Protein AF-A0A5Q4BF31-F1 (afdb_monomer_lite)

Sequence (727 aa):
MASTAVLASPVAPDSSFNWKNTEYVLTFGDSYTFVQGTEGRWAYSFIGSQLNIAFTPEQLLGDRIVPGQNTSSAGGPNWVQELTGCREGHPRDCDRQLWGFAYAGADISTTLYVKGSPASQLNPAHLPNTSMIKTYNEAVNQTARAFSDKHPGATALVFDTYGWLTRVLDDAAAYGITNTTSFCPQYKAWDIETDYAAYGCRPIGEYFWYNSGHITYTAHRALAGPVDEFLAEKSVVGRCGGGNRTESAWPVGDAMMLPLLLSGLVGLAAAQFPPTPEGIKLLKSKFHQNVTISYKEPGICETTPGVKSYAGYVHLPPGTLDDVDGEAQDYPINTSDLGLSQSSHHTFFWFFEARKAPENAPLAIWLNGGPGGSSIMGLLEENGPCFVNGDSRTTRLNPWSWNNEVNLLYIDQPTQVGFSYDTPTNITIHEALDPDLGPGMHMYPADLGDGGPLPEAGNYTYRYGTASSQETSRTANTTAHAAHALWHFAQTWFFEFPGHRPADDRVSLWAESYGGHYAPGIFRHFQAQNERIRDGSSAERNARYVHLDTLGIVNGLIDLAVQGESWITFPYNNTRTFHLLKTYGIRVFNQSIHDRLLHNWTRPDGCRDLVLGCQAALKEHGPLVAKGVKTNATEACWLFREERSRTAGGGHWYDIGHDRNDPFPAPHMYGYLTEGEVLSSLGVSVNYSESGGAVGRGFSQTFDMILGGFGESIGYLLDNGVKVHMM

Organism: NCBI:txid2078593

Secondary structure (DSSP, 8-state):
----------PPPP----TTT-S-EEEESSS-B-B-TTTT-TT--SSSBTTB----HHHHHHSPBPSSS-SBTTSS--HHHHHH---SB-GGGSSS-EEEEPPTT-S--TT---TT--GGG--GGGPPPHHHHHHHHHHHHHHHHHHHHH-TT-------HHHHHHHHHHTGGGGT--BSS---TTTT-TTHHHHGGGGTPPPGGGBSBSSSS-B-HHHHHHHHHHHHHHHHHTT-----------------------------SS-TTTTTSPPPP-S-EEEE-SSSTT-EEEEE---SS---TT--EEEEEEEEPTTTTTT-SSS---S-S---TTS--PPPEEEEEEEE--SS-TTTSPEEEEE--TTTB-THHIIIIISSSEEE-TTSS-EEE-TT-GGGTSEEEEE--STTSTT-BSS-EEEEEEEEEETTTEEEEEEEE----SSPPPS-TT-TT-EEEEE----GGGS--SHHHHHHHHHHHHHHHHHH-TT---SS-EEEEEEETTHHHHHHHHHHHHHHHHHHHHHT--SSTT----EEEEEEEES----HHHHTTHHHHHHHHTT--BTTB-------S-HHHHHHHHHHHHSTTSHHHHHHHHHHHHHHH-TTSGGGTHHHHHHHHTHHHHHHHHSTT---SS-TTS-TT--PSPTHHHHHTT-HHHHHHHT-SS---SB-HHHHHHHHHTTTTT---HHHHHHHHHHTT-EEEE-

Foldseek 3Di:
DDDDDDDDDDDDDQQAFDQVPDQEAEAEDFKWFDWCELLRARPDGANHDPLDNDDDPCRQQVTWQDPDALRIPQGHDFLFCLQQVRRTGGLVPGPHRYTYDYDPPLQCQLQEDQPQAAPVSHPPVRYDDPVNVVVVVVVVVVVQVVVCVVPVPDHGDDDDPRVVVSVCLVVVVVLLADHSHAEQPVLVPSCCQPPVVVSVHDRRLNHQDSHNRHGHVSSRNVVNVVVVVVSVVSNDDDDDDDDDDDDDDDDDDDDDDDDDDDDDPPDPPDLQEFPFAPPWDKDDFPQDPPWIWIKDFLCALDPQPPKTKMKTWTKAFQPLLCPPPPPHPPFDLDDPPPPDDGWIWTKIKIKIAASPPSQAFAEEEEAEPLVFFFLVCCQAANAHQWHFDPVLAHIDGDPRHPSNRYTYMGIRDDAQHWLIAGDWFKWKWAFDQDPQPGTDTDIDGDDQDDPDPRDPPPRVRIGIYIGYPLALSNTDLALLSRLSVVLVVCQRCLPPPPVHNYPDQEYEYAYEACLLLNQLNNVLSLVVQLVCVVVVNHPSPSGDRRHYAAYHYENYQAACLPCLLVLLVVLQCLLDDDPPDNRPNHRQDDPVSSVVLVCQCPPVLHLSVLLVVLQVCCVPPNQPVCPVSPPRNVVRRCVSVVVLVVGDLSADPVGSPHDVPPCPPPPSNLSNQSDNSSSNSSSGRTGTDRGSPSNSSSNSSSVNSSHHCSVVSVVVCVVVNHHYHYD

Radius of gyration: 32.74 Å; chains: 1; bounding box: 69×79×105 Å

InterPro domains:
  IPR001563 Peptidase S10, serine carboxypeptidase [PF00450] (341-623)
  IPR001563 Peptidase S10, serine carboxypeptidase [PR00724] (398-410)
  IPR001563 Peptidase S10, serine carboxypeptidase [PR00724] (411-421)
  IPR001563 Peptidase S10, serine carboxypeptidase [PR00724] (495-520)
  IPR001563 Peptidase S10, serine carboxypeptidase [PTHR11802] (308-572)
  IPR029058 Alpha/Beta hydrolase fold [G3DSA:3.40.50.1820] (284-727)
  IPR029058 Alpha/Beta hydrolase fold [SSF53474] (297-726)
  IPR036514 SGNH hydrolase superfamily [G3DSA:3.40.50.1110] (115-236)

pLDDT: mean 74.86, std 20.6, range [22.05, 98.88]

Structure (mmCIF, N/CA/C/O backbone):
data_AF-A0A5Q4BF31-F1
#
_entry.id   AF-A0A5Q4BF31-F1
#
loop_
_atom_site.group_PDB
_atom_site.id
_atom_site.type_symbol
_atom_site.label_atom_id
_atom_site.label_alt_id
_atom_site.label_comp_id
_atom_site.label_asym_id
_atom_site.label_entity_id
_atom_site.label_seq_id
_atom_site.pdbx_PDB_ins_code
_atom_site.Cartn_x
_atom_site.Cartn_y
_atom_site.Cartn_z
_atom_site.occupancy
_atom_site.B_iso_or_equiv
_atom_site.auth_seq_id
_atom_site.auth_comp_id
_atom_site.auth_asym_id
_atom_site.auth_atom_id
_atom_site.pdbx_PDB_model_num
ATOM 1 N N . MET A 1 1 ? -35.142 -2.108 -72.367 1.00 27.66 1 MET A N 1
ATOM 2 C CA . MET A 1 1 ? -35.987 -1.555 -71.286 1.00 27.66 1 MET A CA 1
ATOM 3 C C . MET A 1 1 ? -35.292 -1.895 -69.976 1.00 27.66 1 MET A C 1
ATOM 5 O O . MET A 1 1 ? -35.023 -3.065 -69.790 1.00 27.66 1 MET A O 1
ATOM 9 N N . ALA A 1 2 ? -34.887 -1.011 -69.078 1.00 28.44 2 ALA A N 1
ATOM 10 C CA . ALA A 1 2 ? -34.780 0.436 -69.056 1.00 28.44 2 ALA A CA 1
ATOM 11 C C . ALA A 1 2 ? -33.596 0.724 -68.111 1.00 28.44 2 ALA A C 1
ATOM 13 O O . ALA A 1 2 ? -33.632 0.315 -66.955 1.00 28.44 2 ALA A O 1
ATOM 14 N N . SER A 1 3 ? -32.545 1.366 -68.623 1.00 24.11 3 SER A N 1
ATOM 15 C CA . SER A 1 3 ? -31.520 2.008 -67.800 1.00 24.11 3 SER A CA 1
ATOM 16 C C . SER A 1 3 ? -32.072 3.363 -67.385 1.00 24.11 3 SER A C 1
ATOM 18 O O . SER A 1 3 ? -32.360 4.191 -68.248 1.00 24.11 3 SER A O 1
ATOM 20 N N . THR A 1 4 ? -32.240 3.595 -66.089 1.00 28.69 4 THR A N 1
ATOM 21 C CA . THR A 1 4 ? -32.543 4.926 -65.557 1.00 28.69 4 THR A CA 1
ATOM 22 C C . THR A 1 4 ? -31.256 5.596 -65.111 1.00 28.69 4 THR A C 1
ATOM 24 O O . THR A 1 4 ? -30.579 5.137 -64.195 1.00 28.69 4 THR A O 1
ATOM 27 N N . ALA A 1 5 ? -30.935 6.676 -65.818 1.00 28.92 5 ALA A N 1
ATOM 28 C CA . ALA A 1 5 ? -29.896 7.633 -65.503 1.00 28.92 5 ALA A CA 1
ATOM 29 C C . ALA A 1 5 ? -30.185 8.360 -64.181 1.00 28.92 5 ALA A C 1
ATOM 31 O O . ALA A 1 5 ? -31.330 8.717 -63.905 1.00 28.92 5 ALA A O 1
ATOM 32 N N . VAL A 1 6 ? -29.125 8.659 -63.430 1.00 27.02 6 VAL A N 1
ATOM 33 C CA . VAL A 1 6 ? -29.105 9.762 -62.466 1.00 27.02 6 VAL A CA 1
ATOM 34 C C . VAL A 1 6 ? -27.966 10.695 -62.869 1.00 27.02 6 VAL A C 1
ATOM 36 O O . VAL A 1 6 ? -26.864 10.264 -63.200 1.00 27.02 6 VAL A O 1
ATOM 39 N N . LEU A 1 7 ? -28.325 11.971 -62.933 1.00 26.73 7 LEU A N 1
ATOM 40 C CA . LEU A 1 7 ? -27.554 13.118 -63.387 1.00 26.73 7 LEU A CA 1
ATOM 41 C C . LEU A 1 7 ? -26.306 13.369 -62.531 1.00 26.73 7 LEU A C 1
ATOM 43 O O . LEU A 1 7 ? -26.320 13.192 -61.317 1.00 26.73 7 LEU A O 1
ATOM 47 N N . ALA A 1 8 ? -25.254 13.854 -63.186 1.00 35.84 8 ALA A N 1
ATOM 48 C CA . ALA A 1 8 ? -24.044 14.355 -62.556 1.00 35.84 8 ALA A CA 1
ATOM 49 C C . ALA A 1 8 ? -24.270 15.698 -61.836 1.00 35.84 8 ALA A C 1
ATOM 51 O O . ALA A 1 8 ? -24.869 16.617 -62.401 1.00 35.84 8 ALA A O 1
ATOM 52 N N . SER A 1 9 ? -23.720 15.815 -60.623 1.00 26.77 9 SER A N 1
ATOM 53 C CA . SER A 1 9 ? -23.274 17.051 -59.949 1.00 26.77 9 SER A CA 1
ATOM 54 C C . SER A 1 9 ? -22.636 16.707 -58.594 1.00 26.77 9 SER A C 1
ATOM 56 O O . SER A 1 9 ? -23.128 15.791 -57.939 1.00 26.77 9 SER A O 1
ATOM 58 N N . PRO A 1 10 ? -21.672 17.491 -58.083 1.00 32.47 10 PRO A N 1
ATOM 59 C CA . PRO A 1 10 ? -20.492 18.063 -58.721 1.00 32.47 10 PRO A CA 1
ATOM 60 C C . PRO A 1 10 ? -19.200 17.405 -58.181 1.00 32.47 10 PRO A C 1
ATOM 62 O O . PRO A 1 10 ? -19.208 16.637 -57.224 1.00 32.47 10 PRO A O 1
ATOM 65 N N . VAL A 1 11 ? -18.081 17.715 -58.832 1.00 33.31 11 VAL A N 1
ATOM 66 C CA . VAL A 1 11 ? -16.713 17.443 -58.364 1.00 33.31 11 VAL A CA 1
ATOM 67 C C . VAL A 1 11 ? -16.563 17.925 -56.910 1.00 33.31 11 VAL A C 1
ATOM 69 O O . VAL A 1 11 ? -16.982 19.040 -56.599 1.00 33.31 11 VAL A O 1
ATOM 72 N N . ALA A 1 12 ? -16.011 17.082 -56.029 1.00 32.00 12 ALA A N 1
ATOM 73 C CA . ALA A 1 12 ? -15.641 17.466 -54.665 1.00 32.00 12 ALA A CA 1
ATOM 74 C C . ALA A 1 12 ? -14.750 18.724 -54.706 1.00 32.00 12 ALA A C 1
ATOM 76 O O . ALA A 1 12 ? -13.914 18.818 -55.606 1.00 32.00 12 ALA A O 1
ATOM 77 N N . PRO A 1 13 ? -14.924 19.707 -53.807 1.00 39.94 13 PRO A N 1
ATOM 78 C CA . PRO A 1 13 ? -14.139 20.929 -53.877 1.00 39.94 13 PRO A CA 1
ATOM 79 C C . PRO A 1 13 ? -12.663 20.594 -53.643 1.00 39.94 13 PRO A C 1
ATOM 81 O O . PRO A 1 13 ? -12.314 19.999 -52.625 1.00 39.94 13 PRO A O 1
ATOM 84 N N . ASP A 1 14 ? -11.808 20.979 -54.595 1.00 45.72 14 ASP A N 1
ATOM 85 C CA . ASP A 1 14 ? -10.369 21.102 -54.373 1.00 45.72 14 ASP A CA 1
ATOM 86 C C . ASP A 1 14 ? -10.158 21.905 -53.081 1.00 45.72 14 ASP A C 1
ATOM 88 O O . ASP A 1 14 ? -10.670 23.018 -52.926 1.00 45.72 14 ASP A O 1
ATOM 92 N N . SER A 1 15 ? -9.455 21.305 -52.125 1.00 52.25 15 SER A N 1
ATOM 93 C CA . SER A 1 15 ? -9.282 21.823 -50.774 1.00 52.25 15 SER A CA 1
ATOM 94 C C . SER A 1 15 ? -8.329 23.020 -50.759 1.00 52.25 15 SER A C 1
ATOM 96 O O . SER A 1 15 ? -7.123 22.882 -50.548 1.00 52.25 15 SER A O 1
ATOM 98 N N . SER A 1 16 ? -8.858 24.219 -51.010 1.00 61.25 16 SER A N 1
ATOM 99 C CA . SER A 1 16 ? -8.041 25.428 -50.979 1.00 61.25 16 SER A CA 1
ATOM 100 C C . SER A 1 16 ? -7.839 25.934 -49.547 1.00 61.25 16 SER A C 1
ATOM 102 O O . SER A 1 16 ? -8.803 26.346 -48.901 1.00 61.25 16 SER A O 1
ATOM 104 N N . PHE A 1 17 ? -6.602 25.934 -49.049 1.00 71.69 17 PHE A N 1
ATOM 105 C CA . PHE A 1 17 ? -6.253 26.469 -47.726 1.00 71.69 17 PHE A CA 1
ATOM 106 C C . PHE A 1 17 ? -6.280 28.005 -47.727 1.00 71.69 17 PHE A C 1
ATOM 108 O O . PHE A 1 17 ? -5.692 28.619 -48.604 1.00 71.69 17 PHE A O 1
ATOM 115 N N . ASN A 1 18 ? -6.919 28.664 -46.757 1.00 74.75 18 ASN A N 1
ATOM 116 C CA . ASN A 1 18 ? -6.936 30.131 -46.687 1.00 74.75 18 ASN A CA 1
ATOM 117 C C . ASN A 1 18 ? -6.749 30.622 -45.252 1.00 74.75 18 ASN A C 1
ATOM 119 O O . ASN A 1 18 ? -7.674 30.540 -44.450 1.00 74.75 18 ASN A O 1
ATOM 123 N N . TRP A 1 19 ? -5.602 31.247 -44.974 1.00 74.62 19 TRP A N 1
ATOM 124 C CA . TRP A 1 19 ? -5.270 31.815 -43.664 1.00 74.62 19 TRP A CA 1
ATOM 125 C C . TRP A 1 19 ? -6.350 32.727 -43.055 1.00 74.62 19 TRP A C 1
ATOM 127 O O . TRP A 1 19 ? -6.435 32.802 -41.838 1.00 74.62 19 TRP A O 1
ATOM 137 N N . LYS A 1 20 ? -7.174 33.418 -43.858 1.00 74.00 20 LYS A N 1
ATOM 138 C CA . LYS A 1 20 ? -8.251 34.290 -43.346 1.00 74.00 20 LYS A CA 1
ATOM 139 C C . LYS A 1 20 ? -9.499 33.536 -42.890 1.00 74.00 20 LYS A C 1
ATOM 141 O O . LYS A 1 20 ? -10.254 34.072 -42.090 1.00 74.00 20 LYS A O 1
ATOM 146 N N . ASN A 1 21 ? -9.736 32.349 -43.442 1.00 73.94 21 ASN A N 1
ATOM 147 C CA . ASN A 1 21 ? -10.944 31.557 -43.193 1.00 73.94 21 ASN A CA 1
ATOM 148 C C . ASN A 1 21 ? -10.653 30.299 -42.363 1.00 73.94 21 ASN A C 1
ATOM 150 O O . ASN A 1 21 ? -11.577 29.565 -42.023 1.00 73.94 21 ASN A O 1
ATOM 154 N N . THR A 1 22 ? -9.381 30.031 -42.075 1.00 75.19 22 THR A N 1
ATOM 155 C CA . THR A 1 22 ? -8.952 28.922 -41.232 1.00 75.19 22 THR A CA 1
ATOM 156 C C . THR A 1 22 ? -8.966 29.360 -39.771 1.00 75.19 22 THR A C 1
ATOM 158 O O . THR A 1 22 ? -8.205 30.241 -39.386 1.00 75.19 22 THR A O 1
ATOM 161 N N . GLU A 1 23 ? -9.820 28.724 -38.970 1.00 71.19 23 GLU A N 1
ATOM 162 C CA . GLU A 1 23 ? -9.965 29.013 -37.537 1.00 71.19 23 GLU A CA 1
ATOM 163 C C . GLU A 1 23 ? -8.840 28.377 -36.706 1.00 71.19 23 GLU A C 1
ATOM 165 O O . GLU A 1 23 ? -8.255 29.029 -35.848 1.00 71.19 23 GLU A O 1
ATOM 170 N N . TYR A 1 24 ? -8.476 27.130 -37.028 1.00 73.69 24 TYR A N 1
ATOM 171 C CA . TYR A 1 24 ? -7.409 26.382 -36.363 1.00 73.69 24 TYR A CA 1
ATOM 172 C C . TYR A 1 24 ? -6.541 25.660 -37.385 1.00 73.69 24 TYR A C 1
ATOM 174 O O . TYR A 1 24 ? -7.047 25.087 -38.354 1.00 73.69 24 TYR A O 1
ATOM 182 N N . VAL A 1 25 ? -5.235 25.616 -37.134 1.00 74.25 25 VAL A N 1
ATOM 183 C CA . VAL A 1 25 ? -4.319 24.736 -37.866 1.00 74.25 25 VAL A CA 1
ATOM 184 C C . VAL A 1 25 ? -3.698 23.739 -36.895 1.00 74.25 25 VAL A C 1
ATOM 186 O O . VAL A 1 25 ? -3.085 24.118 -35.898 1.00 74.25 25 VAL A O 1
ATOM 189 N N . LEU A 1 26 ? -3.859 22.453 -37.202 1.00 74.00 26 LEU A N 1
ATOM 190 C CA . LEU A 1 26 ? -3.292 21.344 -36.442 1.00 74.00 26 LEU A CA 1
ATOM 191 C C . LEU A 1 26 ? -2.218 20.687 -37.306 1.00 74.00 26 LEU A C 1
ATOM 193 O O . LEU A 1 26 ? -2.489 20.286 -38.438 1.00 74.00 26 LEU A O 1
ATOM 197 N N . THR A 1 27 ? -1.001 20.594 -36.785 1.00 72.44 27 THR A N 1
ATOM 198 C CA . THR A 1 27 ? 0.142 20.033 -37.514 1.00 72.44 27 THR A CA 1
ATOM 199 C C . THR A 1 27 ? 0.673 18.802 -36.793 1.00 72.44 27 THR A C 1
ATOM 201 O O . THR A 1 27 ? 0.695 18.764 -35.567 1.00 72.44 27 THR A O 1
ATOM 204 N N . PHE A 1 28 ? 1.076 17.787 -37.558 1.00 68.25 28 PHE A N 1
ATOM 205 C CA . PHE A 1 28 ? 1.634 16.537 -37.044 1.00 68.25 28 PHE A CA 1
ATOM 206 C C . PHE A 1 28 ? 3.019 16.334 -37.667 1.00 68.25 28 PHE A C 1
ATOM 208 O O . PHE A 1 28 ? 3.112 16.243 -38.893 1.00 68.25 28 PHE A O 1
ATOM 215 N N . GLY A 1 29 ? 4.089 16.301 -36.865 1.00 64.88 29 GLY A N 1
ATOM 216 C CA . GLY A 1 29 ? 5.458 16.278 -37.405 1.00 64.88 29 GLY A CA 1
ATOM 217 C C . GLY A 1 29 ? 6.577 16.099 -36.377 1.00 64.88 29 GLY A C 1
ATOM 218 O O . GLY A 1 29 ? 6.324 15.728 -35.228 1.00 64.88 29 GLY A O 1
ATOM 219 N N . ASP A 1 30 ? 7.824 16.325 -36.813 1.00 57.94 30 ASP A N 1
ATOM 220 C CA . ASP A 1 30 ? 8.982 16.354 -35.924 1.00 57.94 30 ASP A CA 1
ATOM 221 C C . ASP A 1 30 ? 8.981 17.646 -35.101 1.00 57.94 30 ASP A C 1
ATOM 223 O O . ASP A 1 30 ? 8.866 18.751 -35.624 1.00 57.94 30 ASP A O 1
ATOM 227 N N . SER A 1 31 ? 9.093 17.475 -33.786 1.00 62.69 31 SER A N 1
ATOM 228 C CA . SER A 1 31 ? 8.980 18.528 -32.774 1.00 62.69 31 SER A CA 1
ATOM 229 C C . SER A 1 31 ? 7.576 19.130 -32.606 1.00 62.69 31 SER A C 1
ATOM 231 O O . SER A 1 31 ? 6.802 19.331 -33.536 1.00 62.69 31 SER A O 1
ATOM 233 N N . TYR A 1 32 ? 7.253 19.434 -31.355 1.00 62.53 32 TYR A N 1
ATOM 234 C CA . TYR A 1 32 ? 5.982 20.003 -30.904 1.00 62.53 32 TYR A CA 1
ATOM 235 C C . TYR A 1 32 ? 6.235 21.359 -30.239 1.00 62.53 32 TYR A C 1
ATOM 237 O O . TYR A 1 32 ? 7.375 21.692 -29.897 1.00 62.53 32 TYR A O 1
ATOM 245 N N . THR A 1 33 ? 5.185 22.161 -30.077 1.00 64.50 33 THR A N 1
ATOM 246 C CA . THR A 1 33 ? 5.261 23.410 -29.303 1.00 64.50 33 THR A CA 1
ATOM 247 C C . THR A 1 33 ? 5.045 23.085 -27.832 1.00 64.50 33 THR A C 1
ATOM 249 O O . THR A 1 33 ? 4.042 22.457 -27.498 1.00 64.50 33 THR A O 1
ATOM 252 N N . PHE A 1 34 ? 5.959 23.502 -26.952 1.00 61.94 34 PHE A N 1
ATOM 253 C CA . PHE A 1 34 ? 5.760 23.330 -25.511 1.00 61.94 34 PHE A CA 1
ATOM 254 C C . PHE A 1 34 ? 4.670 24.272 -25.003 1.00 61.94 34 PHE A C 1
ATOM 256 O O . PHE A 1 34 ? 4.775 25.496 -25.123 1.00 61.94 34 PHE A O 1
ATOM 263 N N . VAL A 1 35 ? 3.636 23.681 -24.414 1.00 57.66 35 VAL A N 1
ATOM 264 C CA . VAL A 1 35 ? 2.511 24.364 -23.773 1.00 57.66 35 VAL A CA 1
ATOM 265 C C . VAL A 1 35 ? 2.305 23.746 -22.395 1.00 57.66 35 VAL A C 1
ATOM 267 O O . VAL A 1 35 ? 2.654 22.589 -22.189 1.00 57.66 35 VAL A O 1
ATOM 270 N N . GLN A 1 36 ? 1.768 24.500 -21.437 1.00 57.25 36 GLN A N 1
ATOM 271 C CA . GLN A 1 36 ? 1.648 24.031 -20.044 1.00 57.25 36 GLN A CA 1
ATOM 272 C C . GLN A 1 36 ? 0.767 22.774 -19.863 1.00 57.25 36 GLN A C 1
ATOM 274 O O . GLN A 1 36 ? 0.843 22.115 -18.825 1.00 57.25 36 GLN A O 1
ATOM 279 N N . GLY A 1 37 ? -0.055 22.425 -20.857 1.00 57.97 37 GLY A N 1
ATOM 280 C CA . GLY A 1 37 ? -0.987 21.303 -20.789 1.00 57.97 37 GLY A CA 1
ATOM 281 C C . GLY A 1 37 ? -2.113 21.530 -19.772 1.00 57.97 37 GLY A C 1
ATOM 282 O O . GLY A 1 37 ? -2.039 22.396 -18.899 1.00 57.97 37 GLY A O 1
ATOM 283 N N . THR A 1 38 ? -3.130 20.667 -19.804 1.00 54.81 38 THR A N 1
ATOM 284 C CA . THR A 1 38 ? -4.339 20.786 -18.963 1.00 54.81 38 THR A CA 1
ATOM 285 C C . THR A 1 38 ? -4.089 20.666 -17.455 1.00 54.81 38 THR A C 1
ATOM 287 O O . THR A 1 38 ? -4.980 20.950 -16.660 1.00 54.81 38 THR A O 1
ATOM 290 N N . GLU A 1 39 ? -2.893 20.226 -17.052 1.00 54.94 39 GLU A N 1
ATOM 291 C CA . GLU A 1 39 ? -2.452 20.111 -15.654 1.00 54.94 39 GLU A CA 1
ATOM 292 C C . GLU A 1 39 ? -1.458 21.218 -15.242 1.00 54.94 39 GLU A C 1
ATOM 294 O O . GLU A 1 39 ? -0.920 21.178 -14.136 1.00 54.94 39 GLU A O 1
ATOM 299 N N . GLY A 1 40 ? -1.182 22.197 -16.115 1.00 53.09 40 GLY A N 1
ATOM 300 C CA . GLY A 1 40 ? -0.320 23.346 -15.811 1.00 53.09 40 GLY A CA 1
ATOM 301 C C . GLY A 1 40 ? 1.177 23.023 -15.688 1.00 53.09 40 GLY A C 1
ATOM 302 O O . GLY A 1 40 ? 1.942 23.830 -15.163 1.00 53.09 40 GLY A O 1
ATOM 303 N N . ARG A 1 41 ? 1.624 21.850 -16.145 1.00 49.47 41 ARG A N 1
ATOM 304 C CA . ARG A 1 41 ? 3.000 21.363 -15.982 1.00 49.47 41 ARG A CA 1
ATOM 305 C C . ARG A 1 41 ? 3.959 22.049 -16.957 1.00 49.47 41 ARG A C 1
ATOM 307 O O . ARG A 1 41 ? 3.757 22.077 -18.161 1.00 49.47 41 ARG A O 1
ATOM 314 N N . TRP A 1 42 ? 5.079 22.535 -16.437 1.00 43.12 42 TRP A N 1
ATOM 315 C CA . TRP A 1 42 ? 6.019 23.386 -17.173 1.00 43.12 42 TRP A CA 1
ATOM 316 C C . TRP A 1 42 ? 6.934 22.651 -18.178 1.00 43.12 42 TRP A C 1
ATOM 318 O O . TRP A 1 42 ? 7.546 23.314 -19.007 1.00 43.12 42 TRP A O 1
ATOM 328 N N . ALA A 1 43 ? 7.017 21.314 -18.135 1.00 46.00 43 ALA A N 1
ATOM 329 C CA . ALA A 1 43 ? 7.916 20.504 -18.977 1.00 46.00 43 ALA A CA 1
ATOM 330 C C . ALA A 1 43 ? 7.201 19.410 -19.795 1.00 46.00 43 ALA A C 1
ATOM 332 O O . ALA A 1 43 ? 7.844 18.486 -20.295 1.00 46.00 43 ALA A O 1
ATOM 333 N N . TYR A 1 44 ? 5.872 19.477 -19.909 1.00 49.12 44 TYR A N 1
ATOM 334 C CA . TYR A 1 44 ? 5.096 18.471 -20.630 1.00 49.12 44 TYR A CA 1
ATOM 335 C C . TYR A 1 44 ? 4.807 18.925 -22.058 1.00 49.12 44 TYR A C 1
ATOM 337 O O . TYR A 1 44 ? 4.469 20.070 -22.332 1.00 49.12 44 TYR A O 1
ATOM 345 N N . SER A 1 45 ? 5.011 18.000 -22.985 1.00 49.28 45 SER A N 1
ATOM 346 C CA . SER A 1 45 ? 5.093 18.246 -24.421 1.00 49.28 45 SER A CA 1
ATOM 347 C C . SER A 1 45 ? 3.812 17.994 -25.205 1.00 49.28 45 SER A C 1
ATOM 349 O O . SER A 1 45 ? 3.803 18.113 -26.430 1.00 49.28 45 SER A O 1
ATOM 351 N N . PHE A 1 46 ? 2.753 17.557 -24.531 1.00 52.19 46 PHE A N 1
ATOM 352 C CA . PHE A 1 46 ? 1.547 17.068 -25.180 1.00 52.19 46 PHE A CA 1
ATOM 353 C C . PHE A 1 46 ? 0.327 17.833 -24.690 1.00 52.19 46 PHE A C 1
ATOM 355 O O . PHE A 1 46 ? 0.230 18.214 -23.529 1.00 52.19 46 PHE A O 1
ATOM 362 N N . ILE A 1 47 ? -0.594 18.063 -25.618 1.00 52.09 47 ILE A N 1
ATOM 363 C CA . ILE A 1 47 ? -1.893 18.664 -25.348 1.00 52.09 47 ILE A CA 1
ATOM 364 C C . ILE A 1 47 ? -2.756 17.568 -24.700 1.00 52.09 47 ILE A C 1
ATOM 366 O O . ILE A 1 47 ? -3.035 16.547 -25.330 1.00 52.09 47 ILE A O 1
ATOM 370 N N . GLY A 1 48 ? -3.111 17.768 -23.429 1.00 52.75 48 GLY A N 1
ATOM 371 C CA . GLY A 1 48 ? -3.654 16.741 -22.527 1.00 52.75 48 GLY A CA 1
ATOM 372 C C . GLY A 1 48 ? -2.597 16.189 -21.559 1.00 52.75 48 GLY A C 1
ATOM 373 O O . GLY A 1 48 ? -1.435 16.590 -21.593 1.00 52.75 48 GLY A O 1
ATOM 374 N N . SER A 1 49 ? -2.978 15.266 -20.675 1.00 51.16 49 SER A N 1
ATOM 375 C CA . SER A 1 49 ? -2.010 14.528 -19.848 1.00 51.16 49 SER A CA 1
ATOM 376 C C . SER A 1 49 ? -1.742 13.148 -20.449 1.00 51.16 49 SER A C 1
ATOM 378 O O . SER A 1 49 ? -2.557 12.618 -21.201 1.00 51.16 49 SER A O 1
ATOM 380 N N . GLN A 1 50 ? -0.609 12.520 -20.117 1.00 41.88 50 GLN A N 1
ATOM 381 C CA . GLN A 1 50 ? -0.298 11.149 -20.567 1.00 41.88 50 GLN A CA 1
ATOM 382 C C . GLN A 1 50 ? -1.374 10.129 -20.130 1.00 41.88 50 GLN A C 1
ATOM 384 O O . GLN A 1 50 ? -1.471 9.040 -20.688 1.00 41.88 50 GLN A O 1
ATOM 389 N N . LEU A 1 51 ? -2.196 10.522 -19.155 1.00 47.22 51 LEU A N 1
ATOM 390 C CA . LEU A 1 51 ? -3.296 9.767 -18.570 1.00 47.22 51 LEU A CA 1
ATOM 391 C C . LEU A 1 51 ? -4.666 10.161 -19.155 1.00 47.22 51 LEU A C 1
ATOM 393 O O . LEU A 1 51 ? -5.640 9.438 -18.961 1.00 47.22 51 LEU A O 1
ATOM 397 N N . ASN A 1 52 ? -4.757 11.289 -19.873 1.00 54.44 52 ASN A N 1
ATOM 398 C CA . ASN A 1 52 ? -5.973 11.756 -20.532 1.00 54.44 52 ASN A CA 1
ATOM 399 C C . ASN A 1 52 ? -5.664 12.623 -21.769 1.00 54.44 52 ASN A C 1
ATOM 401 O O . ASN A 1 52 ? -5.389 13.819 -21.671 1.00 54.44 52 ASN A O 1
ATOM 405 N N . ILE A 1 53 ? -5.776 12.007 -22.948 1.00 56.28 53 ILE A N 1
ATOM 406 C CA . ILE A 1 53 ? -5.550 12.647 -24.254 1.00 56.28 53 ILE A CA 1
ATOM 407 C C . ILE A 1 53 ? -6.758 13.450 -24.765 1.00 56.28 53 ILE A C 1
ATOM 409 O O . ILE A 1 53 ? -6.689 14.027 -25.849 1.00 56.28 53 ILE A O 1
ATOM 413 N N . ALA A 1 54 ? -7.880 13.452 -24.037 1.00 62.44 54 ALA A N 1
ATOM 414 C CA . ALA A 1 54 ? -9.077 14.195 -24.409 1.00 62.44 54 ALA A CA 1
ATOM 415 C C . ALA A 1 54 ? -9.075 15.584 -23.759 1.00 62.44 54 ALA A C 1
ATOM 417 O O . ALA A 1 54 ? -8.906 15.720 -22.549 1.00 62.44 54 ALA A O 1
ATOM 418 N N . PHE A 1 55 ? -9.312 16.611 -24.568 1.00 66.50 55 PHE A N 1
ATOM 419 C CA . PHE A 1 55 ? -9.318 18.011 -24.153 1.00 66.50 55 PHE A CA 1
ATOM 420 C C . PHE A 1 55 ? -10.390 18.791 -24.923 1.00 66.50 55 PHE A C 1
ATOM 422 O O . PHE A 1 55 ? -10.759 18.420 -26.041 1.00 66.50 55 PHE A O 1
ATOM 429 N N . THR A 1 56 ? -10.899 19.875 -24.336 1.00 73.81 56 THR A N 1
ATOM 430 C CA . THR A 1 56 ? -11.803 20.810 -25.025 1.00 73.81 56 THR A CA 1
ATOM 431 C C . THR A 1 56 ? -11.020 21.914 -25.747 1.00 73.81 56 THR A C 1
ATOM 433 O O . THR A 1 56 ? -9.870 22.181 -25.390 1.00 73.81 56 THR A O 1
ATOM 436 N N . PRO A 1 57 ? -11.615 22.603 -26.739 1.00 69.31 57 PRO A N 1
ATOM 437 C CA . PRO A 1 57 ? -11.009 23.784 -27.353 1.00 69.31 57 PRO A CA 1
ATOM 438 C C . PRO A 1 57 ? -10.652 24.877 -26.337 1.00 69.31 57 PRO A C 1
ATOM 440 O O . PRO A 1 57 ? -9.635 25.540 -26.482 1.00 69.31 57 PRO A O 1
ATOM 443 N N . GLU A 1 58 ? -11.436 25.056 -25.274 1.00 73.56 58 GLU A N 1
ATOM 444 C CA . GLU A 1 58 ? -11.162 26.053 -24.233 1.00 73.56 58 GLU A CA 1
ATOM 445 C C . GLU A 1 58 ? -9.947 25.678 -23.386 1.00 73.56 58 GLU A C 1
ATOM 447 O O . GLU A 1 58 ? -9.158 26.558 -23.039 1.00 73.56 58 GLU A O 1
ATOM 452 N N . GLN A 1 59 ? -9.798 24.388 -23.070 1.00 69.88 59 GLN A N 1
ATOM 453 C CA . GLN A 1 59 ? -8.612 23.848 -22.408 1.00 69.88 59 GLN A CA 1
ATOM 454 C C . GLN A 1 59 ? -7.389 24.013 -23.314 1.00 69.88 59 GLN A C 1
ATOM 456 O O . GLN A 1 59 ? -6.411 24.631 -22.913 1.00 69.88 59 GLN A O 1
ATOM 461 N N . LEU A 1 60 ? -7.511 23.589 -24.575 1.00 67.69 60 LEU A N 1
ATOM 462 C CA . LEU A 1 60 ? -6.488 23.736 -25.607 1.00 67.69 60 LEU A CA 1
ATOM 463 C C . LEU A 1 60 ? -6.022 25.192 -25.730 1.00 67.69 60 LEU A C 1
ATOM 465 O O . LEU A 1 60 ? -4.856 25.500 -25.542 1.00 67.69 60 LEU A O 1
ATOM 469 N N . LEU A 1 61 ? -6.939 26.118 -25.996 1.00 71.62 61 LEU A N 1
ATOM 470 C CA . LEU A 1 61 ? -6.632 27.530 -26.210 1.00 71.62 61 LEU A CA 1
ATOM 471 C C . LEU A 1 61 ? -6.254 28.275 -24.921 1.00 71.62 61 LEU A C 1
ATOM 473 O O . LEU A 1 61 ? -5.848 29.437 -24.985 1.00 71.62 61 LEU A O 1
ATOM 477 N N . GLY A 1 62 ? -6.460 27.659 -23.754 1.00 70.94 62 GLY A N 1
ATOM 478 C CA . GLY A 1 62 ? -6.146 28.200 -22.430 1.00 70.94 62 GLY A CA 1
ATOM 479 C C . GLY A 1 62 ? -4.741 27.887 -21.934 1.00 70.94 62 GLY A C 1
ATOM 480 O O . GLY A 1 62 ? -4.274 28.574 -21.030 1.00 70.94 62 GLY A O 1
ATOM 481 N N . ASP A 1 63 ? -4.042 26.931 -22.536 1.00 72.62 63 ASP A N 1
ATOM 482 C CA . ASP A 1 63 ? -2.680 26.584 -22.133 1.00 72.62 63 ASP A CA 1
ATOM 483 C C . ASP A 1 63 ? -1.683 27.651 -22.591 1.00 72.62 63 ASP A C 1
ATOM 485 O O . ASP A 1 63 ? -1.778 28.181 -23.695 1.00 72.62 63 ASP A O 1
ATOM 489 N N . ARG A 1 64 ? -0.713 28.005 -21.743 1.00 70.38 64 ARG A N 1
ATOM 490 C CA . ARG A 1 64 ? 0.267 29.048 -22.073 1.00 70.38 64 ARG A CA 1
ATOM 491 C C . ARG A 1 64 ? 1.454 28.464 -22.840 1.00 70.38 64 ARG A C 1
ATOM 493 O O . ARG A 1 64 ? 2.068 27.501 -22.380 1.00 70.38 64 ARG A O 1
ATOM 500 N N . ILE A 1 65 ? 1.834 29.098 -23.948 1.00 71.06 65 ILE A N 1
ATOM 501 C CA . ILE A 1 65 ? 3.158 28.967 -24.565 1.00 71.06 65 ILE A CA 1
ATOM 502 C C . ILE A 1 65 ? 4.159 29.690 -23.660 1.00 71.06 65 ILE A C 1
ATOM 504 O O . ILE A 1 65 ? 4.040 30.894 -23.405 1.00 71.06 65 ILE A O 1
ATOM 508 N N . VAL A 1 66 ? 5.138 28.952 -23.145 1.00 60.00 66 VAL A N 1
ATOM 509 C CA . VAL A 1 66 ? 6.084 29.454 -22.142 1.00 60.00 66 VAL A CA 1
ATOM 510 C C . VAL A 1 66 ? 7.337 30.035 -22.823 1.00 60.00 66 VAL A C 1
ATOM 512 O O . VAL A 1 66 ? 8.040 29.294 -23.506 1.00 60.00 66 VAL A O 1
ATOM 515 N N . PRO A 1 67 ? 7.655 31.335 -22.644 1.00 53.62 67 PRO A N 1
ATOM 516 C CA . PRO A 1 67 ? 8.883 31.936 -23.168 1.00 53.62 67 PRO A CA 1
ATOM 517 C C . PRO A 1 67 ? 10.121 31.615 -22.319 1.00 53.62 67 PRO A C 1
ATOM 519 O O . PRO A 1 67 ? 10.031 31.447 -21.105 1.00 53.62 67 PRO A O 1
ATOM 522 N N . GLY A 1 68 ? 11.301 31.618 -22.948 1.00 53.53 68 GLY A N 1
ATOM 523 C CA . GLY A 1 68 ? 12.597 31.615 -22.249 1.00 53.53 68 GLY A CA 1
ATOM 524 C C . GLY A 1 68 ? 13.176 30.242 -21.894 1.00 53.53 68 GLY A C 1
ATOM 525 O O . GLY A 1 68 ? 14.298 30.170 -21.406 1.00 53.53 68 GLY A O 1
ATOM 526 N N . GLN A 1 69 ? 12.473 29.155 -22.198 1.00 51.09 69 GLN A N 1
ATOM 527 C CA . GLN A 1 69 ? 13.059 27.821 -22.298 1.00 51.09 69 GLN A CA 1
ATOM 528 C C . GLN A 1 69 ? 12.826 27.358 -23.724 1.00 51.09 69 GLN A C 1
ATOM 530 O O . GLN A 1 69 ? 11.669 27.304 -24.120 1.00 51.09 69 GLN A O 1
ATOM 535 N N . ASN A 1 70 ? 13.892 27.104 -24.492 1.00 52.19 70 ASN A N 1
ATOM 536 C CA . ASN A 1 70 ? 13.913 26.265 -25.697 1.00 52.19 70 ASN A CA 1
ATOM 537 C C . ASN A 1 70 ? 12.524 25.732 -26.101 1.00 52.19 70 ASN A C 1
ATOM 539 O O . ASN A 1 70 ? 12.150 24.631 -25.716 1.00 52.19 70 ASN A O 1
ATOM 543 N N . THR A 1 71 ? 11.733 26.546 -26.815 1.00 55.22 71 THR A N 1
ATOM 544 C CA . THR A 1 71 ? 10.251 26.468 -26.844 1.00 55.22 71 THR A CA 1
ATOM 545 C C . THR A 1 71 ? 9.674 25.244 -27.571 1.00 55.22 71 THR A C 1
ATOM 547 O O . THR A 1 71 ? 8.464 25.128 -27.776 1.00 55.22 71 THR A O 1
ATOM 550 N N . SER A 1 72 ? 10.544 24.315 -27.952 1.00 60.59 72 SER A N 1
ATOM 551 C CA . SER A 1 72 ? 10.259 23.007 -28.523 1.00 60.59 72 SER A CA 1
ATOM 552 C C . SER A 1 72 ? 11.367 22.024 -28.126 1.00 60.59 72 SER A C 1
ATOM 554 O O . SER A 1 72 ? 12.442 22.415 -27.662 1.00 60.59 72 SER A O 1
ATOM 556 N N . SER A 1 73 ? 11.163 20.737 -28.400 1.00 61.31 73 SER A N 1
ATOM 557 C CA . SER A 1 73 ? 12.179 19.684 -28.234 1.00 61.31 73 SER A CA 1
ATOM 558 C C . SER A 1 73 ? 13.473 19.891 -29.049 1.00 61.31 73 SER A C 1
ATOM 560 O O . SER A 1 73 ? 14.398 19.090 -28.933 1.00 61.31 73 SER A O 1
ATOM 562 N N . ALA A 1 74 ? 13.539 20.950 -29.867 1.00 61.56 74 ALA A N 1
ATOM 563 C CA . ALA A 1 74 ? 14.645 21.339 -30.742 1.00 61.56 74 ALA A CA 1
ATOM 564 C C . ALA A 1 74 ? 15.567 22.433 -30.176 1.00 61.56 74 ALA A C 1
ATOM 566 O O . ALA A 1 74 ? 16.448 22.926 -30.887 1.00 61.56 74 ALA A O 1
ATOM 567 N N . GLY A 1 75 ? 15.351 22.870 -28.937 1.00 61.50 75 GLY A N 1
ATOM 568 C CA . GLY A 1 75 ? 16.211 23.892 -28.357 1.00 61.50 75 GLY A CA 1
ATOM 569 C C . GLY A 1 75 ? 15.812 25.338 -28.690 1.00 61.50 75 GLY A C 1
ATOM 570 O O . GLY A 1 75 ? 16.652 26.221 -28.656 1.00 61.50 75 GLY A O 1
ATOM 571 N N . GLY A 1 76 ? 14.563 25.602 -29.088 1.00 73.75 76 GLY A N 1
ATOM 572 C CA . GLY A 1 76 ? 14.120 26.931 -29.541 1.00 73.75 76 GLY A CA 1
ATOM 573 C C . GLY A 1 76 ? 12.786 26.878 -30.295 1.00 73.75 76 GLY A C 1
ATOM 574 O O . GLY A 1 76 ? 12.095 25.862 -30.201 1.00 73.75 76 GLY A O 1
ATOM 575 N N . PRO A 1 77 ? 12.404 27.930 -31.046 1.00 76.19 77 PRO A N 1
ATOM 576 C CA . PRO A 1 77 ? 11.182 27.924 -31.845 1.00 76.19 77 PRO A CA 1
ATOM 577 C C . PRO A 1 77 ? 11.181 26.809 -32.891 1.00 76.19 77 PRO A C 1
ATOM 579 O O . PRO A 1 77 ? 12.172 26.613 -33.596 1.00 76.19 77 PRO A O 1
ATOM 582 N N . ASN A 1 78 ? 10.065 26.091 -33.004 1.00 78.62 78 ASN A N 1
ATOM 583 C CA . ASN A 1 78 ? 9.851 25.145 -34.101 1.00 78.62 78 ASN A CA 1
ATOM 584 C C . ASN A 1 78 ? 9.285 25.855 -35.351 1.00 78.62 78 ASN A C 1
ATOM 586 O O . ASN A 1 78 ? 8.897 27.027 -35.305 1.00 78.62 78 ASN A O 1
ATOM 590 N N . TRP A 1 79 ? 9.213 25.138 -36.478 1.00 78.56 79 TRP A N 1
ATOM 591 C CA . TRP A 1 79 ? 8.738 25.688 -37.756 1.00 78.56 79 TRP A CA 1
ATOM 592 C C . TRP A 1 79 ? 7.305 26.249 -37.674 1.00 78.56 79 TRP A C 1
ATOM 594 O O . TRP A 1 79 ? 6.977 27.233 -38.330 1.00 78.56 79 TRP A O 1
ATOM 604 N N . VAL A 1 80 ? 6.471 25.673 -36.809 1.00 77.88 80 VAL A N 1
ATOM 605 C CA . VAL A 1 80 ? 5.093 26.089 -36.507 1.00 77.88 80 VAL A CA 1
ATOM 606 C C . VAL A 1 80 ? 5.034 27.472 -35.842 1.00 77.88 80 VAL A C 1
ATOM 608 O O . VAL A 1 80 ? 4.231 28.329 -36.230 1.00 77.88 80 VAL A O 1
ATOM 611 N N . GLN A 1 81 ? 5.895 27.717 -34.855 1.00 79.19 81 GLN A N 1
ATOM 612 C CA . GLN A 1 81 ? 6.004 29.008 -34.167 1.00 79.19 81 GLN A CA 1
ATOM 613 C C . GLN A 1 81 ? 6.622 30.080 -35.076 1.00 79.19 81 GLN A C 1
ATOM 615 O O . GLN A 1 81 ? 6.251 31.252 -35.004 1.00 79.19 81 GLN A O 1
ATOM 620 N N . GLU A 1 82 ? 7.540 29.684 -35.961 1.00 81.75 82 GLU A N 1
ATOM 621 C CA . GLU A 1 82 ? 8.129 30.566 -36.977 1.00 81.75 82 GLU A CA 1
ATOM 622 C C . GLU A 1 82 ? 7.092 30.974 -38.046 1.00 81.75 82 GLU A C 1
ATOM 624 O O . GLU A 1 82 ? 7.024 32.148 -38.403 1.00 81.75 82 GLU A O 1
ATOM 629 N N . LEU A 1 83 ? 6.222 30.054 -38.485 1.00 78.00 83 LEU A N 1
ATOM 630 C CA . LEU A 1 83 ? 5.132 30.326 -39.439 1.00 78.00 83 LEU A CA 1
ATOM 631 C C . LEU A 1 83 ? 4.069 31.304 -38.922 1.00 78.00 83 LEU A C 1
ATOM 633 O O . LEU A 1 83 ? 3.463 32.043 -39.698 1.00 78.00 83 LEU A O 1
ATOM 637 N N . THR A 1 84 ? 3.778 31.262 -37.623 1.00 75.94 84 THR A N 1
ATOM 638 C CA . THR A 1 84 ? 2.642 31.990 -37.031 1.00 75.94 84 THR A CA 1
ATOM 639 C C . THR A 1 84 ? 3.045 33.238 -36.265 1.00 75.94 84 THR A C 1
ATOM 641 O O . THR A 1 84 ? 2.204 34.102 -36.035 1.00 75.94 84 THR A O 1
ATOM 644 N N . GLY A 1 85 ? 4.308 33.338 -35.847 1.00 78.94 85 GLY A N 1
ATOM 645 C CA . GLY A 1 85 ? 4.774 34.384 -34.937 1.00 78.94 85 GLY A CA 1
ATOM 646 C C . GLY A 1 85 ? 4.319 34.198 -33.482 1.00 78.94 85 GLY A C 1
ATOM 647 O O . GLY A 1 85 ? 4.701 34.993 -32.628 1.00 78.94 85 GLY A O 1
ATOM 648 N N . CYS A 1 86 ? 3.556 33.143 -33.177 1.00 79.31 86 CYS A N 1
ATOM 649 C CA . CYS A 1 86 ? 3.003 32.846 -31.855 1.00 79.31 86 CYS A CA 1
ATOM 650 C C . CYS A 1 86 ? 4.051 32.112 -30.992 1.00 79.31 86 CYS A C 1
ATOM 652 O O . CYS A 1 86 ? 4.186 30.888 -31.055 1.00 79.31 86 CYS A O 1
ATOM 654 N N . ARG A 1 87 ? 4.860 32.867 -30.234 1.00 76.62 87 ARG A N 1
ATOM 655 C CA . ARG A 1 87 ? 6.033 32.342 -29.493 1.00 76.62 87 ARG A CA 1
ATOM 656 C C . ARG A 1 87 ? 5.871 32.296 -27.973 1.00 76.62 87 ARG A C 1
ATOM 658 O O . ARG A 1 87 ? 6.674 31.642 -27.316 1.00 76.62 87 ARG A O 1
ATOM 665 N N . GLU A 1 88 ? 4.870 32.974 -27.424 1.00 76.44 88 GLU A N 1
ATOM 666 C CA . GLU A 1 88 ? 4.601 33.065 -25.986 1.00 76.44 88 GLU A CA 1
ATOM 667 C C . GLU A 1 88 ? 3.144 33.470 -25.723 1.00 76.44 88 GLU A C 1
ATOM 669 O O . GLU A 1 88 ? 2.466 33.956 -26.626 1.00 76.44 88 GLU A O 1
ATOM 674 N N . GLY A 1 89 ? 2.669 33.305 -24.485 1.00 76.56 89 GLY A N 1
ATOM 675 C CA . GLY A 1 89 ? 1.302 33.684 -24.103 1.00 76.56 89 GLY A CA 1
ATOM 676 C C . GLY A 1 89 ? 0.277 32.594 -24.417 1.00 76.56 89 GLY A C 1
ATOM 677 O O . GLY A 1 89 ? 0.653 31.453 -24.672 1.00 76.56 89 GLY A O 1
ATOM 678 N N . HIS A 1 90 ? -1.018 32.891 -24.331 1.00 78.06 90 HIS A N 1
ATOM 679 C CA . HIS A 1 90 ? -2.039 31.891 -24.642 1.00 78.06 90 HIS A CA 1
ATOM 680 C C . HIS A 1 90 ? -2.307 31.858 -26.146 1.00 78.06 90 HIS A C 1
ATOM 682 O O . HIS A 1 90 ? -2.486 32.914 -26.750 1.00 78.06 90 HIS A O 1
ATOM 688 N N . PRO A 1 91 ? -2.432 30.680 -26.771 1.00 76.00 91 PRO A N 1
ATOM 689 C CA . PRO A 1 91 ? -2.691 30.619 -28.207 1.00 76.00 91 PRO A CA 1
ATOM 690 C C . PRO A 1 91 ? -4.031 31.211 -28.627 1.00 76.00 91 PRO A C 1
ATOM 692 O O . PRO A 1 91 ? -4.140 31.628 -29.774 1.00 76.00 91 PRO A O 1
ATOM 695 N N . ARG A 1 92 ? -5.013 31.342 -27.716 1.00 78.88 92 ARG A N 1
ATOM 696 C CA . ARG A 1 92 ? -6.226 32.150 -27.970 1.00 78.88 92 ARG A CA 1
ATOM 697 C C . ARG A 1 92 ? -5.925 33.606 -28.326 1.00 78.88 92 ARG A C 1
ATOM 699 O O . ARG A 1 92 ? -6.705 34.209 -29.057 1.00 78.88 92 ARG A O 1
ATOM 706 N N . ASP A 1 93 ? -4.828 34.149 -27.806 1.00 83.50 93 ASP A N 1
ATOM 707 C CA . ASP A 1 93 ? -4.448 35.554 -27.956 1.00 83.50 93 ASP A CA 1
ATOM 708 C C . ASP A 1 93 ? -3.559 35.784 -29.190 1.00 83.50 93 ASP A C 1
ATOM 710 O O . ASP A 1 93 ? -3.223 36.923 -29.508 1.00 83.50 93 ASP A O 1
ATOM 714 N N . CYS A 1 94 ? -3.165 34.720 -29.896 1.00 78.38 94 CYS A N 1
ATOM 715 C CA . CYS A 1 94 ? -2.364 34.826 -31.107 1.00 78.38 94 CYS A CA 1
ATOM 716 C C . CYS A 1 94 ? -3.225 35.173 -32.328 1.00 78.38 94 CYS A C 1
ATOM 718 O O . CYS A 1 94 ? -4.283 34.581 -32.542 1.00 78.38 94 CYS A O 1
ATOM 720 N N . ASP A 1 95 ? -2.709 36.055 -33.194 1.00 78.25 95 ASP A N 1
ATOM 721 C CA . ASP A 1 95 ? -3.351 36.443 -34.465 1.00 78.25 95 ASP A CA 1
ATOM 722 C C . ASP A 1 95 ? -3.683 35.235 -35.359 1.00 78.25 95 ASP A C 1
ATOM 724 O O . ASP A 1 95 ? -4.616 35.274 -36.163 1.00 78.25 95 ASP A O 1
ATOM 728 N N . ARG A 1 96 ? -2.898 34.156 -35.237 1.00 76.44 96 ARG A N 1
ATOM 729 C CA . ARG A 1 96 ? -3.130 32.861 -35.882 1.00 76.44 96 ARG A CA 1
ATOM 730 C C . ARG A 1 96 ? -3.012 31.751 -34.845 1.00 76.44 96 ARG A C 1
ATOM 732 O O . ARG A 1 96 ? -1.923 31.506 -34.329 1.00 76.44 96 ARG A O 1
ATOM 739 N N . GLN A 1 97 ? -4.117 31.061 -34.576 1.00 71.00 97 GLN A N 1
ATOM 740 C CA . GLN A 1 97 ? -4.170 29.964 -33.611 1.00 71.00 97 GLN A CA 1
ATOM 741 C C . GLN A 1 97 ? -3.686 28.663 -34.284 1.00 71.00 97 GLN A C 1
ATOM 743 O O . GLN A 1 97 ? -4.378 28.088 -35.130 1.00 71.00 97 GLN A O 1
ATOM 748 N N . LEU A 1 98 ? -2.465 28.214 -33.966 1.00 66.75 98 LEU A N 1
ATOM 749 C CA . LEU A 1 98 ? -1.833 27.045 -34.596 1.00 66.75 98 LEU A CA 1
ATOM 750 C C . LEU A 1 98 ? -1.123 26.164 -33.566 1.00 66.75 98 LEU A C 1
ATOM 752 O O . LEU A 1 98 ? -0.467 26.668 -32.657 1.00 66.75 98 LEU A O 1
ATOM 756 N N . TRP A 1 99 ? -1.217 24.846 -33.751 1.00 63.84 99 TRP A N 1
ATOM 757 C CA . TRP A 1 99 ? -0.676 23.856 -32.821 1.00 63.84 99 TRP A CA 1
ATOM 758 C C . TRP A 1 99 ? 0.169 22.792 -33.524 1.00 63.84 99 TRP A C 1
ATOM 760 O O . TRP A 1 99 ? -0.199 22.278 -34.585 1.00 63.84 99 TRP A O 1
ATOM 770 N N . GLY A 1 100 ? 1.306 22.459 -32.907 1.00 61.19 100 GLY A N 1
ATOM 771 C CA . GLY A 1 100 ? 2.205 21.381 -33.318 1.00 61.19 100 GLY A CA 1
ATOM 772 C C . GLY A 1 100 ? 2.090 20.178 -32.399 1.00 61.19 100 GLY A C 1
ATOM 773 O O . GLY A 1 100 ? 2.508 20.253 -31.247 1.00 61.19 100 GLY A O 1
ATOM 774 N N . PHE A 1 101 ? 1.545 19.079 -32.915 1.00 56.06 101 PHE A N 1
ATOM 775 C CA . PHE A 1 101 ? 1.490 17.784 -32.249 1.00 56.06 101 PHE A CA 1
ATOM 776 C C . PHE A 1 101 ? 2.651 16.919 -32.744 1.00 56.06 101 PHE A C 1
ATOM 778 O O . PHE A 1 101 ? 2.840 16.746 -33.949 1.00 56.06 101 PHE A O 1
ATOM 785 N N . ALA A 1 102 ? 3.389 16.292 -31.831 1.00 51.75 102 ALA A N 1
ATOM 786 C CA . ALA A 1 102 ? 4.167 15.121 -32.214 1.00 51.75 102 ALA A CA 1
ATOM 787 C C . ALA A 1 102 ? 3.236 13.912 -32.225 1.00 51.75 102 ALA A C 1
ATOM 789 O O . ALA A 1 102 ? 2.648 13.559 -31.207 1.00 51.75 102 ALA A O 1
ATOM 790 N N . TYR A 1 103 ? 3.107 13.258 -33.371 1.00 44.28 103 TYR A N 1
ATOM 791 C CA . TYR A 1 103 ? 2.612 11.888 -33.408 1.00 44.28 103 TYR A CA 1
ATOM 792 C C . TYR A 1 103 ? 3.815 10.968 -33.586 1.00 44.28 103 TYR A C 1
ATOM 794 O O . TYR A 1 103 ? 4.734 11.299 -34.337 1.00 44.28 103 TYR A O 1
ATOM 802 N N . ALA A 1 104 ? 3.830 9.844 -32.866 1.00 37.97 104 ALA A N 1
ATOM 803 C CA . ALA A 1 104 ? 4.901 8.856 -32.909 1.00 37.97 104 ALA A CA 1
ATOM 804 C C . ALA A 1 104 ? 5.168 8.422 -34.363 1.00 37.97 104 ALA A C 1
ATOM 806 O O . ALA A 1 104 ? 4.416 7.667 -34.971 1.00 37.97 104 ALA A O 1
ATOM 807 N N . GLY A 1 105 ? 6.230 8.988 -34.921 1.00 40.78 105 GLY A N 1
ATOM 808 C CA . GLY A 1 105 ? 6.656 8.864 -36.314 1.00 40.78 105 GLY A CA 1
ATOM 809 C C . GLY A 1 105 ? 7.903 9.704 -36.611 1.00 40.78 105 GLY A C 1
ATOM 810 O O . GLY A 1 105 ? 8.577 9.459 -37.606 1.00 40.78 105 GLY A O 1
ATOM 811 N N . ALA A 1 106 ? 8.238 10.646 -35.720 1.00 40.66 106 ALA A N 1
ATOM 812 C CA . ALA A 1 106 ? 9.502 11.377 -35.713 1.00 40.66 106 ALA A CA 1
ATOM 813 C C . ALA A 1 106 ? 10.469 10.955 -34.592 1.00 40.66 106 ALA A C 1
ATOM 815 O O . ALA A 1 106 ? 11.545 11.533 -34.490 1.00 40.66 106 ALA A O 1
ATOM 816 N N . ASP A 1 107 ? 10.152 9.919 -33.802 1.00 38.25 107 ASP A N 1
ATOM 817 C CA . ASP A 1 107 ? 11.249 9.065 -33.348 1.00 38.25 107 ASP A CA 1
ATOM 818 C C . ASP A 1 107 ? 11.683 8.347 -34.620 1.00 38.25 107 ASP A C 1
ATOM 820 O O . ASP A 1 107 ? 11.040 7.399 -35.085 1.00 38.25 107 ASP A O 1
ATOM 824 N N . ILE A 1 108 ? 12.694 8.911 -35.281 1.00 43.59 108 ILE A N 1
ATOM 825 C CA . ILE A 1 108 ? 13.398 8.224 -36.348 1.00 43.59 108 ILE A CA 1
ATOM 826 C C . ILE A 1 108 ? 13.820 6.930 -35.671 1.00 43.59 108 ILE A C 1
ATOM 828 O O . ILE A 1 108 ? 14.681 6.951 -34.792 1.00 43.59 108 ILE A O 1
ATOM 832 N N . SER A 1 109 ? 13.150 5.816 -35.987 1.00 40.25 109 SER A N 1
ATOM 833 C CA . SER A 1 109 ? 13.637 4.505 -35.577 1.00 40.25 109 SER A CA 1
ATOM 834 C C . SER A 1 109 ? 15.146 4.532 -35.784 1.00 40.25 109 SER A C 1
ATOM 836 O O . SER A 1 109 ? 15.593 5.033 -36.821 1.00 40.25 109 SER A O 1
ATOM 838 N N . THR A 1 110 ? 15.942 3.979 -34.871 1.00 42.97 110 THR A N 1
ATOM 839 C CA . THR A 1 110 ? 17.407 3.843 -35.028 1.00 42.97 110 THR A CA 1
ATOM 840 C C . THR A 1 110 ? 17.801 2.952 -36.227 1.00 42.97 110 THR A C 1
ATOM 842 O O . THR A 1 110 ? 18.886 2.390 -36.313 1.00 42.97 110 THR A O 1
ATOM 845 N N . THR A 1 111 ? 16.880 2.766 -37.167 1.00 43.25 111 THR A N 1
ATOM 846 C CA . THR A 1 111 ? 16.976 2.045 -38.419 1.00 43.25 111 THR A CA 1
ATOM 847 C C . THR A 1 111 ? 16.578 2.907 -39.629 1.00 43.25 111 THR A C 1
ATOM 849 O O . THR A 1 111 ? 16.750 2.452 -40.751 1.00 43.25 111 THR A O 1
ATOM 852 N N . LEU A 1 112 ? 16.053 4.131 -39.473 1.00 45.56 112 LEU A N 1
ATOM 853 C CA . LEU A 1 112 ? 15.630 5.013 -40.573 1.00 45.56 112 LEU A CA 1
ATOM 854 C C . LEU A 1 112 ? 16.752 6.009 -40.925 1.00 45.56 112 LEU A C 1
ATOM 856 O O . LEU A 1 112 ? 17.127 6.856 -40.123 1.00 45.56 112 LEU A O 1
ATOM 860 N N . TYR A 1 113 ? 17.305 5.902 -42.138 1.00 48.81 113 TYR A N 1
ATOM 861 C CA . TYR A 1 113 ? 18.413 6.746 -42.602 1.00 48.81 113 TYR A CA 1
ATOM 862 C C . TYR A 1 113 ? 17.920 8.088 -43.161 1.00 48.81 113 TYR A C 1
ATOM 864 O O . TYR A 1 113 ? 17.308 8.139 -44.233 1.00 48.81 113 TYR A O 1
ATOM 872 N N . VAL A 1 114 ? 18.274 9.181 -42.483 1.00 52.97 114 VAL A N 1
ATOM 873 C CA . VAL A 1 114 ? 18.384 10.512 -43.093 1.00 52.97 114 VAL A CA 1
ATOM 874 C C . VAL A 1 114 ? 19.868 10.747 -43.397 1.00 52.97 114 VAL A C 1
ATOM 876 O O . VAL A 1 114 ? 20.747 10.396 -42.608 1.00 52.97 114 VAL A O 1
ATOM 879 N N . LYS A 1 115 ? 20.187 11.297 -44.572 1.00 49.28 115 LYS A N 1
ATOM 880 C CA . LYS A 1 115 ? 21.577 11.549 -44.980 1.00 49.28 115 LYS A CA 1
ATOM 881 C C . LYS A 1 115 ? 22.256 12.488 -43.970 1.00 49.28 115 LYS A C 1
ATOM 883 O O . LYS A 1 115 ? 21.895 13.648 -43.894 1.00 49.28 115 LYS A O 1
ATOM 888 N N . GLY A 1 116 ? 23.233 11.999 -43.202 1.00 53.47 116 GLY A N 1
ATOM 889 C CA . GLY A 1 116 ? 23.905 12.785 -42.153 1.00 53.47 116 GLY A CA 1
ATOM 890 C C . GLY A 1 116 ? 23.479 12.467 -40.713 1.00 53.47 116 GLY A C 1
ATOM 891 O O . GLY A 1 116 ? 23.964 13.113 -39.796 1.00 53.47 116 GLY A O 1
ATOM 892 N N . SER A 1 117 ? 22.627 11.467 -40.462 1.00 57.44 117 SER A N 1
ATOM 893 C CA . SER A 1 117 ? 22.337 11.024 -39.087 1.00 57.44 117 SER A CA 1
ATOM 894 C C . SER A 1 117 ? 23.610 10.601 -38.315 1.00 57.44 117 SER A C 1
ATOM 896 O O . SER A 1 117 ? 24.522 10.028 -38.924 1.00 57.44 117 SER A O 1
ATOM 898 N N . PRO A 1 118 ? 23.687 10.826 -36.984 1.00 57.47 118 PRO A N 1
ATOM 899 C CA . PRO A 1 118 ? 24.837 10.430 -36.170 1.00 57.47 118 PRO A CA 1
ATOM 900 C C . PRO A 1 118 ? 25.174 8.937 -36.289 1.00 57.47 118 PRO A C 1
ATOM 902 O O . PRO A 1 118 ? 24.303 8.073 -36.200 1.00 57.47 118 PRO A O 1
ATOM 905 N N . ALA A 1 119 ? 26.463 8.621 -36.448 1.00 51.91 119 ALA A N 1
ATOM 906 C CA . ALA A 1 119 ? 26.948 7.263 -36.727 1.00 51.91 119 ALA A CA 1
ATOM 907 C C . ALA A 1 119 ? 26.561 6.209 -35.666 1.00 51.91 119 ALA A C 1
ATOM 909 O O . ALA A 1 119 ? 26.514 5.020 -35.975 1.00 51.91 119 ALA A O 1
ATOM 910 N N . SER A 1 120 ? 26.251 6.630 -34.436 1.00 48.19 120 SER A N 1
ATOM 911 C CA . SER A 1 120 ? 25.813 5.761 -33.335 1.00 48.19 120 SER A CA 1
ATOM 912 C C . SER A 1 120 ? 24.416 5.155 -33.522 1.00 48.19 120 SER A C 1
ATOM 914 O O . SER A 1 120 ? 24.030 4.298 -32.730 1.00 48.19 120 SER A O 1
ATOM 916 N N . GLN A 1 121 ? 23.668 5.568 -34.550 1.00 51.22 121 GLN A N 1
ATOM 917 C CA . GLN A 1 121 ? 22.304 5.102 -34.815 1.00 51.22 121 GLN A CA 1
ATOM 918 C C . GLN A 1 121 ? 22.140 4.327 -36.125 1.00 51.22 121 GLN A C 1
ATOM 920 O O . GLN A 1 121 ? 21.021 4.068 -36.546 1.00 51.22 121 GLN A O 1
ATOM 925 N N . LEU A 1 122 ? 23.219 3.950 -36.807 1.00 52.28 122 LEU A N 1
ATOM 926 C CA . LEU A 1 122 ? 23.101 3.209 -38.061 1.00 52.28 122 LEU A CA 1
ATOM 927 C C . LEU A 1 122 ? 23.193 1.705 -37.797 1.00 52.28 122 LEU A C 1
ATOM 929 O O . LEU A 1 122 ? 24.283 1.185 -37.575 1.00 52.28 122 LEU A O 1
ATOM 933 N N . ASN A 1 123 ? 22.063 0.993 -37.875 1.00 53.41 123 ASN A N 1
ATOM 934 C CA . ASN A 1 123 ? 22.058 -0.453 -38.111 1.00 53.41 123 ASN A CA 1
ATOM 935 C C . ASN A 1 123 ? 21.951 -0.717 -39.628 1.00 53.41 123 ASN A C 1
ATOM 937 O O . ASN A 1 123 ? 20.850 -0.636 -40.184 1.00 53.41 123 ASN A O 1
ATOM 941 N N . PRO A 1 124 ? 23.052 -1.071 -40.322 1.00 53.38 124 PRO A N 1
ATOM 942 C CA . PRO A 1 124 ? 23.052 -1.233 -41.777 1.00 53.38 124 PRO A CA 1
ATOM 943 C C . PRO A 1 124 ? 22.110 -2.340 -42.264 1.00 53.38 124 PRO A C 1
ATOM 945 O O . PRO A 1 124 ? 21.716 -2.345 -43.426 1.00 53.38 124 PRO A O 1
ATOM 948 N N . ALA A 1 125 ? 21.744 -3.282 -41.387 1.00 52.75 125 ALA A N 1
ATOM 949 C CA . ALA A 1 125 ? 20.901 -4.417 -41.736 1.00 52.75 125 ALA A CA 1
ATOM 950 C C . ALA A 1 125 ? 19.397 -4.080 -41.803 1.00 52.75 125 ALA A C 1
ATOM 952 O O . ALA A 1 125 ? 18.625 -4.932 -42.230 1.00 52.75 125 ALA A O 1
ATOM 953 N N . HIS A 1 126 ? 18.967 -2.890 -41.355 1.00 53.50 126 HIS A N 1
ATOM 954 C CA . HIS A 1 126 ? 17.543 -2.563 -41.147 1.00 53.50 126 HIS A CA 1
ATOM 955 C C . HIS A 1 126 ? 17.108 -1.227 -41.780 1.00 53.50 126 HIS A C 1
ATOM 957 O O . HIS A 1 126 ? 16.076 -0.674 -41.405 1.00 53.50 126 HIS A O 1
ATOM 963 N N . LEU A 1 127 ? 17.862 -0.710 -42.757 1.00 57.19 127 LEU A N 1
ATOM 964 C CA . LEU A 1 127 ? 17.496 0.528 -43.447 1.00 57.19 127 LEU A CA 1
ATOM 965 C C . LEU A 1 127 ? 16.258 0.325 -44.343 1.00 57.19 127 LEU A C 1
ATOM 967 O O . LEU A 1 127 ? 16.251 -0.596 -45.167 1.00 57.19 127 LEU A O 1
ATOM 971 N N . PRO A 1 128 ? 15.216 1.171 -44.243 1.00 57.28 128 PRO A N 1
ATOM 972 C CA . PRO A 1 128 ? 14.080 1.101 -45.146 1.00 57.28 128 PRO A CA 1
ATOM 973 C C . PRO A 1 128 ? 14.519 1.456 -46.560 1.00 57.28 128 PRO A C 1
ATOM 975 O O . PRO A 1 128 ? 15.238 2.426 -46.798 1.00 57.28 128 PRO A O 1
ATOM 978 N N . ASN A 1 129 ? 14.069 0.655 -47.518 1.00 64.00 129 ASN A N 1
ATOM 979 C CA . ASN A 1 129 ? 14.353 0.904 -48.923 1.00 64.00 129 ASN A CA 1
ATOM 980 C C . ASN A 1 129 ? 13.365 1.926 -49.519 1.00 64.00 129 ASN A C 1
ATOM 982 O O . ASN A 1 129 ? 12.308 2.220 -48.956 1.00 64.00 129 ASN A O 1
ATOM 986 N N . THR A 1 130 ? 13.683 2.432 -50.711 1.00 62.66 130 THR A N 1
ATOM 987 C CA . THR A 1 130 ? 12.864 3.416 -51.440 1.00 62.66 130 THR A CA 1
ATOM 988 C C . THR A 1 130 ? 11.410 2.965 -51.638 1.00 62.66 130 THR A C 1
ATOM 990 O O . THR A 1 130 ? 10.506 3.798 -51.651 1.00 62.66 130 THR A O 1
ATOM 993 N N . SER A 1 131 ? 11.155 1.656 -51.747 1.00 66.00 131 SER A N 1
ATOM 994 C CA . SER A 1 131 ? 9.797 1.114 -51.884 1.00 66.00 131 SER A CA 1
ATOM 995 C C . SER A 1 131 ? 8.990 1.240 -50.591 1.00 66.00 131 SER A C 1
ATOM 997 O O . SER A 1 131 ? 7.796 1.532 -50.647 1.00 66.00 131 SER A O 1
ATOM 999 N N . MET A 1 132 ? 9.621 1.048 -49.430 1.00 63.38 132 MET A N 1
ATOM 1000 C CA . MET A 1 132 ? 8.971 1.202 -48.124 1.00 63.38 132 MET A CA 1
ATOM 1001 C C . MET A 1 132 ? 8.592 2.661 -47.867 1.00 63.38 132 MET A C 1
ATOM 1003 O O . MET A 1 132 ? 7.458 2.933 -47.483 1.00 63.38 132 MET A O 1
ATOM 1007 N N . ILE A 1 133 ? 9.498 3.598 -48.169 1.00 65.75 133 ILE A N 1
ATOM 1008 C CA . ILE A 1 133 ? 9.243 5.044 -48.046 1.00 65.75 133 ILE A CA 1
ATOM 1009 C C . ILE A 1 133 ? 8.104 5.467 -48.980 1.00 65.75 133 ILE A C 1
ATOM 1011 O O . ILE A 1 133 ? 7.184 6.170 -48.567 1.00 65.75 133 ILE A O 1
ATOM 1015 N N . LYS A 1 134 ? 8.111 4.983 -50.228 1.00 65.88 134 LYS A N 1
ATOM 1016 C CA . LYS A 1 134 ? 7.030 5.247 -51.184 1.00 65.88 134 LYS A CA 1
ATOM 1017 C C . LYS A 1 134 ? 5.679 4.720 -50.685 1.00 65.88 134 LYS A C 1
ATOM 1019 O O . LYS A 1 134 ? 4.697 5.451 -50.728 1.00 65.88 134 LYS A O 1
ATOM 1024 N N . THR A 1 135 ? 5.645 3.492 -50.166 1.00 69.50 135 THR A N 1
ATOM 1025 C CA . THR A 1 135 ? 4.420 2.873 -49.626 1.00 69.50 135 THR A CA 1
ATOM 1026 C C . THR A 1 135 ? 3.887 3.652 -48.422 1.00 69.50 135 THR A C 1
ATOM 1028 O O . THR A 1 135 ? 2.687 3.899 -48.326 1.00 69.50 135 THR A O 1
ATOM 1031 N N . TYR A 1 136 ? 4.775 4.090 -47.526 1.00 71.81 136 TYR A N 1
ATOM 1032 C CA . TYR A 1 136 ? 4.413 4.923 -46.380 1.00 71.81 136 TYR A CA 1
ATOM 1033 C C . TYR A 1 136 ? 3.817 6.266 -46.823 1.00 71.81 136 TYR A C 1
ATOM 1035 O O . TYR A 1 136 ? 2.718 6.624 -46.404 1.00 71.81 136 TYR A O 1
ATOM 1043 N N . ASN A 1 137 ? 4.478 6.969 -47.747 1.00 72.75 137 ASN A N 1
ATOM 1044 C CA . ASN A 1 137 ? 3.992 8.249 -48.268 1.00 72.75 137 ASN A CA 1
ATOM 1045 C C . ASN A 1 137 ? 2.645 8.111 -48.997 1.00 72.75 137 ASN A C 1
ATOM 1047 O O . ASN A 1 137 ? 1.795 8.999 -48.905 1.00 72.75 137 ASN A O 1
ATOM 1051 N N . GLU A 1 138 ? 2.420 7.005 -49.711 1.00 75.81 138 GLU A N 1
ATOM 1052 C CA . GLU A 1 138 ? 1.126 6.703 -50.333 1.00 75.81 138 GLU A CA 1
ATOM 1053 C C . GLU A 1 138 ? 0.031 6.482 -49.280 1.00 75.81 138 GLU A C 1
ATOM 1055 O O . GLU A 1 138 ? -1.056 7.048 -49.413 1.00 75.81 138 GLU A O 1
ATOM 1060 N N . ALA A 1 139 ? 0.318 5.742 -48.204 1.00 75.25 139 ALA A N 1
ATOM 1061 C CA . ALA A 1 139 ? -0.625 5.507 -47.111 1.00 75.25 139 ALA A CA 1
ATOM 1062 C C . ALA A 1 139 ? -0.990 6.798 -46.355 1.00 75.25 139 ALA A C 1
ATOM 1064 O O . ALA A 1 139 ? -2.168 7.039 -46.077 1.00 75.25 139 ALA A O 1
ATOM 1065 N N . VAL A 1 140 ? -0.007 7.664 -46.080 1.00 76.81 140 VAL A N 1
ATOM 1066 C CA . VAL A 1 140 ? -0.236 8.976 -45.447 1.00 76.81 140 VAL A CA 1
ATOM 1067 C C . VAL A 1 140 ? -1.135 9.847 -46.328 1.00 76.81 140 VAL A C 1
ATOM 1069 O O . VAL A 1 140 ? -2.130 10.394 -45.854 1.00 76.81 140 VAL A O 1
ATOM 1072 N N . ASN A 1 141 ? -0.854 9.913 -47.633 1.00 79.94 141 ASN A N 1
ATOM 1073 C CA . ASN A 1 141 ? -1.674 10.677 -48.576 1.00 79.94 141 ASN A CA 1
ATOM 1074 C C . ASN A 1 141 ? -3.105 10.135 -48.707 1.00 79.94 141 ASN A C 1
ATOM 1076 O O . ASN A 1 141 ? -4.053 10.918 -48.772 1.00 79.94 141 ASN A O 1
ATOM 1080 N N . GLN A 1 142 ? -3.284 8.812 -48.745 1.00 80.12 142 GLN A N 1
ATOM 1081 C CA . GLN A 1 142 ? -4.616 8.198 -48.790 1.00 80.12 142 GLN A CA 1
ATOM 1082 C C . GLN A 1 142 ? -5.412 8.490 -47.515 1.00 80.12 142 GLN A C 1
ATOM 1084 O O . GLN A 1 142 ? -6.589 8.836 -47.594 1.00 80.12 142 GLN A O 1
ATOM 1089 N N . THR A 1 143 ? -4.757 8.419 -46.356 1.00 81.56 143 THR A N 1
ATOM 1090 C CA . THR A 1 143 ? -5.381 8.698 -45.056 1.00 81.56 143 THR A CA 1
ATOM 1091 C C . THR A 1 143 ? -5.809 10.160 -44.945 1.00 81.56 143 THR A C 1
ATOM 1093 O O . THR A 1 143 ? -6.942 10.433 -44.555 1.00 81.56 143 THR A O 1
ATOM 1096 N N . ALA A 1 144 ? -4.955 11.102 -45.357 1.00 81.44 144 ALA A N 1
ATOM 1097 C CA . ALA A 1 144 ? -5.281 12.530 -45.353 1.00 81.44 144 ALA A CA 1
ATOM 1098 C C . ALA A 1 144 ? -6.488 12.857 -46.254 1.00 81.44 144 ALA A C 1
ATOM 1100 O O . ALA A 1 144 ? -7.377 13.620 -45.866 1.00 81.44 144 ALA A O 1
ATOM 1101 N N . ARG A 1 145 ? -6.563 12.234 -47.438 1.00 81.12 145 ARG A N 1
ATOM 1102 C CA . ARG A 1 145 ? -7.717 12.381 -48.340 1.00 81.12 145 ARG A CA 1
ATOM 1103 C C . ARG A 1 145 ? -8.991 11.827 -47.715 1.00 81.12 145 ARG A C 1
ATOM 1105 O O . ARG A 1 145 ? -9.965 12.556 -47.594 1.00 81.12 145 ARG A O 1
ATOM 1112 N N . ALA A 1 146 ? -8.947 10.587 -47.230 1.00 82.25 146 ALA A N 1
ATOM 1113 C CA . ALA A 1 146 ? -10.097 9.949 -46.595 1.00 82.25 146 ALA A CA 1
ATOM 1114 C C . ALA A 1 146 ? -10.599 10.726 -45.364 1.00 82.25 146 ALA A C 1
ATOM 1116 O O . ALA A 1 146 ? -11.803 10.783 -45.118 1.00 82.25 146 ALA A O 1
ATOM 1117 N N . PHE A 1 147 ? -9.689 11.344 -44.603 1.00 83.12 147 PHE A N 1
ATOM 1118 C CA . PHE A 1 147 ? -10.047 12.221 -43.493 1.00 83.12 147 PHE A CA 1
ATOM 1119 C C . PHE A 1 147 ? -10.796 13.466 -43.982 1.00 83.12 147 PHE A C 1
ATOM 1121 O O . PHE A 1 147 ? -11.887 13.746 -43.494 1.00 83.12 147 PHE A O 1
ATOM 1128 N N . SER A 1 148 ? -10.257 14.169 -44.980 1.00 84.00 148 SER A N 1
ATOM 1129 C CA . SER A 1 148 ? -10.896 15.373 -45.536 1.00 84.00 148 SER A CA 1
ATOM 1130 C C . SER A 1 148 ? -12.275 15.060 -46.134 1.00 84.00 148 SER A C 1
ATOM 1132 O O . SER A 1 148 ? -13.235 15.785 -45.888 1.00 84.00 148 SER A O 1
ATOM 1134 N N . ASP A 1 149 ? -12.410 13.927 -46.832 1.00 81.56 149 ASP A N 1
ATOM 1135 C CA . ASP A 1 149 ? -13.682 13.478 -47.416 1.00 81.56 149 ASP A CA 1
ATOM 1136 C C . ASP A 1 149 ? -14.751 13.198 -46.344 1.00 81.56 149 ASP A C 1
ATOM 1138 O O . ASP A 1 149 ? -15.939 13.457 -46.543 1.00 81.56 149 ASP A O 1
ATOM 1142 N N . LYS A 1 150 ? -14.337 12.661 -45.189 1.00 84.75 150 LYS A N 1
ATOM 1143 C CA . LYS A 1 150 ? -15.229 12.320 -44.071 1.00 84.75 150 LYS A CA 1
ATOM 1144 C C . LYS A 1 150 ? -15.564 13.526 -43.187 1.00 84.75 150 LYS A C 1
ATOM 1146 O O . LYS A 1 150 ? -16.567 13.498 -42.470 1.00 84.75 150 LYS A O 1
ATOM 1151 N N . HIS A 1 151 ? -14.744 14.574 -43.233 1.00 81.25 151 HIS A N 1
ATOM 1152 C CA . HIS A 1 151 ? -14.832 15.739 -42.360 1.00 81.25 151 HIS A CA 1
ATOM 1153 C C . HIS A 1 151 ? -14.884 17.032 -43.189 1.00 81.25 151 HIS A C 1
ATOM 1155 O O . HIS A 1 151 ? -13.886 17.737 -43.275 1.00 81.25 151 HIS A O 1
ATOM 1161 N N . PRO A 1 152 ? -16.051 17.409 -43.750 1.00 77.19 152 PRO A N 1
ATOM 1162 C CA . PRO A 1 152 ? -16.175 18.538 -44.683 1.00 77.19 152 PRO A CA 1
ATOM 1163 C C . PRO A 1 152 ? -15.820 19.919 -44.095 1.00 77.19 152 PRO A C 1
ATOM 1165 O O . PRO A 1 152 ? -15.696 20.882 -44.844 1.00 77.19 152 PRO A O 1
ATOM 1168 N N . GLY A 1 153 ? -15.662 20.030 -42.770 1.00 77.81 153 GLY A N 1
ATOM 1169 C CA . GLY A 1 153 ? -15.160 21.229 -42.086 1.00 77.81 153 GLY A CA 1
ATOM 1170 C C . GLY A 1 153 ? -13.646 21.235 -41.834 1.00 77.81 153 GLY A C 1
ATOM 1171 O O . GLY A 1 153 ? -13.147 22.177 -41.229 1.00 77.81 153 GLY A O 1
ATOM 1172 N N . ALA A 1 154 ? -12.913 20.201 -42.256 1.00 78.75 154 ALA A N 1
ATOM 1173 C CA . ALA A 1 154 ? -11.480 20.054 -42.027 1.00 78.75 154 ALA A CA 1
ATOM 1174 C C . ALA A 1 154 ? -10.743 19.709 -43.329 1.00 78.75 154 ALA A C 1
ATOM 1176 O O . ALA A 1 154 ? -11.187 18.887 -44.124 1.00 78.75 154 ALA A O 1
ATOM 1177 N N . THR A 1 155 ? -9.584 20.332 -43.537 1.00 82.06 155 THR A N 1
ATOM 1178 C CA . THR A 1 155 ? -8.706 20.066 -44.684 1.00 82.06 155 THR A CA 1
ATOM 1179 C C . THR A 1 155 ? -7.393 19.475 -44.191 1.00 82.06 155 THR A C 1
ATOM 1181 O O . THR A 1 155 ? -6.686 20.121 -43.421 1.00 82.06 155 THR A O 1
ATOM 1184 N N . ALA A 1 156 ? -7.045 18.270 -44.648 1.00 83.56 156 ALA A N 1
ATOM 1185 C CA . ALA A 1 156 ? -5.756 17.647 -44.358 1.00 83.56 156 ALA A CA 1
ATOM 1186 C C . ALA A 1 156 ? -4.791 17.798 -45.545 1.00 83.56 156 ALA A C 1
ATOM 1188 O O . ALA A 1 156 ? -5.100 17.403 -46.672 1.00 83.56 156 ALA A O 1
ATOM 1189 N N . LEU A 1 157 ? -3.602 18.345 -45.281 1.00 83.56 157 LEU A N 1
ATOM 1190 C CA . LEU A 1 157 ? -2.529 18.546 -46.257 1.00 83.56 157 LEU A CA 1
ATOM 1191 C C . LEU A 1 157 ? -1.271 17.791 -45.814 1.00 83.56 157 LEU A C 1
ATOM 1193 O O . LEU A 1 157 ? -0.981 17.714 -44.624 1.00 83.56 157 LEU A O 1
ATOM 1197 N N . VAL A 1 158 ? -0.521 17.245 -46.774 1.00 84.44 158 VAL A N 1
ATOM 1198 C CA . VAL A 1 158 ? 0.708 16.476 -46.524 1.00 84.44 158 VAL A CA 1
ATOM 1199 C C . VAL A 1 158 ? 1.884 17.182 -47.195 1.00 84.44 158 VAL A C 1
ATOM 1201 O O . VAL A 1 158 ? 1.853 17.405 -48.406 1.00 84.44 158 VAL A O 1
ATOM 1204 N N . PHE A 1 159 ? 2.911 17.516 -46.412 1.00 83.00 159 PHE A N 1
ATOM 1205 C CA . PHE A 1 159 ? 4.156 18.133 -46.875 1.00 83.00 159 PHE A CA 1
ATOM 1206 C C . PHE A 1 159 ? 5.302 17.108 -46.859 1.00 83.00 159 PHE A C 1
ATOM 1208 O O . PHE A 1 159 ? 5.427 16.331 -45.915 1.00 83.00 159 PHE A O 1
ATOM 1215 N N . ASP A 1 160 ? 6.142 17.091 -47.900 1.00 77.75 160 ASP A N 1
ATOM 1216 C CA . ASP A 1 160 ? 7.305 16.194 -47.983 1.00 77.75 160 ASP A CA 1
ATOM 1217 C C . ASP A 1 160 ? 8.510 16.771 -47.226 1.00 77.75 160 ASP A C 1
ATOM 1219 O O . ASP A 1 160 ? 9.445 17.336 -47.805 1.00 77.75 160 ASP A O 1
ATOM 1223 N N . THR A 1 161 ? 8.481 16.618 -45.904 1.00 78.06 161 THR A N 1
ATOM 1224 C CA . THR A 1 161 ? 9.556 17.078 -45.019 1.00 78.06 161 THR A CA 1
ATOM 1225 C C . THR A 1 161 ? 10.873 16.349 -45.294 1.00 78.06 161 THR A C 1
ATOM 1227 O O . THR A 1 161 ? 11.933 16.969 -45.264 1.00 78.06 161 THR A O 1
ATOM 1230 N N . TYR A 1 162 ? 10.836 15.053 -45.629 1.00 74.00 162 TYR A N 1
ATOM 1231 C CA . TYR A 1 162 ? 12.039 14.253 -45.893 1.00 74.00 162 TYR A CA 1
ATOM 1232 C C . TYR A 1 162 ? 12.809 14.761 -47.116 1.00 74.00 162 TYR A C 1
ATOM 1234 O O . TYR A 1 162 ? 14.023 14.993 -47.049 1.00 74.00 162 TYR A O 1
ATOM 1242 N N . GLY A 1 163 ? 12.104 14.968 -48.232 1.00 74.50 163 GLY A N 1
ATOM 1243 C CA . GLY A 1 163 ? 12.703 15.494 -49.453 1.00 74.50 163 GLY A CA 1
ATOM 1244 C C . GLY A 1 163 ? 13.275 16.896 -49.254 1.00 74.50 163 GLY A C 1
ATOM 1245 O O . GLY A 1 163 ? 14.313 17.225 -49.832 1.00 74.50 163 GLY A O 1
ATOM 1246 N N . TRP A 1 164 ? 12.634 17.715 -48.418 1.00 82.62 164 TRP A N 1
ATOM 1247 C CA . TRP A 1 164 ? 13.120 19.050 -48.095 1.00 82.62 164 TRP A CA 1
ATOM 1248 C C . TRP A 1 164 ? 14.352 19.042 -47.175 1.00 82.62 164 TRP A C 1
ATOM 1250 O O . TRP A 1 164 ? 15.365 19.644 -47.531 1.00 82.62 164 TRP A O 1
ATOM 1260 N N . LEU A 1 165 ? 14.321 18.310 -46.056 1.00 79.44 165 LEU A N 1
ATOM 1261 C CA . LEU A 1 165 ? 15.454 18.218 -45.122 1.00 79.44 165 LEU A CA 1
ATOM 1262 C C . LEU A 1 165 ? 16.703 17.652 -45.805 1.00 79.44 165 LEU A C 1
ATOM 1264 O O . LEU A 1 165 ? 17.813 18.106 -45.539 1.00 79.44 165 LEU A O 1
ATOM 1268 N N . THR A 1 166 ? 16.527 16.719 -46.745 1.00 75.56 166 THR A N 1
ATOM 1269 C CA . THR A 1 166 ? 17.635 16.190 -47.556 1.00 75.56 166 THR A CA 1
ATOM 1270 C C . THR A 1 166 ? 18.334 17.294 -48.358 1.00 75.56 166 THR A C 1
ATOM 1272 O O . THR A 1 166 ? 19.559 17.301 -48.433 1.00 75.56 166 THR A O 1
ATOM 1275 N N . ARG A 1 167 ? 17.589 18.270 -48.901 1.00 80.44 167 ARG A N 1
ATOM 1276 C CA . ARG A 1 167 ? 18.176 19.419 -49.616 1.00 80.44 167 ARG A CA 1
ATOM 1277 C C . ARG A 1 167 ? 18.923 20.367 -48.682 1.00 80.44 167 ARG A C 1
ATOM 1279 O O . ARG A 1 167 ? 19.975 20.865 -49.059 1.00 80.44 167 ARG A O 1
ATOM 1286 N N . VAL A 1 168 ? 18.415 20.579 -47.467 1.00 83.19 168 VAL A N 1
ATOM 1287 C CA . VAL A 1 168 ? 19.132 21.363 -46.447 1.00 83.19 168 VAL A CA 1
ATOM 1288 C C . VAL A 1 168 ? 20.438 20.690 -46.066 1.00 83.19 168 VAL A C 1
ATOM 1290 O O . VAL A 1 168 ? 21.452 21.358 -45.954 1.00 83.19 168 VAL A O 1
ATOM 1293 N N . LEU A 1 169 ? 20.445 19.370 -45.906 1.00 81.62 169 LEU A N 1
ATOM 1294 C CA . LEU A 1 169 ? 21.658 18.619 -45.586 1.00 81.62 169 LEU A CA 1
ATOM 1295 C C . LEU A 1 169 ? 22.688 18.639 -46.727 1.00 81.62 169 LEU A C 1
ATOM 1297 O O . LEU A 1 169 ? 23.888 18.610 -46.456 1.00 81.62 169 LEU A O 1
ATOM 1301 N N . ASP A 1 170 ? 22.235 18.725 -47.981 1.00 83.75 170 ASP A N 1
ATOM 1302 C CA . ASP A 1 170 ? 23.098 18.865 -49.160 1.00 83.75 170 ASP A CA 1
ATOM 1303 C C . ASP A 1 170 ? 23.747 20.260 -49.279 1.00 83.75 170 ASP A C 1
ATOM 1305 O O . ASP A 1 170 ? 24.830 20.365 -49.858 1.00 83.75 170 ASP A O 1
ATOM 1309 N N . ASP A 1 171 ? 23.135 21.304 -48.704 1.00 88.69 171 ASP A N 1
ATOM 1310 C CA . ASP A 1 171 ? 23.634 22.691 -48.715 1.00 88.69 171 ASP A CA 1
ATOM 1311 C C . ASP A 1 171 ? 23.520 23.374 -47.336 1.00 88.69 171 ASP A C 1
ATOM 1313 O O . ASP A 1 171 ? 23.039 24.497 -47.184 1.00 88.69 171 ASP A O 1
ATOM 1317 N N . ALA A 1 172 ? 23.949 22.674 -46.285 1.00 86.44 172 ALA A N 1
ATOM 1318 C CA . ALA A 1 172 ? 23.706 23.088 -44.898 1.00 86.44 172 ALA A CA 1
ATOM 1319 C C . ALA A 1 172 ? 24.327 24.453 -44.551 1.00 86.44 172 ALA A C 1
ATOM 1321 O O . ALA A 1 172 ? 23.763 25.232 -43.778 1.00 86.44 172 ALA A O 1
ATOM 1322 N N . ALA A 1 173 ? 25.455 24.783 -45.184 1.00 88.12 173 ALA A N 1
ATOM 1323 C CA . ALA A 1 173 ? 26.155 26.043 -44.971 1.00 88.12 173 ALA A CA 1
ATOM 1324 C C . ALA A 1 173 ? 25.318 27.265 -45.389 1.00 88.12 173 ALA A C 1
ATOM 1326 O O . ALA A 1 173 ? 25.405 28.303 -44.730 1.00 88.12 173 ALA A O 1
ATOM 1327 N N . ALA A 1 174 ? 24.469 27.147 -46.421 1.00 88.44 174 ALA A N 1
ATOM 1328 C CA . ALA A 1 174 ? 23.563 28.220 -46.841 1.00 88.44 174 ALA A CA 1
ATOM 1329 C C . ALA A 1 174 ? 22.529 28.587 -45.761 1.00 88.44 174 ALA A C 1
ATOM 1331 O O . ALA A 1 174 ? 22.006 29.701 -45.754 1.00 88.44 174 ALA A O 1
ATOM 1332 N N . TYR A 1 175 ? 22.284 27.676 -44.816 1.00 86.81 175 TYR A N 1
ATOM 1333 C CA . TYR A 1 175 ? 21.351 27.839 -43.702 1.00 86.81 175 TYR A CA 1
ATOM 1334 C C . TYR A 1 175 ? 22.052 28.134 -42.367 1.00 86.81 175 TYR A C 1
ATOM 1336 O O . TYR A 1 175 ? 21.410 28.108 -41.320 1.00 86.81 175 TYR A O 1
ATOM 1344 N N . GLY A 1 176 ? 23.362 28.414 -42.379 1.00 87.88 176 GLY A N 1
ATOM 1345 C CA . GLY A 1 176 ? 24.141 28.660 -41.160 1.00 87.88 176 GLY A CA 1
ATOM 1346 C C . GLY A 1 176 ? 24.443 27.398 -40.345 1.00 87.88 176 GLY A C 1
ATOM 1347 O O . GLY A 1 176 ? 24.844 27.499 -39.189 1.00 87.88 176 GLY A O 1
ATOM 1348 N N . ILE A 1 177 ? 24.272 26.214 -40.940 1.00 91.31 177 ILE A N 1
ATOM 1349 C CA . ILE A 1 177 ? 24.510 24.921 -40.300 1.00 91.31 177 ILE A CA 1
ATOM 1350 C C . ILE A 1 177 ? 25.888 24.411 -40.726 1.00 91.31 177 ILE A C 1
ATOM 1352 O O . ILE A 1 177 ? 26.146 24.169 -41.906 1.00 91.31 177 ILE A O 1
ATOM 1356 N N . THR A 1 178 ? 26.786 24.236 -39.759 1.00 89.50 178 THR A N 1
ATOM 1357 C CA . THR A 1 178 ? 28.172 23.802 -39.999 1.00 89.50 178 THR A CA 1
ATOM 1358 C C . THR A 1 178 ? 28.426 22.365 -39.556 1.00 89.50 178 THR A C 1
ATOM 1360 O O . THR A 1 178 ? 29.384 21.743 -40.019 1.00 89.50 178 THR A O 1
ATOM 1363 N N . ASN A 1 179 ? 27.561 21.806 -38.702 1.00 87.31 179 ASN A N 1
ATOM 1364 C CA . ASN A 1 179 ? 27.639 20.418 -38.264 1.00 87.31 179 ASN A CA 1
ATOM 1365 C C . ASN A 1 179 ? 26.348 19.659 -38.581 1.00 87.31 179 ASN A C 1
ATOM 1367 O O . ASN A 1 179 ? 25.335 19.813 -37.906 1.00 87.31 179 ASN A O 1
ATOM 1371 N N . THR A 1 180 ? 26.407 18.793 -39.589 1.00 85.69 180 THR A N 1
ATOM 1372 C CA . THR A 1 180 ? 25.272 17.972 -40.030 1.00 85.69 180 THR A CA 1
ATOM 1373 C C . THR A 1 180 ? 25.298 16.547 -39.496 1.00 85.69 180 THR A C 1
ATOM 1375 O O . THR A 1 180 ? 24.339 15.821 -39.716 1.00 85.69 180 THR A O 1
ATOM 1378 N N . THR A 1 181 ? 26.373 16.138 -38.815 1.00 80.75 181 THR A N 1
ATOM 1379 C CA . THR A 1 181 ? 26.669 14.725 -38.513 1.00 80.75 181 THR A CA 1
ATOM 1380 C C . THR A 1 181 ? 26.616 14.363 -37.034 1.00 80.75 181 THR A C 1
ATOM 1382 O O . THR A 1 181 ? 26.643 13.184 -36.688 1.00 80.75 181 THR A O 1
ATOM 1385 N N . SER A 1 182 ? 26.601 15.350 -36.139 1.00 80.00 182 SER A N 1
ATOM 1386 C CA . SER A 1 182 ? 26.544 15.126 -34.693 1.00 80.00 182 SER A CA 1
ATOM 1387 C C . SER A 1 182 ? 25.738 16.216 -33.988 1.00 80.00 182 SER A C 1
ATOM 1389 O O . SER A 1 182 ? 25.219 17.123 -34.631 1.00 80.00 182 SER A O 1
ATOM 1391 N N . PHE A 1 183 ? 25.628 16.102 -32.665 1.00 87.38 183 PHE A N 1
ATOM 1392 C CA . PHE A 1 183 ? 25.016 17.080 -31.766 1.00 87.38 183 PHE A CA 1
ATOM 1393 C C . PHE A 1 183 ? 25.934 17.315 -30.553 1.00 87.38 183 PHE A C 1
ATOM 1395 O O . PHE A 1 183 ? 26.877 16.550 -30.325 1.00 87.38 183 PHE A O 1
ATOM 1402 N N . CYS A 1 184 ? 25.689 18.372 -29.776 1.00 86.44 184 CYS A N 1
ATOM 1403 C CA . CYS A 1 184 ? 26.451 18.670 -28.558 1.00 86.44 184 CYS A CA 1
ATOM 1404 C C . CYS A 1 184 ? 26.153 17.635 -27.451 1.00 86.44 184 CYS A C 1
ATOM 1406 O O . CYS A 1 184 ? 24.996 17.504 -27.067 1.00 86.44 184 CYS A O 1
ATOM 1408 N N . PRO A 1 185 ? 27.138 16.923 -26.866 1.00 82.12 185 PRO A N 1
ATOM 1409 C CA . PRO A 1 185 ? 26.869 15.931 -25.814 1.00 82.12 185 PRO A CA 1
ATOM 1410 C C . PRO A 1 185 ? 26.200 16.507 -24.556 1.00 82.12 185 PRO A C 1
ATOM 1412 O O . PRO A 1 185 ? 25.445 15.806 -23.890 1.00 82.12 185 PRO A O 1
ATOM 1415 N N . GLN A 1 186 ? 26.451 17.784 -24.256 1.00 84.00 186 GLN A N 1
ATOM 1416 C CA . GLN A 1 186 ? 25.887 18.516 -23.117 1.00 84.00 186 GLN A CA 1
ATOM 1417 C C . GLN A 1 186 ? 24.748 19.460 -23.539 1.00 84.00 186 GLN A C 1
ATOM 1419 O O . GLN A 1 186 ? 24.525 20.486 -22.907 1.00 84.00 186 GLN A O 1
ATOM 1424 N N . TYR A 1 187 ? 23.994 19.121 -24.593 1.00 78.38 187 TYR A N 1
ATOM 1425 C CA . TYR A 1 187 ? 22.893 19.945 -25.127 1.00 78.38 187 TYR A CA 1
ATOM 1426 C C . TYR A 1 187 ? 21.793 20.316 -24.108 1.00 78.38 187 TYR A C 1
ATOM 1428 O O . TYR A 1 187 ? 20.957 21.169 -24.398 1.00 78.38 187 TYR A O 1
ATOM 1436 N N . LYS A 1 188 ? 21.768 19.663 -22.936 1.00 73.69 188 LYS A N 1
ATOM 1437 C CA . LYS A 1 188 ? 20.835 19.922 -21.828 1.00 73.69 188 LYS A CA 1
ATOM 1438 C C . LYS A 1 188 ? 21.371 20.888 -20.766 1.00 73.69 188 LYS A C 1
ATOM 1440 O O . LYS A 1 188 ? 20.660 21.146 -19.798 1.00 73.69 188 LYS A O 1
ATOM 1445 N N . ALA A 1 189 ? 22.611 21.365 -20.883 1.00 76.00 189 ALA A N 1
ATOM 1446 C CA . ALA A 1 189 ? 23.132 22.336 -19.930 1.00 76.00 189 ALA A CA 1
ATOM 1447 C C . ALA A 1 189 ? 22.263 23.606 -19.956 1.00 76.00 189 ALA A C 1
ATOM 1449 O O . ALA A 1 189 ? 21.863 24.078 -21.019 1.00 76.00 189 ALA A O 1
ATOM 1450 N N . TRP A 1 190 ? 21.927 24.127 -18.777 1.00 71.75 190 TRP A N 1
ATOM 1451 C CA . TRP A 1 190 ? 20.964 25.224 -18.616 1.00 71.75 190 TRP A CA 1
ATOM 1452 C C . TRP A 1 190 ? 21.426 26.532 -19.283 1.00 71.75 190 TRP A C 1
ATOM 1454 O O . TRP A 1 190 ? 20.600 27.362 -19.652 1.00 71.75 190 TRP A O 1
ATOM 1464 N N . ASP A 1 191 ? 22.734 26.690 -19.468 1.00 78.62 191 ASP A N 1
ATOM 1465 C CA . ASP A 1 191 ? 23.418 27.824 -20.085 1.00 78.62 191 ASP A CA 1
ATOM 1466 C C . ASP A 1 191 ? 24.012 27.484 -21.463 1.00 78.62 191 ASP A C 1
ATOM 1468 O O . ASP A 1 191 ? 24.811 28.257 -21.993 1.00 78.62 191 ASP A O 1
ATOM 1472 N N . ILE A 1 192 ? 23.620 26.359 -22.080 1.00 80.25 192 ILE A N 1
ATOM 1473 C CA . ILE A 1 192 ? 24.254 25.852 -23.309 1.00 80.25 192 ILE A CA 1
ATOM 1474 C C . ILE A 1 192 ? 24.197 26.831 -24.491 1.00 80.25 192 ILE A C 1
ATOM 1476 O O . ILE A 1 192 ? 25.114 26.862 -25.306 1.00 80.25 192 ILE A O 1
ATOM 1480 N N . GLU A 1 193 ? 23.159 27.663 -24.587 1.00 77.94 193 GLU A N 1
ATOM 1481 C CA . GLU A 1 193 ? 23.046 28.676 -25.647 1.00 77.94 193 GLU A CA 1
ATOM 1482 C C . GLU A 1 193 ? 24.083 29.803 -25.490 1.00 77.94 193 GLU A C 1
ATOM 1484 O O . GLU A 1 193 ? 24.507 30.402 -26.479 1.00 77.94 193 GLU A O 1
ATOM 1489 N N . THR A 1 194 ? 24.524 30.083 -24.260 1.00 81.19 194 THR A N 1
ATOM 1490 C CA . THR A 1 194 ? 25.433 31.195 -23.940 1.00 81.19 194 THR A CA 1
ATOM 1491 C C . THR A 1 194 ? 26.857 30.757 -23.605 1.00 81.19 194 THR A C 1
ATOM 1493 O O . THR A 1 194 ? 27.783 31.518 -23.877 1.00 81.19 194 THR A O 1
ATOM 1496 N N . ASP A 1 195 ? 27.050 29.548 -23.068 1.00 85.44 195 ASP A N 1
ATOM 1497 C CA . ASP A 1 195 ? 28.352 29.013 -22.635 1.00 85.44 195 ASP A CA 1
ATOM 1498 C C . ASP A 1 195 ? 28.687 27.647 -23.269 1.00 85.44 195 ASP A C 1
ATOM 1500 O O . ASP A 1 195 ? 29.336 26.781 -22.686 1.00 85.44 195 ASP A O 1
ATOM 1504 N N . TYR A 1 196 ? 28.268 27.430 -24.518 1.00 86.25 196 TYR A N 1
ATOM 1505 C CA . TYR A 1 196 ? 28.581 26.212 -25.282 1.00 86.25 196 TYR A CA 1
ATOM 1506 C C . TYR A 1 196 ? 30.079 25.864 -25.308 1.00 86.25 196 TYR A C 1
ATOM 1508 O O . TYR A 1 196 ? 30.443 24.686 -25.379 1.00 86.25 196 TYR A O 1
ATOM 1516 N N . ALA A 1 197 ? 30.955 26.872 -25.247 1.00 88.62 197 ALA A N 1
ATOM 1517 C CA . ALA A 1 197 ? 32.399 26.689 -25.293 1.00 88.62 197 ALA A CA 1
ATOM 1518 C C . ALA A 1 197 ? 32.928 25.945 -24.055 1.00 88.62 197 ALA A C 1
ATOM 1520 O O . ALA A 1 197 ? 33.814 25.098 -24.207 1.00 88.62 197 ALA A O 1
ATOM 1521 N N . ALA A 1 198 ? 32.361 26.184 -22.863 1.00 87.62 198 ALA A N 1
ATOM 1522 C CA . ALA A 1 198 ? 32.719 25.465 -21.636 1.00 87.62 198 ALA A CA 1
ATOM 1523 C C . ALA A 1 198 ? 32.452 23.954 -21.734 1.00 87.62 198 ALA A C 1
ATOM 1525 O O . ALA A 1 198 ? 33.142 23.149 -21.108 1.00 87.62 198 ALA A O 1
ATOM 1526 N N . TYR A 1 199 ? 31.505 23.560 -22.585 1.00 85.25 199 TYR A N 1
ATOM 1527 C CA . TYR A 1 199 ? 31.128 22.168 -22.818 1.00 85.25 199 TYR A CA 1
ATOM 1528 C C . TYR A 1 199 ? 31.823 21.532 -24.029 1.00 85.25 199 TYR A C 1
ATOM 1530 O O . TYR A 1 199 ? 31.492 20.410 -24.419 1.00 85.25 199 TYR A O 1
ATOM 1538 N N . GLY A 1 200 ? 32.778 22.236 -24.647 1.00 88.00 200 GLY A N 1
ATOM 1539 C CA . GLY A 1 200 ? 33.439 21.780 -25.872 1.00 88.00 200 GLY A CA 1
ATOM 1540 C C . GLY A 1 200 ? 32.494 21.705 -27.076 1.00 88.00 200 GLY A C 1
ATOM 1541 O O . GLY A 1 200 ? 32.761 20.966 -28.026 1.00 88.00 200 GLY A O 1
ATOM 1542 N N . CYS A 1 201 ? 31.385 22.443 -27.033 1.00 89.25 201 CYS A N 1
ATOM 1543 C CA . CYS A 1 201 ? 30.391 22.505 -28.093 1.00 89.25 201 CYS A CA 1
ATOM 1544 C C . CYS A 1 201 ? 30.570 23.761 -28.954 1.00 89.25 201 CYS A C 1
ATOM 1546 O O . CYS A 1 201 ? 31.340 24.666 -28.636 1.00 89.25 201 CYS A O 1
ATOM 1548 N N . ARG A 1 202 ? 29.880 23.788 -30.093 1.00 89.62 202 ARG A N 1
ATOM 1549 C CA . ARG A 1 202 ? 29.683 24.983 -30.929 1.00 89.62 202 ARG A CA 1
ATOM 1550 C C . ARG A 1 202 ? 28.366 25.666 -30.540 1.00 89.62 202 ARG A C 1
ATOM 1552 O O . ARG A 1 202 ? 27.593 25.047 -29.804 1.00 89.62 202 ARG A O 1
ATOM 1559 N N . PRO A 1 203 ? 28.070 26.880 -31.041 1.00 90.81 203 PRO A N 1
ATOM 1560 C CA . PRO A 1 203 ? 26.727 27.434 -30.912 1.00 90.81 203 PRO A CA 1
ATOM 1561 C C . PRO A 1 203 ? 25.684 26.402 -31.349 1.00 90.81 203 PRO A C 1
ATOM 1563 O O . PRO A 1 203 ? 25.832 25.786 -32.406 1.00 90.81 203 PRO A O 1
ATOM 1566 N N . ILE A 1 204 ? 24.641 26.193 -30.543 1.00 86.75 204 ILE A N 1
ATOM 1567 C CA . ILE A 1 204 ? 23.643 25.146 -30.805 1.00 86.75 204 ILE A CA 1
ATOM 1568 C C . ILE A 1 204 ? 22.983 25.332 -32.175 1.00 86.75 204 ILE A C 1
ATOM 1570 O O . ILE A 1 204 ? 22.799 24.358 -32.902 1.00 86.75 204 ILE A O 1
ATOM 1574 N N . GLY A 1 205 ? 22.747 26.579 -32.587 1.00 85.75 205 GLY A N 1
ATOM 1575 C CA . GLY A 1 205 ? 22.209 26.905 -33.906 1.00 85.75 205 GLY A CA 1
ATOM 1576 C C . GLY A 1 205 ? 23.087 26.513 -35.105 1.00 85.75 205 GLY A C 1
ATOM 1577 O O . GLY A 1 205 ? 22.574 26.510 -36.221 1.00 85.75 205 GLY A O 1
ATOM 1578 N N . GLU A 1 206 ? 24.366 26.164 -34.913 1.00 91.06 206 GLU A N 1
ATOM 1579 C CA . GLU A 1 206 ? 25.247 25.666 -35.985 1.00 91.06 206 GLU A CA 1
ATOM 1580 C C . GLU A 1 206 ? 25.130 24.150 -36.223 1.00 91.06 206 GLU A C 1
ATOM 1582 O O . GLU A 1 206 ? 25.658 23.634 -37.216 1.00 91.06 206 GLU A O 1
ATOM 1587 N N . TYR A 1 207 ? 24.462 23.417 -35.329 1.00 89.12 207 TYR A N 1
ATOM 1588 C CA . TYR A 1 207 ? 24.177 21.999 -35.522 1.00 89.12 207 TYR A CA 1
ATOM 1589 C C . TYR A 1 207 ? 22.883 21.819 -36.315 1.00 89.12 207 TYR A C 1
ATOM 1591 O O . TYR A 1 207 ? 21.919 22.558 -36.136 1.00 89.12 207 TYR A O 1
ATOM 1599 N N . PHE A 1 208 ? 22.831 20.797 -37.167 1.00 86.62 208 PHE A N 1
ATOM 1600 C CA . PHE A 1 208 ? 21.577 20.324 -37.753 1.00 86.62 208 PHE A CA 1
ATOM 1601 C C . PHE A 1 208 ? 20.767 19.548 -36.710 1.00 86.62 208 PHE A C 1
ATOM 1603 O O . PHE A 1 208 ? 19.559 19.729 -36.596 1.00 86.62 208 PHE A O 1
ATOM 1610 N N . TRP A 1 209 ? 21.452 18.710 -35.926 1.00 84.25 209 TRP A N 1
ATOM 1611 C CA . TRP A 1 209 ? 20.867 17.857 -34.896 1.00 84.25 209 TRP A CA 1
ATOM 1612 C C . TRP A 1 209 ? 20.991 18.514 -33.520 1.00 84.25 209 TRP A C 1
ATOM 1614 O O . TRP A 1 209 ? 22.095 18.820 -33.072 1.00 84.25 209 TRP A O 1
ATOM 1624 N N . TYR A 1 210 ? 19.864 18.700 -32.833 1.00 80.25 210 TYR A N 1
ATOM 1625 C CA . TYR A 1 210 ? 19.837 19.137 -31.435 1.00 80.25 210 TYR A CA 1
ATOM 1626 C C . TYR A 1 210 ? 20.213 17.982 -30.503 1.00 80.25 210 TYR A C 1
ATOM 1628 O O . TYR A 1 210 ? 21.013 18.134 -29.582 1.00 80.25 210 TYR A O 1
ATOM 1636 N N . ASN A 1 211 ? 19.665 16.800 -30.786 1.00 76.69 211 ASN A N 1
ATOM 1637 C CA . ASN A 1 211 ? 20.033 15.541 -30.156 1.00 76.69 211 ASN A CA 1
ATOM 1638 C C . ASN A 1 211 ? 19.815 14.381 -31.139 1.00 76.69 211 ASN A C 1
ATOM 1640 O O . ASN A 1 211 ? 19.723 14.581 -32.348 1.00 76.69 211 ASN A O 1
ATOM 1644 N N . SER A 1 212 ? 19.743 13.155 -30.629 1.00 68.38 212 SER A N 1
ATOM 1645 C CA . SER A 1 212 ? 19.614 11.951 -31.444 1.00 68.38 212 SER A CA 1
ATOM 1646 C C . SER A 1 212 ? 18.237 11.733 -32.090 1.00 68.38 212 SER A C 1
ATOM 1648 O O . SER A 1 212 ? 18.088 10.758 -32.814 1.00 68.38 212 SER A O 1
ATOM 1650 N N . GLY A 1 213 ? 17.240 12.582 -31.820 1.00 67.62 213 GLY A N 1
ATOM 1651 C CA . GLY A 1 213 ? 15.890 12.482 -32.394 1.00 67.62 213 GLY A CA 1
ATOM 1652 C C . GLY A 1 213 ? 15.310 13.806 -32.906 1.00 67.62 213 GLY A C 1
ATOM 1653 O O . GLY A 1 213 ? 14.290 13.795 -33.586 1.00 67.62 213 GLY A O 1
ATOM 1654 N N . HIS A 1 214 ? 15.948 14.947 -32.624 1.00 75.06 214 HIS A N 1
ATOM 1655 C CA . HIS A 1 214 ? 15.427 16.271 -32.977 1.00 75.06 214 HIS A CA 1
ATOM 1656 C C . HIS A 1 214 ? 16.431 17.101 -33.779 1.00 75.06 214 HIS A C 1
ATOM 1658 O O . HIS A 1 214 ? 17.620 17.147 -33.449 1.00 75.06 214 HIS A O 1
ATOM 1664 N N . ILE A 1 215 ? 15.935 17.802 -34.803 1.00 81.56 215 ILE A N 1
ATOM 1665 C CA . ILE A 1 215 ? 16.675 18.861 -35.503 1.00 81.56 215 ILE A CA 1
ATOM 1666 C C . ILE A 1 215 ? 16.668 20.151 -34.671 1.00 81.56 215 ILE A C 1
ATOM 1668 O O . ILE A 1 215 ? 15.803 20.313 -33.816 1.00 81.56 215 ILE A O 1
ATOM 1672 N N . THR A 1 216 ? 17.616 21.061 -34.886 1.00 83.50 216 THR A N 1
ATOM 1673 C CA . THR A 1 216 ? 17.713 22.334 -34.142 1.00 83.50 216 THR A CA 1
ATOM 1674 C C . THR A 1 216 ? 16.700 23.382 -34.603 1.00 83.50 216 THR A C 1
ATOM 1676 O O . THR A 1 216 ? 16.142 23.305 -35.701 1.00 83.50 216 THR A O 1
ATOM 1679 N N . TYR A 1 217 ? 16.508 24.430 -33.796 1.00 82.56 217 TYR A N 1
ATOM 1680 C CA . TYR A 1 217 ? 15.685 25.591 -34.158 1.00 82.56 217 TYR A CA 1
ATOM 1681 C C . TYR A 1 217 ? 16.112 26.270 -35.476 1.00 82.56 217 TYR A C 1
ATOM 1683 O O . TYR A 1 217 ? 15.275 26.836 -36.177 1.00 82.56 217 TYR A O 1
ATOM 1691 N N . THR A 1 218 ? 17.392 26.198 -35.862 1.00 86.75 218 THR A N 1
ATOM 1692 C CA . THR A 1 218 ? 17.876 26.711 -37.157 1.00 86.75 218 THR A CA 1
ATOM 1693 C C . THR A 1 218 ? 17.299 25.911 -38.323 1.00 86.75 218 THR A C 1
ATOM 1695 O O . THR A 1 218 ? 16.814 26.494 -39.294 1.00 86.75 218 THR A O 1
ATOM 1698 N N . ALA A 1 219 ? 17.291 24.579 -38.214 1.00 85.31 219 ALA A N 1
ATOM 1699 C CA . ALA A 1 219 ? 16.698 23.702 -39.220 1.00 85.31 219 ALA A CA 1
ATOM 1700 C C . ALA A 1 219 ? 15.166 23.867 -39.284 1.00 85.31 219 ALA A C 1
ATOM 1702 O O . ALA A 1 219 ? 14.596 23.942 -40.373 1.00 85.31 219 ALA A O 1
ATOM 1703 N N . HIS A 1 220 ? 14.514 24.032 -38.128 1.00 84.50 220 HIS A N 1
ATOM 1704 C CA . HIS A 1 220 ? 13.088 24.375 -38.020 1.00 84.50 220 HIS A CA 1
ATOM 1705 C C . HIS A 1 220 ? 12.744 25.705 -38.700 1.00 84.50 220 HIS A C 1
ATOM 1707 O O . HIS A 1 220 ? 11.795 25.787 -39.478 1.00 84.50 220 HIS A O 1
ATOM 1713 N N . ARG A 1 221 ? 13.534 26.756 -38.466 1.00 85.50 221 ARG A N 1
ATOM 1714 C CA . ARG A 1 221 ? 13.332 28.056 -39.120 1.00 85.50 221 ARG A CA 1
ATOM 1715 C C . ARG A 1 221 ? 13.470 27.960 -40.634 1.00 85.50 221 ARG A C 1
ATOM 1717 O O . ARG A 1 221 ? 12.689 28.573 -41.356 1.00 85.50 221 ARG A O 1
ATOM 1724 N N . ALA A 1 222 ? 14.439 27.186 -41.115 1.00 85.75 222 ALA A N 1
ATOM 1725 C CA . ALA A 1 222 ? 14.610 26.961 -42.542 1.00 85.75 222 ALA A CA 1
ATOM 1726 C C . ALA A 1 222 ? 13.392 26.238 -43.159 1.00 85.75 222 ALA A C 1
ATOM 1728 O O . ALA A 1 222 ? 13.050 26.526 -44.305 1.00 85.75 222 ALA A O 1
ATOM 1729 N N . LEU A 1 223 ? 12.713 25.361 -42.405 1.00 84.88 223 LEU A N 1
ATOM 1730 C CA . LEU A 1 223 ? 11.538 24.601 -42.859 1.00 84.88 223 LEU A CA 1
ATOM 1731 C C . LEU A 1 223 ? 10.276 25.466 -42.980 1.00 84.88 223 LEU A C 1
ATOM 1733 O O . LEU A 1 223 ? 9.448 25.217 -43.855 1.00 84.88 223 LEU A O 1
ATOM 1737 N N . ALA A 1 224 ? 10.135 26.493 -42.138 1.00 84.50 224 ALA A N 1
ATOM 1738 C CA . ALA A 1 224 ? 8.932 27.322 -42.073 1.00 84.50 224 ALA A CA 1
ATOM 1739 C C . ALA A 1 224 ? 8.573 27.977 -43.421 1.00 84.50 224 ALA A C 1
ATOM 1741 O O . ALA A 1 224 ? 7.453 27.825 -43.894 1.00 84.50 224 ALA A O 1
ATOM 1742 N N . GLY A 1 225 ? 9.517 28.651 -44.086 1.00 85.00 225 GLY A N 1
ATOM 1743 C CA . GLY A 1 225 ? 9.254 29.337 -45.364 1.00 85.00 225 GLY A CA 1
ATOM 1744 C C . GLY A 1 225 ? 8.694 28.422 -46.471 1.00 85.00 225 GLY A C 1
ATOM 1745 O O . GLY A 1 225 ? 7.633 28.711 -47.014 1.00 85.00 225 GLY A O 1
ATOM 1746 N N . PRO A 1 226 ? 9.344 27.288 -46.775 1.00 85.38 226 PRO A N 1
ATOM 1747 C CA . PRO A 1 226 ? 8.852 26.284 -47.723 1.00 85.38 226 PRO A CA 1
ATOM 1748 C C . PRO A 1 226 ? 7.462 25.723 -47.397 1.00 85.38 226 PRO A C 1
ATOM 1750 O O . PRO A 1 226 ? 6.691 25.415 -48.307 1.00 85.38 226 PRO A O 1
ATOM 1753 N N . VAL A 1 227 ? 7.129 25.573 -46.111 1.00 84.81 227 VAL A N 1
ATOM 1754 C CA . VAL A 1 227 ? 5.781 25.161 -45.702 1.00 84.81 227 VAL A CA 1
ATOM 1755 C C . VAL A 1 227 ? 4.775 26.288 -45.949 1.00 84.81 227 VAL A C 1
ATOM 1757 O O . VAL A 1 227 ? 3.676 26.007 -46.424 1.00 84.81 227 VAL A O 1
ATOM 1760 N N . ASP A 1 228 ? 5.137 27.550 -45.703 1.00 82.62 228 ASP A N 1
ATOM 1761 C CA . ASP A 1 228 ? 4.280 28.700 -46.032 1.00 82.62 228 ASP A CA 1
ATOM 1762 C C . ASP A 1 228 ? 4.025 28.796 -47.542 1.00 82.62 228 ASP A C 1
ATOM 1764 O O . ASP A 1 228 ? 2.884 28.962 -47.968 1.00 82.62 228 ASP A O 1
ATOM 1768 N N . GLU A 1 229 ? 5.062 28.599 -48.364 1.00 83.75 229 GLU A N 1
ATOM 1769 C CA . GLU A 1 229 ? 4.944 28.539 -49.826 1.00 83.75 229 GLU A CA 1
ATOM 1770 C C . GLU A 1 229 ? 4.009 27.408 -50.264 1.00 83.75 229 GLU A C 1
ATOM 1772 O O . GLU A 1 229 ? 3.090 27.633 -51.052 1.00 83.75 229 GLU A O 1
ATOM 1777 N N . PHE A 1 230 ? 4.174 26.208 -49.702 1.00 85.62 230 PHE A N 1
ATOM 1778 C CA . PHE A 1 230 ? 3.285 25.078 -49.964 1.00 85.62 230 PHE A CA 1
ATOM 1779 C C . PHE A 1 230 ? 1.827 25.395 -49.599 1.00 85.62 230 PHE A C 1
ATOM 1781 O O . PHE A 1 230 ? 0.918 25.135 -50.391 1.00 85.62 230 PHE A O 1
ATOM 1788 N N . LEU A 1 231 ? 1.583 25.980 -48.425 1.00 81.50 231 LEU A N 1
ATOM 1789 C CA . LEU A 1 231 ? 0.243 26.380 -47.991 1.00 81.50 231 LEU A CA 1
ATOM 1790 C C . LEU A 1 231 ? -0.343 27.470 -48.903 1.00 81.50 231 LEU A C 1
ATOM 1792 O O . LEU A 1 231 ? -1.528 27.418 -49.246 1.00 81.50 231 LEU A O 1
ATOM 1796 N N . ALA A 1 232 ? 0.481 28.417 -49.353 1.00 76.94 232 ALA A N 1
ATOM 1797 C CA . ALA A 1 232 ? 0.093 29.456 -50.297 1.00 76.94 232 ALA A CA 1
ATOM 1798 C C . ALA A 1 232 ? -0.246 28.883 -51.684 1.00 76.94 232 ALA A C 1
ATOM 1800 O O . ALA A 1 232 ? -1.248 29.283 -52.275 1.00 76.94 232 ALA A O 1
ATOM 1801 N N . GLU A 1 233 ? 0.497 27.901 -52.193 1.00 78.00 233 GLU A N 1
ATOM 1802 C CA . GLU A 1 233 ? 0.167 27.208 -53.447 1.00 78.00 233 GLU A CA 1
ATOM 1803 C C . GLU A 1 233 ? -1.170 26.468 -53.358 1.00 78.00 233 GLU A C 1
ATOM 1805 O O . GLU A 1 233 ? -1.960 26.475 -54.306 1.00 78.00 233 GLU A O 1
ATOM 1810 N N . LYS A 1 234 ? -1.469 25.878 -52.195 1.00 72.38 234 LYS A N 1
ATOM 1811 C CA . LYS A 1 234 ? -2.773 25.262 -51.924 1.00 72.38 234 LYS A CA 1
ATOM 1812 C C . LYS A 1 234 ? -3.888 26.284 -51.722 1.00 72.38 234 LYS A C 1
ATOM 1814 O O . LYS A 1 234 ? -5.043 25.889 -51.754 1.00 72.38 234 LYS A O 1
ATOM 1819 N N . SER A 1 235 ? -3.595 27.575 -51.576 1.00 61.47 235 SER A N 1
ATOM 1820 C CA . SER A 1 235 ? -4.615 28.626 -51.434 1.00 61.47 235 SER A CA 1
ATOM 1821 C C . SER A 1 235 ? -5.214 29.117 -52.753 1.00 61.47 235 SER A C 1
ATOM 1823 O O . SER A 1 235 ? -6.302 29.695 -52.765 1.00 61.47 235 SER A O 1
ATOM 1825 N N . VAL A 1 236 ? -4.542 28.872 -53.883 1.00 47.06 236 VAL A N 1
ATOM 1826 C CA . VAL A 1 236 ? -4.897 29.466 -55.181 1.00 47.06 236 VAL A CA 1
ATOM 1827 C C . VAL A 1 236 ? -5.435 28.412 -56.150 1.00 47.06 236 VAL A C 1
ATOM 1829 O O . VAL A 1 236 ? -4.801 28.080 -57.147 1.00 47.06 236 VAL A O 1
ATOM 1832 N N . VAL A 1 237 ? -6.664 27.945 -55.918 1.00 39.47 237 VAL A N 1
ATOM 1833 C CA . VAL A 1 237 ? -7.510 27.380 -56.986 1.00 39.47 237 VAL A CA 1
ATOM 1834 C C . VAL A 1 237 ? -8.911 27.971 -56.856 1.00 39.47 237 VAL A C 1
ATOM 1836 O O . VAL A 1 237 ? -9.742 27.513 -56.085 1.00 39.47 237 VAL A O 1
ATOM 1839 N N . GLY A 1 238 ? -9.150 29.052 -57.602 1.00 33.06 238 GLY A N 1
ATOM 1840 C CA . GLY A 1 238 ? -10.430 29.757 -57.598 1.00 33.06 238 GLY A CA 1
ATOM 1841 C C . GLY A 1 238 ? -10.403 31.099 -58.330 1.00 33.06 238 GLY A C 1
ATOM 1842 O O . GLY A 1 238 ? -10.819 32.113 -57.779 1.00 33.06 238 GLY A O 1
ATOM 1843 N N . ARG A 1 239 ? -9.915 31.150 -59.578 1.00 29.64 239 ARG A N 1
ATOM 1844 C CA . ARG A 1 239 ? -10.302 32.249 -60.481 1.00 29.64 239 ARG A CA 1
ATOM 1845 C C . ARG A 1 239 ? -11.679 31.932 -61.049 1.00 29.64 239 ARG A C 1
ATOM 1847 O O . ARG A 1 239 ? -11.773 31.015 -61.853 1.00 29.64 239 ARG A O 1
ATOM 1854 N N . CYS A 1 240 ? -12.680 32.737 -60.693 1.00 23.00 240 CYS A N 1
ATOM 1855 C CA . CYS A 1 240 ? -13.683 33.279 -61.620 1.00 23.00 240 CYS A CA 1
ATOM 1856 C C . CYS A 1 240 ? -14.640 34.254 -60.903 1.00 23.00 240 CYS A C 1
ATOM 1858 O O . CYS A 1 240 ? -15.335 33.862 -59.977 1.00 23.00 240 CYS A O 1
ATOM 1860 N N . GLY A 1 241 ? -14.741 35.488 -61.416 1.00 24.84 241 GLY A N 1
ATOM 1861 C CA . GLY A 1 241 ? -15.924 36.352 -61.261 1.00 24.84 241 GLY A CA 1
ATOM 1862 C C . GLY A 1 241 ? -15.793 37.513 -60.273 1.00 24.84 241 GLY A C 1
ATOM 1863 O O . GLY A 1 241 ? -15.735 37.309 -59.071 1.00 24.84 241 GLY A O 1
ATOM 1864 N N . GLY A 1 242 ? -15.763 38.745 -60.793 1.00 27.03 242 GLY A N 1
ATOM 1865 C CA . GLY A 1 242 ? -15.687 39.980 -60.009 1.00 27.03 242 GLY A CA 1
ATOM 1866 C C . GLY A 1 242 ? -17.023 40.464 -59.436 1.00 27.03 242 GLY A C 1
ATOM 1867 O O . GLY A 1 242 ? -18.090 40.019 -59.848 1.00 27.03 242 GLY A O 1
ATOM 1868 N N . GLY A 1 243 ? -16.955 41.440 -58.527 1.00 23.69 243 GLY A N 1
ATOM 1869 C CA . GLY A 1 243 ? -18.134 42.119 -57.985 1.00 23.69 243 GLY A CA 1
ATOM 1870 C C . GLY A 1 243 ? -17.829 42.942 -56.735 1.00 23.69 243 GLY A C 1
ATOM 1871 O O . GLY A 1 243 ? -17.517 42.405 -55.688 1.00 23.69 243 GLY A O 1
ATOM 1872 N N . ASN A 1 244 ? -17.901 44.258 -56.891 1.00 25.92 244 ASN A N 1
ATOM 1873 C CA . ASN A 1 244 ? -17.647 45.340 -55.935 1.00 25.92 244 ASN A CA 1
ATOM 1874 C C . ASN A 1 244 ? -18.665 45.443 -54.758 1.00 25.92 244 ASN A C 1
ATOM 1876 O O . ASN A 1 244 ? -19.823 45.085 -54.959 1.00 25.92 244 ASN A O 1
ATOM 1880 N N . ARG A 1 245 ? -18.261 46.157 -53.674 1.00 25.72 245 ARG A N 1
ATOM 1881 C CA . ARG A 1 245 ? -19.051 46.825 -52.579 1.00 25.72 245 ARG A CA 1
ATOM 1882 C C . ARG A 1 245 ? -19.532 45.956 -51.394 1.00 25.72 245 ARG A C 1
ATOM 1884 O O . ARG A 1 245 ? -19.833 44.798 -51.614 1.00 25.72 245 ARG A O 1
ATOM 1891 N N . THR A 1 246 ? -19.736 46.401 -50.140 1.00 25.17 246 THR A N 1
ATOM 1892 C CA . THR A 1 246 ? -19.451 47.589 -49.277 1.00 25.17 246 THR A CA 1
ATOM 1893 C C . THR A 1 246 ? -19.912 47.222 -47.843 1.00 25.17 246 THR A C 1
ATOM 1895 O O . THR A 1 246 ? -20.922 46.542 -47.728 1.00 25.17 246 THR A O 1
ATOM 1898 N N . GLU A 1 247 ? -19.203 47.717 -46.817 1.00 26.34 247 GLU A N 1
ATOM 1899 C CA . GLU A 1 247 ? -19.606 48.195 -45.460 1.00 26.34 247 GLU A CA 1
ATOM 1900 C C . GLU A 1 247 ? -20.737 47.591 -44.575 1.00 26.34 247 GLU A C 1
ATOM 1902 O O . GLU A 1 247 ? -21.824 47.256 -45.035 1.00 26.34 247 GLU A O 1
ATOM 1907 N N . SER A 1 248 ? -20.506 47.764 -43.250 1.00 23.92 248 SER A N 1
ATOM 1908 C CA . SER A 1 248 ? -21.447 47.935 -42.102 1.00 23.92 248 SER A CA 1
ATOM 1909 C C . SER A 1 248 ? -21.994 46.655 -41.432 1.00 23.92 248 SER A C 1
ATOM 1911 O O . SER A 1 248 ? -22.199 45.663 -42.112 1.00 23.92 248 SER A O 1
ATOM 1913 N N . ALA A 1 249 ? -22.281 46.544 -40.124 1.00 23.16 249 ALA A N 1
ATOM 1914 C CA . ALA A 1 249 ? -22.134 47.354 -38.901 1.00 23.16 249 ALA A CA 1
ATOM 1915 C C . ALA A 1 249 ? -22.500 46.454 -37.678 1.00 23.16 249 ALA A C 1
ATOM 1917 O O . ALA A 1 249 ? -23.246 45.490 -37.831 1.00 23.16 249 ALA A O 1
ATOM 1918 N N . TRP A 1 250 ? -22.009 46.787 -36.474 1.00 23.62 250 TRP A N 1
ATOM 1919 C CA . TRP A 1 250 ? -22.474 46.301 -35.146 1.00 23.62 250 TRP A CA 1
ATOM 1920 C C . TRP A 1 250 ? -23.894 46.841 -34.808 1.00 23.62 250 TRP A C 1
ATOM 1922 O O . TRP A 1 250 ? -24.272 47.815 -35.469 1.00 23.62 250 TRP A O 1
ATOM 1932 N N . PRO A 1 251 ? -24.698 46.313 -33.833 1.00 36.50 251 PRO A N 1
ATOM 1933 C CA . PRO A 1 251 ? -24.522 46.561 -32.369 1.00 36.50 251 PRO A CA 1
ATOM 1934 C C . PRO A 1 251 ? -25.038 45.456 -31.382 1.00 36.50 251 PRO A C 1
ATOM 1936 O O . PRO A 1 251 ? -25.857 44.625 -31.749 1.00 36.50 251 PRO A O 1
ATOM 1939 N N . VAL A 1 252 ? -24.418 45.271 -30.199 1.00 27.02 252 VAL A N 1
ATOM 1940 C CA . VAL A 1 252 ? -24.747 45.743 -28.809 1.00 27.02 252 VAL A CA 1
ATOM 1941 C C . VAL A 1 252 ? -26.068 45.236 -28.180 1.00 27.02 252 VAL A C 1
ATOM 1943 O O . VAL A 1 252 ? -27.136 45.412 -28.757 1.00 27.02 252 VAL A O 1
ATOM 1946 N N . GLY A 1 253 ? -25.998 44.730 -26.932 1.00 24.00 253 GLY A N 1
ATOM 1947 C CA . GLY A 1 253 ? -27.146 44.556 -26.022 1.00 24.00 253 GLY A CA 1
ATOM 1948 C C . GLY A 1 253 ? -26.773 44.074 -24.602 1.00 24.00 253 GLY A C 1
ATOM 1949 O O . GLY A 1 253 ? -26.323 42.947 -24.441 1.00 24.00 253 GLY A O 1
ATOM 1950 N N . ASP A 1 254 ? -26.978 44.951 -23.612 1.00 24.86 254 ASP A N 1
ATOM 1951 C CA . ASP A 1 254 ? -26.598 44.923 -22.182 1.00 24.86 254 ASP A CA 1
ATOM 1952 C C . ASP A 1 254 ? -27.497 44.116 -21.199 1.00 24.86 254 ASP A C 1
ATOM 1954 O O . ASP A 1 254 ? -28.647 43.806 -21.507 1.00 24.86 254 ASP A O 1
ATOM 1958 N N . ALA A 1 255 ? -26.981 44.012 -19.950 1.00 24.59 255 ALA A N 1
ATOM 1959 C CA . ALA A 1 255 ? -27.658 44.117 -18.625 1.00 24.59 255 ALA A CA 1
ATOM 1960 C C . ALA A 1 255 ? -28.101 42.814 -17.904 1.00 24.59 255 ALA A C 1
ATOM 1962 O O . ALA A 1 255 ? -28.616 41.909 -18.541 1.00 24.59 255 ALA A O 1
ATOM 1963 N N . MET A 1 256 ? -28.056 42.631 -16.567 1.00 23.67 256 MET A N 1
ATOM 1964 C CA . MET A 1 256 ? -27.590 43.369 -15.362 1.00 23.67 256 MET A CA 1
ATOM 1965 C C . MET A 1 256 ? -27.754 42.448 -14.110 1.00 23.67 256 MET A C 1
ATOM 1967 O O . MET A 1 256 ? -28.482 41.464 -14.203 1.00 23.67 256 MET A O 1
ATOM 1971 N N . MET A 1 257 ? -27.222 42.886 -12.942 1.00 22.05 257 MET A N 1
ATOM 1972 C CA . MET A 1 257 ? -27.502 42.506 -11.516 1.00 22.05 257 MET A CA 1
ATOM 1973 C C . MET A 1 257 ? -26.462 41.591 -10.839 1.00 22.05 257 MET A C 1
ATOM 1975 O O . MET A 1 257 ? -26.069 40.598 -11.426 1.00 22.05 257 MET A O 1
ATOM 1979 N N . LEU A 1 258 ? -26.027 41.745 -9.578 1.00 22.97 258 LEU A N 1
ATOM 1980 C CA . LEU A 1 258 ? -25.998 42.780 -8.517 1.00 22.97 258 LEU A CA 1
ATOM 1981 C C . LEU A 1 258 ? -25.023 42.195 -7.434 1.00 22.97 258 LEU A C 1
ATOM 1983 O O . LEU A 1 258 ? -24.865 40.974 -7.392 1.00 22.97 258 LEU A O 1
ATOM 1987 N N . PRO A 1 259 ? -24.362 42.983 -6.563 1.00 35.88 259 PRO A N 1
ATOM 1988 C CA . PRO A 1 259 ? -23.228 42.545 -5.741 1.00 35.88 259 PRO A CA 1
ATOM 1989 C C . PRO A 1 259 ? -23.626 42.189 -4.299 1.00 35.88 259 PRO A C 1
ATOM 1991 O O . PRO A 1 259 ? -24.557 42.793 -3.776 1.00 35.88 259 PRO A O 1
ATOM 1994 N N . LEU A 1 260 ? -22.868 41.308 -3.625 1.00 24.33 260 LEU A N 1
ATOM 1995 C CA . LEU A 1 260 ? -22.528 41.434 -2.193 1.00 24.33 260 LEU A CA 1
ATOM 1996 C C . LEU A 1 260 ? -21.580 40.327 -1.687 1.00 24.33 260 LEU A C 1
ATOM 1998 O O . LEU A 1 260 ? -21.772 39.150 -1.964 1.00 24.33 260 LEU A O 1
ATOM 2002 N N . LEU A 1 261 ? -20.660 40.786 -0.828 1.00 24.03 261 LEU A N 1
ATOM 2003 C CA . LEU A 1 261 ? -19.937 40.104 0.258 1.00 24.03 261 LEU A CA 1
ATOM 2004 C C . LEU A 1 261 ? -18.545 39.517 -0.031 1.00 24.03 261 LEU A C 1
ATOM 2006 O O . LEU A 1 261 ? -18.363 38.367 -0.414 1.00 24.03 261 LEU A O 1
ATOM 2010 N N . LEU A 1 262 ? -17.550 40.342 0.324 1.00 31.77 262 LEU A N 1
ATOM 2011 C CA . LEU A 1 262 ? -16.252 39.914 0.832 1.00 31.77 262 LEU A CA 1
ATOM 2012 C C . LEU A 1 262 ? -16.433 38.972 2.037 1.00 31.77 262 LEU A C 1
ATOM 2014 O O . LEU A 1 262 ? -16.798 39.424 3.121 1.00 31.77 262 LEU A O 1
ATOM 2018 N N . SER A 1 263 ? -16.070 37.706 1.869 1.00 29.19 263 SER A N 1
ATOM 2019 C CA . SER A 1 263 ? -15.504 36.854 2.922 1.00 29.19 263 SER A CA 1
ATOM 2020 C C . SER A 1 263 ? -14.937 35.595 2.269 1.00 29.19 263 SER A C 1
ATOM 2022 O O . SER A 1 263 ? -15.699 34.756 1.800 1.00 29.19 263 SER A O 1
ATOM 2024 N N . GLY A 1 264 ? -13.611 35.468 2.213 1.00 26.56 264 GLY A N 1
ATOM 2025 C CA . GLY A 1 264 ? -12.969 34.259 1.689 1.00 26.56 264 GLY A CA 1
ATOM 2026 C C . GLY A 1 264 ? -11.554 34.480 1.166 1.00 26.56 264 GLY A C 1
ATOM 2027 O O . GLY A 1 264 ? -11.262 34.099 0.043 1.00 26.56 264 GLY A O 1
ATOM 2028 N N . LEU A 1 265 ? -10.681 35.127 1.945 1.00 29.33 265 LEU A N 1
ATOM 2029 C CA . LEU A 1 265 ? -9.249 35.249 1.618 1.00 29.33 265 LEU A CA 1
ATOM 2030 C C . LEU A 1 265 ? -8.349 34.379 2.513 1.00 29.33 265 LEU A C 1
ATOM 2032 O O . LEU A 1 265 ? -7.160 34.638 2.645 1.00 29.33 265 LEU A O 1
ATOM 2036 N N . VAL A 1 266 ? -8.892 33.311 3.099 1.00 29.89 266 VAL A N 1
ATOM 2037 C CA . VAL A 1 266 ? -8.102 32.267 3.765 1.00 29.89 266 VAL A CA 1
ATOM 2038 C C . VAL A 1 266 ? -8.726 30.928 3.388 1.00 29.89 266 VAL A C 1
ATOM 2040 O O . VAL A 1 266 ? -9.806 30.601 3.864 1.00 29.89 266 VAL A O 1
ATOM 2043 N N . GLY A 1 267 ? -8.104 30.184 2.475 1.00 26.77 267 GLY A N 1
ATOM 2044 C CA . GLY A 1 267 ? -8.636 28.883 2.051 1.00 26.77 267 GLY A CA 1
ATOM 2045 C C . GLY A 1 267 ? -7.733 28.060 1.134 1.00 26.77 267 GLY A C 1
ATOM 2046 O O . GLY A 1 267 ? -7.869 26.846 1.094 1.00 26.77 267 GLY A O 1
ATOM 2047 N N . LEU A 1 268 ? -6.759 28.668 0.452 1.00 30.25 268 LEU A N 1
ATOM 2048 C CA . LEU A 1 268 ? -5.926 27.947 -0.523 1.00 30.25 268 LEU A CA 1
ATOM 2049 C C . LEU A 1 268 ? -4.748 27.152 0.078 1.00 30.25 268 LEU A C 1
ATOM 2051 O O . LEU A 1 268 ? -4.097 26.422 -0.656 1.00 30.25 268 LEU A O 1
ATOM 2055 N N . ALA A 1 269 ? -4.488 27.236 1.389 1.00 29.73 269 ALA A N 1
ATOM 2056 C CA . ALA A 1 269 ? -3.397 26.492 2.043 1.00 29.73 269 ALA A CA 1
ATOM 2057 C C . ALA A 1 269 ? -3.849 25.210 2.775 1.00 29.73 269 ALA A C 1
ATOM 2059 O O . ALA A 1 269 ? -3.019 24.368 3.104 1.00 29.73 269 ALA A O 1
ATOM 2060 N N . ALA A 1 270 ? -5.151 25.041 3.034 1.00 35.28 270 ALA A N 1
ATOM 2061 C CA . ALA A 1 270 ? -5.650 23.957 3.886 1.00 35.28 270 ALA A CA 1
ATOM 2062 C C . ALA A 1 270 ? -5.735 22.591 3.183 1.00 35.28 270 ALA A C 1
ATOM 2064 O O . ALA A 1 270 ? -5.811 21.576 3.857 1.00 35.28 270 ALA A O 1
ATOM 2065 N N . ALA A 1 271 ? -5.728 22.549 1.847 1.00 41.34 271 ALA A N 1
ATOM 2066 C CA . ALA A 1 271 ? -5.875 21.293 1.106 1.00 41.34 271 ALA A CA 1
ATOM 2067 C C . ALA A 1 271 ? -4.570 20.483 1.001 1.00 41.34 271 ALA A C 1
ATOM 2069 O O . ALA A 1 271 ? -4.611 19.302 0.675 1.00 41.34 271 ALA A O 1
ATOM 2070 N N . GLN A 1 272 ? -3.407 21.096 1.256 1.00 63.41 272 GLN A N 1
ATOM 2071 C CA . GLN A 1 272 ? -2.118 20.405 1.129 1.00 63.41 272 GLN A CA 1
ATOM 2072 C C . GLN A 1 272 ? -1.681 19.699 2.415 1.00 63.41 272 GLN A C 1
ATOM 2074 O O . GLN A 1 272 ? -1.060 18.642 2.355 1.00 63.41 272 GLN A O 1
ATOM 2079 N N . PHE A 1 273 ? -2.046 20.246 3.573 1.00 81.69 273 PHE A N 1
ATOM 2080 C CA . PHE A 1 273 ? -1.680 19.715 4.882 1.00 81.69 273 PHE A CA 1
ATOM 2081 C C . PHE A 1 273 ? -2.911 19.144 5.588 1.00 81.69 273 PHE A C 1
ATOM 2083 O O . PHE A 1 273 ? -4.002 19.697 5.436 1.00 81.69 273 PHE A O 1
ATOM 2090 N N . PRO A 1 274 ? -2.768 18.063 6.372 1.00 85.81 274 PRO A N 1
ATOM 2091 C CA . PRO A 1 274 ? -3.881 17.523 7.132 1.00 85.81 274 PRO A CA 1
ATOM 2092 C C . PRO A 1 274 ? -4.418 18.590 8.103 1.00 85.81 274 PRO A C 1
ATOM 2094 O O . PRO A 1 274 ? -3.633 19.292 8.750 1.00 85.81 274 PRO A O 1
ATOM 2097 N N . PRO A 1 275 ? -5.747 18.741 8.220 1.00 87.12 275 PRO A N 1
ATOM 2098 C CA . PRO A 1 275 ? -6.334 19.648 9.195 1.00 87.12 275 PRO A CA 1
ATOM 2099 C C . PRO A 1 275 ? -6.030 19.167 10.617 1.00 87.12 275 PRO A C 1
ATOM 2101 O O . PRO A 1 275 ? -5.875 17.971 10.862 1.00 87.12 275 PRO A O 1
ATOM 2104 N N . THR A 1 276 ? -6.006 20.092 11.578 1.00 87.44 276 THR A N 1
ATOM 2105 C CA . THR A 1 276 ? -5.850 19.746 12.996 1.00 87.44 276 THR A CA 1
ATOM 2106 C C . THR A 1 276 ? -6.924 18.731 13.416 1.00 87.44 276 THR A C 1
ATOM 2108 O O . THR A 1 276 ? -8.113 19.012 13.241 1.00 87.44 276 THR A O 1
ATOM 2111 N N . PRO A 1 277 ? -6.553 17.570 13.989 1.00 89.88 277 PRO A N 1
ATOM 2112 C CA . PRO A 1 277 ? -7.530 16.586 14.437 1.00 89.88 277 PRO A CA 1
ATOM 2113 C C . PRO A 1 277 ? -8.452 17.132 15.535 1.00 89.88 277 PRO A C 1
ATOM 2115 O O . PRO A 1 277 ? -8.005 17.542 16.607 1.00 89.88 277 PRO A O 1
ATOM 2118 N N . GLU A 1 278 ? -9.762 17.079 15.293 1.00 89.19 278 GLU A N 1
ATOM 2119 C CA . GLU A 1 278 ? -10.800 17.511 16.234 1.00 89.19 278 GLU A CA 1
ATOM 2120 C C . GLU A 1 278 ? -11.753 16.365 16.606 1.00 89.19 278 GLU A C 1
ATOM 2122 O O . GLU A 1 278 ? -11.986 15.427 15.834 1.00 89.19 278 GLU A O 1
ATOM 2127 N N . GLY A 1 279 ? -12.344 16.447 17.804 1.00 91.44 279 GLY A N 1
ATOM 2128 C CA . GLY A 1 279 ? -13.325 15.465 18.286 1.00 91.44 279 GLY A CA 1
ATOM 2129 C C . GLY A 1 279 ? -12.733 14.092 18.628 1.00 91.44 279 GLY A C 1
ATOM 2130 O O . GLY A 1 279 ? -13.458 13.098 18.653 1.00 91.44 279 GLY A O 1
ATOM 2131 N N . ILE A 1 280 ? -11.424 14.032 18.882 1.00 94.25 280 ILE A N 1
ATOM 2132 C CA . ILE A 1 280 ? -10.690 12.805 19.198 1.00 94.25 280 ILE A CA 1
ATOM 2133 C C . ILE A 1 280 ? -10.954 12.380 20.645 1.00 94.25 280 ILE A C 1
ATOM 2135 O O . ILE A 1 280 ? -10.773 13.155 21.587 1.00 94.25 280 ILE A O 1
ATOM 2139 N N . LYS A 1 281 ? -11.353 11.122 20.838 1.00 94.44 281 LYS A N 1
ATOM 2140 C CA . LYS A 1 281 ? -11.421 10.476 22.152 1.00 94.44 281 LYS A CA 1
ATOM 2141 C C . LYS A 1 281 ? -10.063 9.863 22.467 1.00 94.44 281 LYS A C 1
ATOM 2143 O O . LYS A 1 281 ? -9.483 9.199 21.618 1.00 94.44 281 LYS A O 1
ATOM 2148 N N . LEU A 1 282 ? -9.590 10.047 23.698 1.00 94.00 282 LEU A N 1
ATOM 2149 C CA . LEU A 1 282 ? -8.332 9.478 24.177 1.00 94.00 282 LEU A CA 1
ATOM 2150 C C . LEU A 1 282 ? -8.599 8.448 25.276 1.00 94.00 282 LEU A C 1
ATOM 2152 O O . LEU A 1 282 ? -9.207 8.761 26.301 1.00 94.00 282 LEU A O 1
ATOM 2156 N N . LEU A 1 283 ? -8.098 7.234 25.079 1.00 91.56 283 LEU A N 1
ATOM 2157 C CA . LEU A 1 283 ? -8.031 6.181 26.083 1.00 91.56 283 LEU A CA 1
ATOM 2158 C C . LEU A 1 283 ? -6.570 5.963 26.475 1.00 91.56 283 LEU A C 1
ATOM 2160 O O . LEU A 1 283 ? -5.707 5.817 25.617 1.00 91.56 283 LEU A O 1
ATOM 2164 N N . LYS A 1 284 ? -6.286 5.929 27.777 1.00 89.56 284 LYS A N 1
ATOM 2165 C CA . LYS A 1 284 ? -4.971 5.533 28.293 1.00 89.56 284 LYS A CA 1
ATOM 2166 C C . LYS A 1 284 ? -5.014 4.060 28.672 1.00 89.56 284 LYS A C 1
ATOM 2168 O O . LYS A 1 284 ? -5.945 3.668 29.380 1.00 89.56 284 LYS A O 1
ATOM 2173 N N . SER A 1 285 ? -4.032 3.288 28.210 1.00 86.44 285 SER A N 1
ATOM 2174 C CA . SER A 1 285 ? -3.927 1.869 28.531 1.00 86.44 285 SER A CA 1
ATOM 2175 C C . SER A 1 285 ? -3.792 1.670 30.039 1.00 86.44 285 SER A C 1
ATOM 2177 O O . SER A 1 285 ? -3.096 2.420 30.731 1.00 86.44 285 SER A O 1
ATOM 2179 N N . LYS A 1 286 ? -4.486 0.663 30.561 1.00 85.81 286 LYS A N 1
ATOM 2180 C CA . LYS A 1 286 ? -4.380 0.199 31.949 1.00 85.81 286 LYS A CA 1
ATOM 2181 C C . LYS A 1 286 ? -3.317 -0.883 32.100 1.00 85.81 286 LYS A C 1
ATOM 2183 O O . LYS A 1 286 ? -2.869 -1.121 33.221 1.00 85.81 286 LYS A O 1
ATOM 2188 N N . PHE A 1 287 ? -2.957 -1.557 31.008 1.00 76.25 287 PHE A N 1
ATOM 2189 C CA . PHE A 1 287 ? -2.072 -2.722 31.023 1.00 76.25 287 PHE A CA 1
ATOM 2190 C C . PHE A 1 287 ? -0.629 -2.375 30.648 1.00 76.25 287 PHE A C 1
ATOM 2192 O O . PHE A 1 287 ? 0.292 -2.959 31.227 1.00 76.25 287 PHE A O 1
ATOM 2199 N N . HIS A 1 288 ? -0.439 -1.375 29.783 1.00 76.06 288 HIS A N 1
ATOM 2200 C CA . HIS A 1 288 ? 0.862 -0.954 29.268 1.00 76.06 288 HIS A CA 1
ATOM 2201 C C . HIS A 1 288 ? 1.130 0.516 29.618 1.00 76.06 288 HIS A C 1
ATOM 2203 O O . HIS A 1 288 ? 0.303 1.400 29.388 1.00 76.06 288 HIS A O 1
ATOM 2209 N N . GLN A 1 289 ? 2.292 0.795 30.217 1.00 74.94 289 GLN A N 1
ATOM 2210 C CA . GLN A 1 289 ? 2.654 2.163 30.595 1.00 74.94 289 GLN A CA 1
ATOM 2211 C C . GLN A 1 289 ? 2.832 3.032 29.350 1.00 74.94 289 GLN A C 1
ATOM 2213 O O . GLN A 1 289 ? 3.502 2.637 28.407 1.00 74.94 289 GLN A O 1
ATOM 2218 N N . ASN A 1 290 ? 2.258 4.237 29.376 1.00 76.75 290 ASN A N 1
ATOM 2219 C CA . ASN A 1 290 ? 2.362 5.247 28.315 1.00 76.75 290 ASN A CA 1
ATOM 2220 C C . ASN A 1 290 ? 1.798 4.844 26.941 1.00 76.75 290 ASN A C 1
ATOM 2222 O O . ASN A 1 290 ? 1.913 5.628 26.002 1.00 76.75 290 ASN A O 1
ATOM 2226 N N . VAL A 1 291 ? 1.124 3.696 26.828 1.00 84.75 291 VAL A N 1
ATOM 2227 C CA . VAL A 1 291 ? 0.355 3.348 25.630 1.00 84.75 291 VAL A CA 1
ATOM 2228 C C . VAL A 1 291 ? -1.012 4.028 25.680 1.00 84.75 291 VAL A C 1
ATOM 2230 O O . VAL A 1 291 ? -1.676 4.069 26.724 1.00 84.75 291 VAL A O 1
ATOM 2233 N N . THR A 1 292 ? -1.455 4.585 24.555 1.00 89.94 292 THR A N 1
ATOM 2234 C CA . THR A 1 292 ? -2.774 5.230 24.448 1.00 89.94 292 THR A CA 1
ATOM 2235 C C . THR A 1 292 ? -3.469 4.875 23.137 1.00 89.94 292 THR A C 1
ATOM 2237 O O . THR A 1 292 ? -2.812 4.539 22.159 1.00 89.94 292 THR A O 1
ATOM 2240 N N . ILE A 1 293 ? -4.800 4.954 23.113 1.00 93.56 293 ILE A N 1
ATOM 2241 C CA . ILE A 1 293 ? -5.610 4.863 21.896 1.00 93.56 293 ILE A CA 1
ATOM 2242 C C . ILE A 1 293 ? -6.286 6.213 21.678 1.00 93.56 293 ILE A C 1
ATOM 2244 O O . ILE A 1 293 ? -7.023 6.682 22.551 1.00 93.56 293 ILE A O 1
ATOM 2248 N N . SER A 1 294 ? -6.071 6.824 20.520 1.00 95.06 294 SER A N 1
ATOM 2249 C CA . SER A 1 294 ? -6.862 7.960 20.051 1.00 95.06 294 SER A CA 1
ATOM 2250 C C . SER A 1 294 ? -7.842 7.484 18.984 1.00 95.06 294 SER A C 1
ATOM 2252 O O . SER A 1 294 ? -7.476 6.669 18.147 1.00 95.06 294 SER A O 1
ATOM 2254 N N . TYR A 1 295 ? -9.106 7.906 19.030 1.00 97.19 295 TYR A N 1
ATOM 2255 C CA . TYR A 1 295 ? -10.105 7.451 18.055 1.00 97.19 295 TYR A CA 1
ATOM 2256 C C . TYR A 1 295 ? -11.328 8.367 17.968 1.00 97.19 295 TYR A C 1
ATOM 2258 O O . TYR A 1 295 ? -11.658 9.091 18.912 1.00 97.19 295 TYR A O 1
ATOM 2266 N N . LYS A 1 296 ? -12.051 8.291 16.852 1.00 96.44 296 LYS A N 1
ATOM 2267 C CA . LYS A 1 296 ? -13.375 8.902 16.656 1.00 96.44 296 LYS A CA 1
ATOM 2268 C C . LYS A 1 296 ? -14.219 8.067 15.691 1.00 96.44 296 LYS A C 1
ATOM 2270 O O . LYS A 1 296 ? -13.712 7.148 15.056 1.00 96.44 296 LYS A O 1
ATOM 2275 N N . GLU A 1 297 ? -15.511 8.374 15.608 1.00 97.25 297 GLU A N 1
ATOM 2276 C CA . GLU A 1 297 ? -16.396 7.816 14.576 1.00 97.25 297 GLU A CA 1
ATOM 2277 C C . GLU A 1 297 ? -16.332 8.740 13.354 1.00 97.25 297 GLU A C 1
ATOM 2279 O O . GLU A 1 297 ? -16.706 9.910 13.486 1.00 97.25 297 GLU A O 1
ATOM 2284 N N . PRO A 1 298 ? -15.822 8.276 12.199 1.00 95.94 298 PRO A N 1
ATOM 2285 C CA . PRO A 1 298 ? -15.559 9.160 11.071 1.00 95.94 298 PRO A CA 1
ATOM 2286 C C . PRO A 1 298 ? -16.822 9.478 10.258 1.00 95.94 298 PRO A C 1
ATOM 2288 O O . PRO A 1 298 ? -16.871 10.506 9.595 1.00 95.94 298 PRO A O 1
ATOM 2291 N N . GLY A 1 299 ? -17.864 8.638 10.316 1.00 95.06 299 GLY A N 1
ATOM 2292 C CA . GLY A 1 299 ? -19.148 8.899 9.643 1.00 95.06 299 GLY A CA 1
ATOM 2293 C C . GLY A 1 299 ? -19.093 8.860 8.109 1.00 95.06 299 GLY A C 1
ATOM 2294 O O . GLY A 1 299 ? -19.991 9.377 7.449 1.00 95.06 299 GLY A O 1
ATOM 2295 N N . ILE A 1 300 ? -18.045 8.254 7.548 1.00 96.56 300 ILE A N 1
ATOM 2296 C CA . ILE A 1 300 ? -17.802 8.120 6.108 1.00 96.56 300 ILE A CA 1
ATOM 2297 C C . ILE A 1 300 ? -17.560 6.651 5.737 1.00 96.56 300 ILE A C 1
ATOM 2299 O O . ILE A 1 300 ? -17.253 5.826 6.599 1.00 96.56 300 ILE A O 1
ATOM 2303 N N . CYS A 1 301 ? -17.670 6.337 4.442 1.00 96.50 301 CYS A N 1
ATOM 2304 C CA . CYS A 1 301 ? -17.568 4.995 3.857 1.00 96.50 301 CYS A CA 1
ATOM 2305 C C . CYS A 1 301 ? -18.705 4.038 4.267 1.00 96.50 301 CYS A C 1
ATOM 2307 O O . CYS A 1 301 ? -19.529 3.669 3.429 1.00 96.50 301 CYS A O 1
ATOM 2309 N N . GLU A 1 302 ? -18.817 3.679 5.548 1.00 97.06 302 GLU A N 1
ATOM 2310 C CA . GLU A 1 302 ? -19.925 2.863 6.057 1.00 97.06 302 GLU A CA 1
ATOM 2311 C C . GLU A 1 302 ? -21.102 3.755 6.471 1.00 97.06 302 GLU A C 1
ATOM 2313 O O . GLU A 1 302 ? -20.987 4.600 7.356 1.00 97.06 302 GLU A O 1
ATOM 2318 N N . THR A 1 303 ? -22.240 3.571 5.802 1.00 95.75 303 THR A N 1
ATOM 2319 C CA . THR A 1 303 ? -23.456 4.392 5.956 1.00 95.75 303 THR A CA 1
ATOM 2320 C C . THR A 1 303 ? -24.692 3.561 6.309 1.00 95.75 303 THR A C 1
ATOM 2322 O O . THR A 1 303 ? -25.803 4.091 6.384 1.00 95.75 303 THR A O 1
ATOM 2325 N N . THR A 1 304 ? -24.521 2.258 6.549 1.00 97.31 304 THR A N 1
ATOM 2326 C CA . THR A 1 304 ? -25.599 1.359 6.967 1.00 97.31 304 THR A CA 1
ATOM 2327 C C . THR A 1 304 ? -26.144 1.788 8.336 1.00 97.31 304 THR A C 1
ATOM 2329 O O . THR A 1 304 ? -25.377 1.898 9.295 1.00 97.31 304 THR A O 1
ATOM 2332 N N . PRO A 1 305 ? -27.466 2.010 8.479 1.00 96.12 305 PRO A N 1
ATOM 2333 C CA . PRO A 1 305 ? -28.046 2.441 9.746 1.00 96.12 305 PRO A CA 1
ATOM 2334 C C . PRO A 1 305 ? -27.741 1.477 10.897 1.00 96.12 305 PRO A C 1
ATOM 2336 O O . PRO A 1 305 ? -28.031 0.286 10.812 1.00 96.12 305 PRO A O 1
ATOM 2339 N N . GLY A 1 306 ? -27.207 2.013 11.995 1.00 93.81 306 GLY A N 1
ATOM 2340 C CA . GLY A 1 306 ? -26.908 1.250 13.210 1.00 93.81 306 GLY A CA 1
ATOM 2341 C C . GLY A 1 306 ? -25.563 0.519 13.209 1.00 93.81 306 GLY A C 1
ATOM 2342 O O . GLY A 1 306 ? -25.216 -0.038 14.244 1.00 93.81 306 GLY A O 1
ATOM 2343 N N . VAL A 1 307 ? -24.810 0.556 12.106 1.00 96.56 307 VAL A N 1
ATOM 2344 C CA . VAL A 1 307 ? -23.459 -0.015 12.004 1.00 96.56 307 VAL A CA 1
ATOM 2345 C C . VAL A 1 307 ? -22.441 1.076 12.292 1.00 96.56 307 VAL A C 1
ATOM 2347 O O . VAL A 1 307 ? -22.492 2.147 11.682 1.00 96.56 307 VAL A O 1
ATOM 2350 N N . LYS A 1 308 ? -21.522 0.829 13.224 1.00 96.94 308 LYS A N 1
ATOM 2351 C CA . LYS A 1 308 ? -20.506 1.814 13.603 1.00 96.94 308 LYS A CA 1
ATOM 2352 C C . LYS A 1 308 ? -19.177 1.563 12.911 1.00 96.94 308 LYS A C 1
ATOM 2354 O O . LYS A 1 308 ? -18.821 0.441 12.554 1.00 96.94 308 LYS A O 1
ATOM 2359 N N . SER A 1 309 ? -18.413 2.638 12.775 1.00 97.81 309 SER A N 1
ATOM 2360 C CA . SER A 1 309 ? -17.019 2.596 12.353 1.00 97.81 309 SER A CA 1
ATOM 2361 C C . SER A 1 309 ? -16.183 3.509 13.233 1.00 97.81 309 SER A C 1
ATOM 2363 O O . SER A 1 309 ? -16.682 4.500 13.766 1.00 97.81 309 SER A O 1
ATOM 2365 N N . TYR A 1 310 ? -14.909 3.172 13.389 1.00 98.50 310 TYR A N 1
ATOM 2366 C CA . TYR A 1 310 ? -13.977 3.918 14.219 1.00 98.50 310 TYR A CA 1
ATOM 2367 C C . TYR A 1 310 ? -12.628 4.026 13.522 1.00 98.50 310 TYR A C 1
ATOM 2369 O O . TYR A 1 310 ? -12.069 3.011 13.121 1.00 98.50 310 TYR A O 1
ATOM 2377 N N . ALA A 1 311 ? -12.095 5.237 13.420 1.00 98.38 311 ALA A N 1
ATOM 2378 C CA . ALA A 1 311 ? -10.753 5.491 12.908 1.00 98.38 311 ALA A CA 1
ATOM 2379 C C . ALA A 1 311 ? -9.905 6.151 13.994 1.00 98.38 311 ALA A C 1
ATOM 2381 O O . ALA A 1 311 ? -10.432 6.879 14.848 1.00 98.38 311 ALA A O 1
ATOM 2382 N N . GLY A 1 312 ? -8.605 5.881 13.982 1.00 96.88 312 GLY A N 1
ATOM 2383 C CA . GLY A 1 312 ? -7.689 6.456 14.953 1.00 96.88 312 GLY A CA 1
ATOM 2384 C C . GLY A 1 312 ? -6.356 5.736 15.021 1.00 96.88 312 GLY A C 1
ATOM 2385 O O . GLY A 1 312 ? -5.946 5.078 14.072 1.00 96.88 312 GLY A O 1
ATOM 2386 N N . TYR A 1 313 ? -5.683 5.861 16.159 1.00 97.06 313 TYR A N 1
ATOM 2387 C CA . TYR A 1 313 ? -4.336 5.356 16.360 1.00 97.06 313 TYR A CA 1
ATOM 2388 C C . TYR A 1 313 ? -4.192 4.607 17.677 1.00 97.06 313 TYR A C 1
ATOM 2390 O O . TYR A 1 313 ? -4.729 5.023 18.707 1.00 97.06 313 TYR A O 1
ATOM 2398 N N . VAL A 1 314 ? -3.364 3.566 17.669 1.00 94.94 314 VAL A N 1
ATOM 2399 C CA . VAL A 1 314 ? -2.689 3.089 18.880 1.00 94.94 314 VAL A CA 1
ATOM 2400 C C . VAL A 1 314 ? -1.302 3.725 18.924 1.00 94.94 314 VAL A C 1
ATOM 2402 O O . VAL A 1 314 ? -0.544 3.671 17.955 1.00 94.94 314 VAL A O 1
ATOM 2405 N N . HIS A 1 315 ? -0.989 4.361 20.045 1.00 91.00 315 HIS A N 1
ATOM 2406 C CA . HIS A 1 315 ? 0.252 5.083 20.282 1.00 91.00 315 HIS A CA 1
ATOM 2407 C C . HIS A 1 315 ? 1.139 4.273 21.221 1.00 91.00 315 HIS A C 1
ATOM 2409 O O . HIS A 1 315 ? 0.827 4.163 22.410 1.00 91.00 315 HIS A O 1
ATOM 2415 N N . LEU A 1 316 ? 2.230 3.724 20.691 1.00 84.69 316 LEU A N 1
ATOM 2416 C CA . LEU A 1 316 ? 3.224 2.986 21.462 1.00 84.69 316 LEU A CA 1
ATOM 2417 C C . LEU A 1 316 ? 4.384 3.923 21.838 1.00 84.69 316 LEU A C 1
ATOM 2419 O O . LEU A 1 316 ? 4.881 4.652 20.970 1.00 84.69 316 LEU A O 1
ATOM 2423 N N . PRO A 1 317 ? 4.827 3.931 23.107 1.00 74.38 317 PRO A N 1
ATOM 2424 C CA . PRO A 1 317 ? 5.944 4.760 23.533 1.00 74.38 317 PRO A CA 1
ATOM 2425 C C . PRO A 1 317 ? 7.273 4.288 22.909 1.00 74.38 317 PRO A C 1
ATOM 2427 O O . PRO A 1 317 ? 7.392 3.131 22.490 1.00 74.38 317 PRO A O 1
ATOM 2430 N N . PRO A 1 318 ? 8.300 5.153 22.874 1.00 68.31 318 PRO A N 1
ATOM 2431 C CA . PRO A 1 318 ? 9.654 4.747 22.502 1.00 68.31 318 PRO A CA 1
ATOM 2432 C C . PRO A 1 318 ? 10.153 3.570 23.359 1.00 68.31 318 PRO A C 1
ATOM 2434 O O . PRO A 1 318 ? 9.826 3.489 24.545 1.00 68.31 318 PRO A O 1
ATOM 2437 N N . GLY A 1 319 ? 10.946 2.671 22.768 1.00 62.28 319 GLY A N 1
ATOM 2438 C CA . GLY A 1 319 ? 11.505 1.490 23.448 1.00 62.28 319 GLY A CA 1
ATOM 2439 C C . GLY A 1 319 ? 10.537 0.311 23.618 1.00 62.28 319 GLY A C 1
ATOM 2440 O O . GLY A 1 319 ? 10.902 -0.707 24.194 1.00 62.28 319 GLY A O 1
ATOM 2441 N N . THR A 1 320 ? 9.304 0.408 23.104 1.00 66.62 320 THR A N 1
ATOM 2442 C CA . THR A 1 320 ? 8.325 -0.701 23.159 1.00 66.62 320 THR A CA 1
ATOM 2443 C C . THR A 1 320 ? 8.804 -1.955 22.414 1.00 66.62 320 THR A C 1
ATOM 2445 O O . THR A 1 320 ? 8.372 -3.049 22.743 1.00 66.62 320 THR A O 1
ATOM 2448 N N . LEU A 1 321 ? 9.700 -1.811 21.433 1.00 63.75 321 LEU A N 1
ATOM 2449 C CA . LEU A 1 321 ? 10.225 -2.918 20.624 1.00 63.75 321 LEU A CA 1
ATOM 2450 C C . LEU A 1 321 ? 11.563 -3.477 21.137 1.00 63.75 321 LEU A C 1
ATOM 2452 O O . LEU A 1 321 ? 12.141 -4.330 20.476 1.00 63.75 321 LEU A O 1
ATOM 2456 N N . ASP A 1 322 ? 12.052 -3.031 22.300 1.00 58.12 322 ASP A N 1
ATOM 2457 C CA . ASP A 1 322 ? 13.337 -3.476 22.869 1.00 58.12 322 ASP A CA 1
ATOM 2458 C C . ASP A 1 322 ? 13.272 -4.926 23.429 1.00 58.12 322 ASP A C 1
ATOM 2460 O O . ASP A 1 322 ? 14.234 -5.420 24.020 1.00 58.12 322 ASP A O 1
ATOM 2464 N N . ASP A 1 323 ? 12.129 -5.611 23.284 1.00 53.03 323 ASP A N 1
ATOM 2465 C CA . ASP A 1 323 ? 11.809 -6.938 23.827 1.00 53.03 323 ASP A CA 1
ATOM 2466 C C . ASP A 1 323 ? 12.040 -8.109 22.848 1.00 53.03 323 ASP A C 1
ATOM 2468 O O . ASP A 1 323 ? 11.616 -9.238 23.109 1.00 53.03 323 ASP A O 1
ATOM 2472 N N . VAL A 1 324 ? 12.719 -7.870 21.725 1.00 53.19 324 VAL A N 1
ATOM 2473 C CA . VAL A 1 324 ? 13.048 -8.911 20.742 1.00 53.19 324 VAL A CA 1
ATOM 2474 C C . VAL A 1 324 ? 14.086 -9.885 21.327 1.00 53.19 324 VAL A C 1
ATOM 2476 O O . VAL A 1 324 ? 15.230 -9.531 21.605 1.00 53.19 324 VAL A O 1
ATOM 2479 N N . ASP A 1 325 ? 13.676 -11.139 21.549 1.00 43.00 325 ASP A N 1
ATOM 2480 C CA . ASP A 1 325 ? 14.486 -12.191 22.174 1.00 43.00 325 ASP A CA 1
ATOM 2481 C C . ASP A 1 325 ? 15.713 -12.591 21.336 1.00 43.00 325 ASP A C 1
ATOM 2483 O O . ASP A 1 325 ? 15.641 -13.452 20.459 1.00 43.00 325 ASP A O 1
ATOM 2487 N N . GLY A 1 326 ? 16.879 -12.045 21.676 1.00 40.34 326 GLY A N 1
ATOM 2488 C CA . GLY A 1 326 ? 18.178 -12.601 21.281 1.00 40.34 326 GLY A CA 1
ATOM 2489 C C . GLY A 1 326 ? 18.634 -12.328 19.844 1.00 40.34 326 GLY A C 1
ATOM 2490 O O . GLY A 1 326 ? 19.810 -12.544 19.559 1.00 40.34 326 GLY A O 1
ATOM 2491 N N . GLU A 1 327 ? 17.778 -11.790 18.976 1.00 36.22 327 GLU A N 1
ATOM 2492 C CA . GLU A 1 327 ? 18.221 -10.938 17.868 1.00 36.22 327 GLU A CA 1
ATOM 2493 C C . GLU A 1 327 ? 18.489 -9.564 18.488 1.00 36.22 327 GLU A C 1
ATOM 2495 O O . GLU A 1 327 ? 17.579 -8.925 19.018 1.00 36.22 327 GLU A O 1
ATOM 2500 N N . ALA A 1 328 ? 19.752 -9.132 18.519 1.00 35.22 328 ALA A N 1
ATOM 2501 C CA . ALA A 1 328 ? 20.036 -7.765 18.923 1.00 35.22 328 ALA A CA 1
ATOM 2502 C C . ALA A 1 328 ? 19.279 -6.839 17.968 1.00 35.22 328 ALA A C 1
ATOM 2504 O O . ALA A 1 328 ? 19.362 -7.001 16.759 1.00 35.22 328 ALA A O 1
ATOM 2505 N N . GLN A 1 329 ? 18.574 -5.849 18.501 1.00 42.34 329 GLN A N 1
ATOM 2506 C CA . GLN A 1 329 ? 18.155 -4.695 17.724 1.00 42.34 329 GLN A CA 1
ATOM 2507 C C . GLN A 1 329 ? 19.423 -3.900 17.383 1.00 42.34 329 GLN A C 1
ATOM 2509 O O . GLN A 1 329 ? 19.816 -2.956 18.065 1.00 42.34 329 GLN A O 1
ATOM 2514 N N . ASP A 1 330 ? 20.151 -4.362 16.375 1.00 37.47 330 ASP A N 1
ATOM 2515 C CA . ASP A 1 330 ? 21.475 -3.888 15.973 1.00 37.47 330 ASP A CA 1
ATOM 2516 C C . ASP A 1 330 ? 21.401 -2.689 15.010 1.00 37.47 330 ASP A C 1
ATOM 2518 O O . ASP A 1 330 ? 22.384 -2.291 14.377 1.00 37.47 330 ASP A O 1
ATOM 2522 N N . TYR A 1 331 ? 20.242 -2.025 14.996 1.00 42.44 331 TYR A N 1
ATOM 2523 C CA . TYR A 1 331 ? 20.042 -0.691 14.456 1.00 42.44 331 TYR A CA 1
ATOM 2524 C C . TYR A 1 331 ? 19.442 0.244 15.525 1.00 42.44 331 TYR A C 1
ATOM 2526 O O . TYR A 1 331 ? 18.502 -0.115 16.239 1.00 42.44 331 TYR A O 1
ATOM 2534 N N . PRO A 1 332 ? 19.988 1.462 15.672 1.00 31.27 332 PRO A N 1
ATOM 2535 C CA . PRO A 1 332 ? 19.617 2.358 16.755 1.00 31.27 332 PRO A CA 1
ATOM 2536 C C . PRO A 1 332 ? 18.209 2.935 16.540 1.00 31.27 332 PRO A C 1
ATOM 2538 O O . PRO A 1 332 ? 18.013 3.784 15.676 1.00 31.27 332 PRO A O 1
ATOM 2541 N N . ILE A 1 333 ? 17.249 2.527 17.380 1.00 41.84 333 ILE A N 1
ATOM 2542 C CA . ILE A 1 333 ? 16.003 3.285 17.637 1.00 41.84 333 ILE A CA 1
ATOM 2543 C C . ILE A 1 333 ? 16.223 4.347 18.738 1.00 41.84 333 ILE A C 1
ATOM 2545 O O . ILE A 1 333 ? 15.388 5.218 18.957 1.00 41.84 333 ILE A O 1
ATOM 2549 N N . ASN A 1 334 ? 17.403 4.364 19.368 1.00 30.95 334 ASN A N 1
ATOM 2550 C CA . ASN A 1 334 ? 17.790 5.360 20.362 1.00 30.95 334 ASN A CA 1
ATOM 2551 C C . ASN A 1 334 ? 19.181 5.938 20.071 1.00 30.95 334 ASN A C 1
ATOM 2553 O O . ASN A 1 334 ? 20.180 5.385 20.520 1.00 30.95 334 ASN A O 1
ATOM 2557 N N . THR A 1 335 ? 19.248 7.107 19.432 1.00 32.53 335 THR A N 1
ATOM 2558 C CA . THR A 1 335 ? 20.279 8.104 19.760 1.00 32.53 335 THR A CA 1
ATOM 2559 C C . THR A 1 335 ? 19.677 9.504 19.744 1.00 32.53 335 THR A C 1
ATOM 2561 O O . THR A 1 335 ? 19.590 10.183 18.726 1.00 32.53 335 THR A O 1
ATOM 2564 N N . SER A 1 336 ? 19.307 9.972 20.935 1.00 32.97 336 SER A N 1
ATOM 2565 C CA . SER A 1 336 ? 19.341 11.391 21.259 1.00 32.97 336 SER A CA 1
ATOM 2566 C C . SER A 1 336 ? 20.803 11.836 21.358 1.00 32.97 336 SER A C 1
ATOM 2568 O O . SER A 1 336 ? 21.318 12.017 22.460 1.00 32.97 336 SER A O 1
ATOM 2570 N N . ASP A 1 337 ? 21.475 12.029 20.229 1.00 34.66 337 ASP A N 1
ATOM 2571 C CA . ASP A 1 337 ? 22.602 12.955 20.205 1.00 34.66 337 ASP A CA 1
ATOM 2572 C C . ASP A 1 337 ? 22.003 14.329 19.910 1.00 34.66 337 ASP A C 1
ATOM 2574 O O . ASP A 1 337 ? 21.598 14.607 18.788 1.00 34.66 337 ASP A O 1
ATOM 2578 N N . LEU A 1 338 ? 21.909 15.158 20.961 1.00 31.58 338 LEU A N 1
ATOM 2579 C CA . LEU A 1 338 ? 21.285 16.495 21.028 1.00 31.58 338 LEU A CA 1
ATOM 2580 C C . LEU A 1 338 ? 19.835 16.573 21.552 1.00 31.58 338 LEU A C 1
ATOM 2582 O O . LEU A 1 338 ? 19.105 17.481 21.182 1.00 31.58 338 LEU A O 1
ATOM 2586 N N . GLY A 1 339 ? 19.425 15.706 22.484 1.00 30.64 339 GLY A N 1
ATOM 2587 C CA . GLY A 1 339 ? 18.450 16.077 23.532 1.00 30.64 339 GLY A CA 1
ATOM 2588 C C . GLY A 1 339 ? 17.092 16.687 23.127 1.00 30.64 339 GLY A C 1
ATOM 2589 O O . GLY A 1 339 ? 16.470 17.327 23.973 1.00 30.64 339 GLY A O 1
ATOM 2590 N N . LEU A 1 340 ? 16.608 16.500 21.895 1.00 30.95 340 LEU A N 1
ATOM 2591 C CA . LEU A 1 340 ? 15.303 16.974 21.426 1.00 30.95 340 LEU A CA 1
ATOM 2592 C C . LEU A 1 340 ? 14.687 15.949 20.451 1.00 30.95 340 LEU A C 1
ATOM 2594 O O . LEU A 1 340 ? 15.288 15.615 19.438 1.00 30.95 340 LEU A O 1
ATOM 2598 N N . SER A 1 341 ? 13.459 15.514 20.768 1.00 34.44 341 SER A N 1
ATOM 2599 C CA . SER A 1 341 ? 12.563 14.575 20.059 1.00 34.44 341 SER A CA 1
ATOM 2600 C C . SER A 1 341 ? 12.704 13.077 20.391 1.00 34.44 341 SER A C 1
ATOM 2602 O O . SER A 1 341 ? 13.623 12.396 19.949 1.00 34.44 341 SER A O 1
ATOM 2604 N N . GLN A 1 342 ? 11.739 12.558 21.163 1.00 40.41 342 GLN A N 1
ATOM 2605 C CA . GLN A 1 342 ? 11.462 11.125 21.304 1.00 40.41 342 GLN A CA 1
ATOM 2606 C C . GLN A 1 342 ? 10.398 10.713 20.271 1.00 40.41 342 GLN A C 1
ATOM 2608 O O . GLN A 1 342 ? 9.298 11.266 20.292 1.00 40.41 342 GLN A O 1
ATOM 2613 N N . SER A 1 343 ? 10.688 9.752 19.389 1.00 49.25 343 SER A N 1
ATOM 2614 C CA . SER A 1 343 ? 9.730 9.233 18.397 1.00 49.25 343 SER A CA 1
ATOM 2615 C C . SER A 1 343 ? 8.827 8.153 18.996 1.00 49.25 343 SER A C 1
ATOM 2617 O O . SER A 1 343 ? 9.315 7.117 19.442 1.00 49.25 343 SER A O 1
ATOM 2619 N N . SER A 1 344 ? 7.514 8.385 18.996 1.00 67.69 344 SER A N 1
ATOM 2620 C CA . SER A 1 344 ? 6.497 7.391 19.376 1.00 67.69 344 SER A CA 1
ATOM 2621 C C . SER A 1 344 ? 5.968 6.693 18.121 1.00 67.69 344 SER A C 1
ATOM 2623 O O . SER A 1 344 ? 5.918 7.309 17.064 1.00 67.69 344 SER A O 1
ATOM 2625 N N . HIS A 1 345 ? 5.556 5.427 18.207 1.00 81.81 345 HIS A N 1
ATOM 2626 C CA . HIS A 1 345 ? 4.938 4.739 17.068 1.00 81.81 345 HIS A CA 1
ATOM 2627 C C . HIS A 1 345 ? 3.427 4.978 17.090 1.00 81.81 345 HIS A C 1
ATOM 2629 O O . HIS A 1 345 ? 2.740 4.550 18.020 1.00 81.81 345 HIS A O 1
ATOM 2635 N N . HIS A 1 346 ? 2.891 5.647 16.071 1.00 92.56 346 HIS A N 1
ATOM 2636 C CA . HIS A 1 346 ? 1.462 5.909 15.923 1.00 92.56 346 HIS A CA 1
ATOM 2637 C C . HIS A 1 346 ? 0.908 5.001 14.818 1.00 92.56 346 HIS A C 1
ATOM 2639 O O . HIS A 1 346 ? 1.039 5.306 13.635 1.00 92.56 346 HIS A O 1
ATOM 2645 N N . THR A 1 347 ? 0.308 3.872 15.201 1.00 95.75 347 THR A N 1
ATOM 2646 C CA . THR A 1 347 ? -0.241 2.882 14.258 1.00 95.75 347 THR A CA 1
ATOM 2647 C C . THR A 1 347 ? -1.712 3.178 14.002 1.00 95.75 347 THR A C 1
ATOM 2649 O O . THR A 1 347 ? -2.529 3.065 14.919 1.00 95.75 347 THR A O 1
ATOM 2652 N N . PHE A 1 348 ? -2.035 3.587 12.779 1.00 98.31 348 PHE A N 1
ATOM 2653 C CA . PHE A 1 348 ? -3.383 3.895 12.331 1.00 98.31 348 PHE A CA 1
ATOM 2654 C C . PHE A 1 348 ? -4.211 2.625 12.144 1.00 98.31 348 PHE A C 1
ATOM 2656 O O . PHE A 1 348 ? -3.734 1.613 11.624 1.00 98.31 348 PHE A O 1
ATOM 2663 N N . PHE A 1 349 ? -5.476 2.706 12.538 1.00 98.62 349 PHE A N 1
ATOM 2664 C CA . PHE A 1 349 ? -6.474 1.691 12.256 1.00 98.62 349 PHE A CA 1
ATOM 2665 C C . PHE A 1 349 ? -7.778 2.326 11.782 1.00 98.62 349 PHE A C 1
ATOM 2667 O O . PHE A 1 349 ? -8.157 3.418 12.220 1.00 98.62 349 PHE A O 1
ATOM 2674 N N . TRP A 1 350 ? -8.511 1.583 10.958 1.00 98.62 350 TRP A N 1
ATOM 2675 C CA . TRP A 1 350 ? -9.904 1.869 10.645 1.00 98.62 350 TRP A CA 1
ATOM 2676 C C . TRP A 1 350 ? -10.729 0.596 10.826 1.00 98.62 350 TRP A C 1
ATOM 2678 O O . TRP A 1 350 ? -10.561 -0.395 10.122 1.00 98.62 350 TRP A O 1
ATOM 2688 N N . PHE A 1 351 ? -11.592 0.612 11.834 1.00 98.69 351 PHE A N 1
ATOM 2689 C CA . PHE A 1 351 ? -12.449 -0.492 12.230 1.00 98.69 351 PHE A CA 1
ATOM 2690 C C . PHE A 1 351 ? -13.889 -0.288 11.758 1.00 98.69 351 PHE A C 1
ATOM 2692 O O . PHE A 1 351 ? -14.422 0.822 11.850 1.00 98.69 351 PHE A O 1
ATOM 2699 N N . PHE A 1 352 ? -14.541 -1.373 11.348 1.00 98.56 352 PHE A N 1
ATOM 2700 C CA . PHE A 1 352 ? -15.954 -1.414 10.988 1.00 98.56 352 PHE A CA 1
ATOM 2701 C C . PHE A 1 352 ? -16.645 -2.586 11.672 1.00 98.56 352 PHE A C 1
ATOM 2703 O O . PHE A 1 352 ? -16.184 -3.726 11.594 1.00 98.56 352 PHE A O 1
ATOM 2710 N N . GLU A 1 353 ? -17.784 -2.305 12.297 1.00 97.88 353 GLU A N 1
ATOM 2711 C CA . GLU A 1 353 ? -18.678 -3.345 12.786 1.00 97.88 353 GLU A CA 1
ATOM 2712 C C . GLU A 1 353 ? -19.228 -4.188 11.626 1.00 97.88 353 GLU A C 1
ATOM 2714 O O . GLU A 1 353 ? -19.417 -3.704 10.499 1.00 97.88 353 GLU A O 1
ATOM 2719 N N . ALA A 1 354 ? -19.534 -5.451 11.922 1.00 97.44 354 ALA A N 1
ATOM 2720 C CA . ALA A 1 354 ? -20.307 -6.276 11.012 1.00 97.44 354 ALA A CA 1
ATOM 2721 C C . ALA A 1 354 ? -21.718 -5.690 10.839 1.00 97.44 354 ALA A C 1
ATOM 2723 O O . ALA A 1 354 ? -22.381 -5.300 11.801 1.00 97.44 354 ALA A O 1
ATOM 2724 N N . ARG A 1 355 ? -22.240 -5.701 9.612 1.00 97.62 355 ARG A N 1
ATOM 2725 C CA . ARG A 1 355 ? -23.615 -5.275 9.308 1.00 97.62 355 ARG A CA 1
ATOM 2726 C C . ARG A 1 355 ? -24.661 -6.224 9.889 1.00 97.62 355 ARG A C 1
ATOM 2728 O O . ARG A 1 355 ? -25.821 -5.842 10.038 1.00 97.62 355 ARG A O 1
ATOM 2735 N N . LYS A 1 356 ? -24.271 -7.462 10.199 1.00 95.94 356 LYS A N 1
ATOM 2736 C CA . LYS A 1 356 ? -25.124 -8.489 10.802 1.00 95.94 356 LYS A CA 1
ATOM 2737 C C . LYS A 1 356 ? -24.566 -8.892 12.159 1.00 95.94 356 LYS A C 1
ATOM 2739 O O . LYS A 1 356 ? -23.463 -9.417 12.229 1.00 95.94 356 LYS A O 1
ATOM 2744 N N . ALA A 1 357 ? -25.365 -8.681 13.206 1.00 93.44 357 ALA A N 1
ATOM 2745 C CA . ALA A 1 357 ? -25.077 -9.099 14.582 1.00 93.44 357 ALA A CA 1
ATOM 2746 C C . ALA A 1 357 ? -23.616 -8.822 15.014 1.00 93.44 357 ALA A C 1
ATOM 2748 O O . ALA A 1 357 ? -22.905 -9.770 15.357 1.00 93.44 357 ALA A O 1
ATOM 2749 N N . PRO A 1 358 ? -23.145 -7.558 14.976 1.00 94.25 358 PRO A N 1
ATOM 2750 C CA . PRO A 1 358 ? -21.744 -7.211 15.238 1.00 94.25 358 PRO A CA 1
ATOM 2751 C C . PRO A 1 358 ? -21.224 -7.705 16.587 1.00 94.25 358 PRO A C 1
ATOM 2753 O O . PRO A 1 358 ? -20.051 -8.039 16.708 1.00 94.25 358 PRO A O 1
ATOM 2756 N N . GLU A 1 359 ? -22.084 -7.830 17.594 1.00 92.44 359 GLU A N 1
ATOM 2757 C CA . GLU A 1 359 ? -21.731 -8.394 18.896 1.00 92.44 359 GLU A CA 1
ATOM 2758 C C . GLU A 1 359 ? -21.388 -9.897 18.855 1.00 92.44 359 GLU A C 1
ATOM 2760 O O . GLU A 1 359 ? -20.642 -10.371 19.707 1.00 92.44 359 GLU A O 1
ATOM 2765 N N . ASN A 1 360 ? -21.901 -10.639 17.868 1.00 93.06 360 ASN A N 1
ATOM 2766 C CA . ASN A 1 360 ? -21.691 -12.082 17.691 1.00 93.06 360 ASN A CA 1
ATOM 2767 C C . ASN A 1 360 ? -20.812 -12.428 16.474 1.00 93.06 360 ASN A C 1
ATOM 2769 O O . ASN A 1 360 ? -20.474 -13.596 16.276 1.00 93.06 360 ASN A O 1
ATOM 2773 N N . ALA A 1 361 ? -20.495 -11.444 15.634 1.00 94.75 361 ALA A N 1
ATOM 2774 C CA . ALA A 1 361 ? -19.690 -11.632 14.438 1.00 94.75 361 ALA A CA 1
ATOM 2775 C C . ALA A 1 361 ? -18.197 -11.799 14.786 1.00 94.75 361 ALA A C 1
ATOM 2777 O O . ALA A 1 361 ? -17.707 -11.133 15.704 1.00 94.75 361 ALA A O 1
ATOM 2778 N N . PRO A 1 362 ? -17.450 -12.639 14.044 1.00 95.19 362 PRO A N 1
ATOM 2779 C CA . PRO A 1 362 ? -16.016 -12.803 14.262 1.00 95.19 362 PRO A CA 1
ATOM 2780 C C . PRO A 1 362 ? -15.260 -11.496 13.995 1.00 95.19 362 PRO A C 1
ATOM 2782 O O . PRO A 1 362 ? -15.696 -10.666 13.194 1.00 95.19 362 PRO A O 1
ATOM 2785 N N . LEU A 1 363 ? -14.105 -11.338 14.640 1.00 96.75 363 LEU A N 1
ATOM 2786 C CA . LEU A 1 363 ? -13.158 -10.259 14.371 1.00 96.75 363 LEU A CA 1
ATOM 2787 C C . LEU A 1 363 ? -12.084 -10.732 13.387 1.00 96.75 363 LEU A C 1
ATOM 2789 O O . LEU A 1 363 ? -11.467 -11.784 13.584 1.00 96.75 363 LEU A O 1
ATOM 2793 N N . ALA A 1 364 ? -11.825 -9.935 12.354 1.00 97.50 364 ALA A N 1
ATOM 2794 C CA . ALA A 1 364 ? -10.718 -10.157 11.437 1.00 97.50 364 ALA A CA 1
ATOM 2795 C C . ALA A 1 364 ? -9.887 -8.888 11.234 1.00 97.50 364 ALA A C 1
ATOM 2797 O O . ALA A 1 364 ? -10.422 -7.796 11.043 1.00 97.50 364 ALA A O 1
ATOM 2798 N N . ILE A 1 365 ? -8.570 -9.060 11.244 1.00 98.56 365 ILE A N 1
ATOM 2799 C CA . ILE A 1 365 ? -7.606 -8.058 10.800 1.00 98.56 365 ILE A CA 1
ATOM 2800 C C . ILE A 1 365 ? -7.412 -8.214 9.290 1.00 98.56 365 ILE A C 1
ATOM 2802 O O . ILE A 1 365 ? -7.313 -9.345 8.809 1.00 98.56 365 ILE A O 1
ATOM 2806 N N . TRP A 1 366 ? -7.314 -7.098 8.571 1.00 98.75 366 TRP A N 1
ATOM 2807 C CA . TRP A 1 366 ? -6.873 -7.054 7.177 1.00 98.75 366 TRP A CA 1
ATOM 2808 C C . TRP A 1 366 ? -5.561 -6.280 7.046 1.00 98.75 366 TRP A C 1
ATOM 2810 O O . TRP A 1 366 ? -5.479 -5.139 7.513 1.00 98.75 366 TRP A O 1
ATOM 2820 N N . LEU A 1 367 ? -4.570 -6.893 6.390 1.00 98.56 367 LEU A N 1
ATOM 2821 C CA . LEU A 1 367 ? -3.281 -6.283 6.064 1.00 98.56 367 LEU A CA 1
ATOM 2822 C C . LEU A 1 367 ? -2.985 -6.373 4.558 1.00 98.56 367 LEU A C 1
ATOM 2824 O O . LEU A 1 367 ? -2.890 -7.472 4.009 1.00 98.56 367 LEU A O 1
ATOM 2828 N N . ASN A 1 368 ? -2.743 -5.243 3.897 1.00 97.44 368 ASN A N 1
ATOM 2829 C CA . ASN A 1 368 ? -2.117 -5.268 2.571 1.00 97.44 368 ASN A CA 1
ATOM 2830 C C . ASN A 1 368 ? -0.598 -5.557 2.685 1.00 97.44 368 ASN A C 1
ATOM 2832 O O . ASN A 1 368 ? -0.019 -5.614 3.775 1.00 97.44 368 ASN A O 1
ATOM 2836 N N . GLY A 1 369 ? 0.039 -5.812 1.537 1.00 94.06 369 GLY A N 1
ATOM 2837 C CA . GLY A 1 369 ? 1.437 -6.244 1.437 1.00 94.06 369 GLY A CA 1
ATOM 2838 C C . GLY A 1 369 ? 2.453 -5.112 1.222 1.00 94.06 369 GLY A C 1
ATOM 2839 O O . GLY A 1 369 ? 2.690 -4.279 2.091 1.00 94.06 369 GLY A O 1
ATOM 2840 N N . GLY A 1 370 ? 3.133 -5.133 0.071 1.00 88.69 370 GLY A N 1
ATOM 2841 C CA . GLY A 1 370 ? 4.212 -4.203 -0.287 1.00 88.69 370 GLY A CA 1
ATOM 2842 C C . GLY A 1 370 ? 5.580 -4.894 -0.379 1.00 88.69 370 GLY A C 1
ATOM 2843 O O . GLY A 1 370 ? 5.919 -5.343 -1.477 1.00 88.69 370 GLY A O 1
ATOM 2844 N N . PRO A 1 371 ? 6.363 -5.025 0.714 1.00 88.44 371 PRO A N 1
ATOM 2845 C CA . PRO A 1 371 ? 6.112 -4.569 2.089 1.00 88.44 371 PRO A CA 1
ATOM 2846 C C . PRO A 1 371 ? 5.997 -3.048 2.210 1.00 88.44 371 PRO A C 1
ATOM 2848 O O . PRO A 1 371 ? 6.654 -2.305 1.482 1.00 88.44 371 PRO A O 1
ATOM 2851 N N . GLY A 1 372 ? 5.167 -2.594 3.148 1.00 88.44 372 GLY A N 1
ATOM 2852 C CA . GLY A 1 372 ? 4.917 -1.175 3.385 1.00 88.44 372 GLY A CA 1
ATOM 2853 C C . GLY A 1 372 ? 3.761 -0.572 2.585 1.00 88.44 372 GLY A C 1
ATOM 2854 O O . GLY A 1 372 ? 3.703 0.649 2.494 1.00 88.44 372 GLY A O 1
ATOM 2855 N N . GLY A 1 373 ? 2.877 -1.380 1.996 1.00 91.69 373 GLY A N 1
ATOM 2856 C CA . GLY A 1 373 ? 1.635 -0.913 1.371 1.00 91.69 373 GLY A CA 1
ATOM 2857 C C . GLY A 1 373 ? 0.530 -0.681 2.406 1.00 91.69 373 GLY A C 1
ATOM 2858 O O . GLY A 1 373 ? 0.421 -1.430 3.376 1.00 91.69 373 GLY A O 1
ATOM 2859 N N . SER A 1 374 ? -0.279 0.359 2.215 1.00 96.44 374 SER A N 1
ATOM 2860 C CA . SER A 1 374 ? -1.369 0.712 3.127 1.00 96.44 374 SER A CA 1
ATOM 2861 C C . SER A 1 374 ? -2.539 -0.266 3.050 1.00 96.44 374 SER A C 1
ATOM 2863 O O . SER A 1 374 ? -2.991 -0.639 1.970 1.00 96.44 374 SER A O 1
ATOM 2865 N N . SER A 1 375 ? -3.107 -0.606 4.210 1.00 98.38 375 SER A N 1
ATOM 2866 C CA . SER A 1 375 ? -4.308 -1.449 4.293 1.00 98.38 375 SER A CA 1
ATOM 2867 C C . SER A 1 375 ? -5.595 -0.704 3.929 1.00 98.38 375 SER A C 1
ATOM 2869 O O . SER A 1 375 ? -6.670 -1.299 3.844 1.00 98.38 375 SER A O 1
ATOM 2871 N N . ILE A 1 376 ? -5.505 0.611 3.719 1.00 97.31 376 ILE A N 1
ATOM 2872 C CA . ILE A 1 376 ? -6.623 1.444 3.266 1.00 97.31 376 ILE A CA 1
ATOM 2873 C C . ILE A 1 376 ? -6.912 1.219 1.776 1.00 97.31 376 ILE A C 1
ATOM 2875 O O . ILE A 1 376 ? -8.042 1.445 1.343 1.00 97.31 376 ILE A O 1
ATOM 2879 N N . MET A 1 377 ? -5.947 0.690 1.017 1.00 93.50 377 MET A N 1
ATOM 2880 C CA . MET A 1 377 ? -6.177 0.177 -0.338 1.00 93.50 377 MET A CA 1
ATOM 2881 C C . MET A 1 377 ? -7.225 -0.940 -0.320 1.00 93.50 377 MET A C 1
ATOM 2883 O O . MET A 1 377 ? -8.289 -0.785 -0.918 1.00 93.50 377 MET A O 1
ATOM 2887 N N . GLY A 1 378 ? -7.013 -1.997 0.473 1.00 95.06 378 GLY A N 1
ATOM 2888 C CA . GLY A 1 378 ? -7.991 -3.081 0.576 1.00 95.06 378 GLY A CA 1
ATOM 2889 C C . GLY A 1 378 ? -9.346 -2.649 1.126 1.00 95.06 378 GLY A C 1
ATOM 2890 O O . GLY A 1 378 ? -10.394 -3.146 0.701 1.00 95.06 378 GLY A O 1
ATOM 2891 N N . LEU A 1 379 ? -9.348 -1.640 1.998 1.00 98.06 379 LEU A N 1
ATOM 2892 C CA . LEU A 1 379 ? -10.571 -1.023 2.501 1.00 98.06 379 LEU A CA 1
ATOM 2893 C C . LEU A 1 379 ? -11.387 -0.356 1.379 1.00 98.06 379 LEU A C 1
ATOM 2895 O O . LEU A 1 379 ? -12.596 -0.572 1.301 1.00 98.06 379 LEU A O 1
ATOM 2899 N N . LEU A 1 380 ? -10.765 0.472 0.535 1.00 96.62 380 LEU A N 1
ATOM 2900 C CA . LEU A 1 380 ? -11.485 1.316 -0.432 1.00 96.62 380 LEU A CA 1
ATOM 2901 C C . LEU A 1 380 ? -11.612 0.714 -1.836 1.00 96.62 380 LEU A C 1
ATOM 2903 O O . LEU A 1 380 ? -12.460 1.174 -2.609 1.00 96.62 380 LEU A O 1
ATOM 2907 N N . GLU A 1 381 ? -10.800 -0.287 -2.171 1.00 91.94 381 GLU A N 1
ATOM 2908 C CA . GLU A 1 381 ? -10.707 -0.844 -3.526 1.00 91.94 381 GLU A CA 1
ATOM 2909 C C . GLU A 1 381 ? -11.009 -2.345 -3.607 1.00 91.94 381 GLU A C 1
ATOM 2911 O O . GLU A 1 381 ? -11.293 -2.841 -4.698 1.00 91.94 381 GLU A O 1
ATOM 2916 N N . GLU A 1 382 ? -11.038 -3.062 -2.479 1.00 94.69 382 GLU A N 1
ATOM 2917 C CA . GLU A 1 382 ? -11.181 -4.521 -2.475 1.00 94.69 382 GLU A CA 1
ATOM 2918 C C . GLU A 1 382 ? -12.413 -4.995 -1.682 1.00 94.69 382 GLU A C 1
ATOM 2920 O O . GLU A 1 382 ? -13.493 -5.231 -2.238 1.00 94.69 382 GLU A O 1
ATOM 2925 N N . ASN A 1 383 ? -12.268 -5.161 -0.366 1.00 97.19 383 ASN A N 1
ATOM 2926 C CA . ASN A 1 383 ? -13.205 -5.902 0.484 1.00 97.19 383 ASN A CA 1
ATOM 2927 C C . ASN A 1 383 ? -13.863 -5.053 1.580 1.00 97.19 383 ASN A C 1
ATOM 2929 O O . ASN A 1 383 ? -14.774 -5.533 2.272 1.00 97.19 383 ASN A O 1
ATOM 2933 N N . GLY A 1 384 ? -13.472 -3.786 1.705 1.00 98.00 384 GLY A N 1
ATOM 2934 C CA . GLY A 1 384 ? -14.057 -2.883 2.680 1.00 98.00 384 GLY A CA 1
ATOM 2935 C C . GLY A 1 384 ? -15.457 -2.389 2.330 1.00 98.00 384 GLY A C 1
ATOM 2936 O O . GLY A 1 384 ? -16.076 -2.826 1.353 1.00 98.00 384 GLY A O 1
ATOM 2937 N N . PRO A 1 385 ? -16.031 -1.555 3.211 1.00 98.19 385 PRO A N 1
ATOM 2938 C CA . PRO A 1 385 ? -17.471 -1.310 3.254 1.00 98.19 385 PRO A CA 1
ATOM 2939 C C . PRO A 1 385 ? -17.987 -0.450 2.106 1.00 98.19 385 PRO A C 1
ATOM 2941 O O . PRO A 1 385 ? -19.196 -0.455 1.847 1.00 98.19 385 PRO A O 1
ATOM 2944 N N . CYS A 1 386 ? -17.108 0.260 1.400 1.00 97.94 386 CYS A N 1
ATOM 2945 C CA . CYS A 1 386 ? -17.466 1.152 0.310 1.00 97.94 386 CYS A CA 1
ATOM 2946 C C . CYS A 1 386 ? -16.430 1.143 -0.815 1.00 97.94 386 CYS A C 1
ATOM 2948 O O . CYS A 1 386 ? -15.288 0.755 -0.617 1.00 97.94 386 CYS A O 1
ATOM 2950 N N . PHE A 1 387 ? -16.851 1.637 -1.977 1.00 96.00 387 PHE A N 1
ATOM 2951 C CA . PHE A 1 387 ? -15.964 2.060 -3.054 1.00 96.00 387 PHE A CA 1
ATOM 2952 C C . PHE A 1 387 ? -16.013 3.578 -3.193 1.00 96.00 387 PHE A C 1
ATOM 2954 O O . PHE A 1 387 ? -17.078 4.188 -3.024 1.00 96.00 387 PHE A O 1
ATOM 2961 N N . VAL A 1 388 ? -14.885 4.174 -3.563 1.00 93.69 388 VAL A N 1
ATOM 2962 C CA . VAL A 1 388 ? -14.814 5.588 -3.947 1.00 93.69 388 VAL A CA 1
ATOM 2963 C C . VAL A 1 388 ? -15.400 5.770 -5.352 1.00 93.69 388 VAL A C 1
ATOM 2965 O O . VAL A 1 388 ? -15.170 4.958 -6.250 1.00 93.69 388 VAL A O 1
ATOM 2968 N N . ASN A 1 389 ? -16.215 6.808 -5.538 1.00 90.06 389 ASN A N 1
ATOM 2969 C CA . ASN A 1 389 ? -16.840 7.114 -6.824 1.00 90.06 389 ASN A CA 1
ATOM 2970 C C . ASN A 1 389 ? -15.890 7.891 -7.746 1.00 90.06 389 ASN A C 1
ATOM 2972 O O . ASN A 1 389 ? -14.871 8.426 -7.319 1.00 90.06 389 ASN A O 1
ATOM 2976 N N . GLY A 1 390 ? -16.264 8.005 -9.024 1.00 87.38 390 GLY A N 1
ATOM 2977 C CA . GLY A 1 390 ? -15.447 8.673 -10.043 1.00 87.38 390 GLY A CA 1
ATOM 2978 C C . GLY A 1 390 ? -15.191 10.169 -9.817 1.00 87.38 390 GLY A C 1
ATOM 2979 O O . GLY A 1 390 ? -14.353 10.751 -10.498 1.00 87.38 390 GLY A O 1
ATOM 2980 N N . ASP A 1 391 ? -15.900 10.787 -8.871 1.00 85.62 391 ASP A N 1
ATOM 2981 C CA . ASP A 1 391 ? -15.690 12.171 -8.440 1.00 85.62 391 ASP A CA 1
ATOM 2982 C C . ASP A 1 391 ? -14.573 12.317 -7.394 1.00 85.62 391 ASP A C 1
ATOM 2984 O O . ASP A 1 391 ? -14.274 13.438 -6.988 1.00 85.62 391 ASP A O 1
ATOM 2988 N N . SER A 1 392 ? -13.992 11.201 -6.934 1.00 86.19 392 SER A N 1
ATOM 2989 C CA . SER A 1 392 ? -12.993 11.141 -5.864 1.00 86.19 392 SER A CA 1
ATOM 2990 C C . SER A 1 392 ? -13.420 11.859 -4.578 1.00 86.19 392 SER A C 1
ATOM 2992 O O . SER A 1 392 ? -12.576 12.240 -3.779 1.00 86.19 392 SER A O 1
ATOM 2994 N N . ARG A 1 393 ? -14.721 12.067 -4.358 1.00 86.62 393 ARG A N 1
ATOM 2995 C CA . ARG A 1 393 ? -15.250 12.829 -3.217 1.00 86.62 393 ARG A CA 1
ATOM 2996 C C . ARG A 1 393 ? -16.341 12.071 -2.483 1.00 86.62 393 ARG A C 1
ATOM 2998 O O . ARG A 1 393 ? -16.457 12.173 -1.264 1.00 86.62 393 ARG A O 1
ATOM 3005 N N . THR A 1 394 ? -17.157 11.316 -3.207 1.00 91.00 394 THR A N 1
ATOM 3006 C CA . THR A 1 394 ? -18.245 10.531 -2.630 1.00 91.00 394 THR A CA 1
ATOM 3007 C C . THR A 1 394 ? -17.913 9.044 -2.640 1.00 91.00 394 THR A C 1
ATOM 3009 O O . THR A 1 394 ? -17.059 8.567 -3.386 1.00 91.00 394 THR A O 1
ATOM 3012 N N . THR A 1 395 ? -18.606 8.288 -1.791 1.00 96.81 395 THR A N 1
ATOM 3013 C CA . THR A 1 395 ? -18.478 6.831 -1.716 1.00 96.81 395 THR A CA 1
ATOM 3014 C C . THR A 1 395 ? -19.831 6.166 -1.926 1.00 96.81 395 THR A C 1
ATOM 3016 O O . THR A 1 395 ? -20.888 6.783 -1.759 1.00 96.81 395 THR A O 1
ATOM 3019 N N . ARG A 1 396 ? -19.810 4.894 -2.319 1.00 96.38 396 ARG A N 1
ATOM 3020 C CA . ARG A 1 396 ? -20.993 4.028 -2.400 1.00 96.38 396 ARG A CA 1
ATOM 3021 C C . ARG A 1 396 ? -20.734 2.743 -1.632 1.00 96.38 396 ARG A C 1
ATOM 3023 O O . ARG A 1 396 ? -19.624 2.225 -1.683 1.00 96.38 396 ARG A O 1
ATOM 3030 N N . LEU A 1 397 ? -21.753 2.199 -0.970 1.00 98.31 397 LEU A N 1
ATOM 3031 C CA . LEU A 1 397 ? -21.613 0.934 -0.246 1.00 98.31 397 LEU A CA 1
ATOM 3032 C C . LEU A 1 397 ? -21.173 -0.195 -1.188 1.00 98.31 397 LEU A C 1
ATOM 3034 O O . LEU A 1 397 ? -21.700 -0.345 -2.295 1.00 98.31 397 LEU A O 1
ATOM 3038 N N . ASN A 1 398 ? -20.223 -1.000 -0.722 1.00 98.00 398 ASN A N 1
ATOM 3039 C CA . ASN A 1 398 ? -19.808 -2.238 -1.356 1.00 98.00 398 ASN A CA 1
ATOM 3040 C C . ASN A 1 398 ? -20.799 -3.348 -0.955 1.00 98.00 398 ASN A C 1
ATOM 3042 O O . ASN A 1 398 ? -20.840 -3.740 0.221 1.00 98.00 398 ASN A O 1
ATOM 3046 N N . PRO A 1 399 ? -21.616 -3.870 -1.893 1.00 97.19 399 PRO A N 1
ATOM 3047 C CA . PRO A 1 399 ? -22.579 -4.923 -1.578 1.00 97.19 399 PRO A CA 1
ATOM 3048 C C . PRO A 1 399 ? -21.901 -6.262 -1.252 1.00 97.19 399 PRO A C 1
ATOM 3050 O O . PRO A 1 399 ? -22.520 -7.110 -0.612 1.00 97.19 399 PRO A O 1
ATOM 3053 N N . TRP A 1 400 ? -20.634 -6.439 -1.635 1.00 97.44 400 TRP A N 1
ATOM 3054 C CA . TRP A 1 400 ? -19.833 -7.639 -1.380 1.00 97.44 400 TRP A CA 1
ATOM 3055 C C . TRP A 1 400 ? -18.799 -7.444 -0.271 1.00 97.44 400 TRP A C 1
ATOM 3057 O O . TRP A 1 400 ? -17.891 -8.261 -0.142 1.00 97.44 400 TRP A O 1
ATOM 3067 N N . SER A 1 401 ? -18.928 -6.383 0.534 1.00 98.25 401 SER A N 1
ATOM 3068 C CA . SER A 1 401 ? -17.986 -6.146 1.621 1.00 98.25 401 SER A CA 1
ATOM 3069 C C . SER A 1 401 ? -17.945 -7.322 2.587 1.00 98.25 401 SER A C 1
ATOM 3071 O O . SER A 1 401 ? -18.978 -7.898 2.949 1.00 98.25 401 SER A O 1
ATOM 3073 N N . TRP A 1 402 ? -16.749 -7.640 3.064 1.00 98.31 402 TRP A N 1
ATOM 3074 C CA . TRP A 1 402 ? -16.568 -8.627 4.118 1.00 98.31 402 TRP A CA 1
ATOM 3075 C C . TRP A 1 402 ? -17.235 -8.190 5.429 1.00 98.31 402 TRP A C 1
ATOM 3077 O O . TRP A 1 402 ? -17.690 -9.045 6.193 1.00 98.31 402 TRP A O 1
ATOM 3087 N N . ASN A 1 403 ? -17.416 -6.878 5.655 1.00 98.25 403 ASN A N 1
ATOM 3088 C CA . ASN A 1 403 ? -18.123 -6.396 6.839 1.00 98.25 403 ASN A CA 1
ATOM 3089 C C . ASN A 1 403 ? -19.626 -6.710 6.813 1.00 98.25 403 ASN A C 1
ATOM 3091 O O . ASN A 1 403 ? -20.332 -6.416 7.767 1.00 98.25 403 ASN A O 1
ATOM 3095 N N . ASN A 1 404 ? -20.142 -7.359 5.766 1.00 98.38 404 ASN A N 1
ATOM 3096 C CA . ASN A 1 404 ? -21.472 -7.957 5.811 1.00 98.38 404 ASN A CA 1
ATOM 3097 C C . ASN A 1 404 ? -21.611 -9.000 6.939 1.00 98.38 404 ASN A C 1
ATOM 3099 O O . ASN A 1 404 ? -22.710 -9.142 7.472 1.00 98.38 404 ASN A O 1
ATOM 3103 N N . GLU A 1 405 ? -20.533 -9.712 7.289 1.00 97.31 405 GLU A N 1
ATOM 3104 C CA . GLU A 1 405 ? -20.551 -10.840 8.242 1.00 97.31 405 GLU A CA 1
ATOM 3105 C C . GLU A 1 405 ? -19.453 -10.765 9.318 1.00 97.31 405 GLU A C 1
ATOM 3107 O O . GLU A 1 405 ? -19.461 -11.560 10.254 1.00 97.31 405 GLU A O 1
ATOM 3112 N N . VAL A 1 406 ? -18.485 -9.854 9.181 1.00 96.62 406 VAL A N 1
ATOM 3113 C CA . VAL A 1 406 ? -17.255 -9.834 9.987 1.00 96.62 406 VAL A CA 1
ATOM 3114 C C . VAL A 1 406 ? -17.002 -8.432 10.533 1.00 96.62 406 VAL A C 1
ATOM 3116 O O . VAL A 1 406 ? -17.162 -7.445 9.819 1.00 96.62 406 VAL A O 1
ATOM 3119 N N . ASN A 1 407 ? -16.584 -8.328 11.792 1.00 97.81 407 ASN A N 1
ATOM 3120 C CA . ASN A 1 407 ? -16.020 -7.090 12.319 1.00 97.81 407 ASN A CA 1
ATOM 3121 C C . ASN A 1 407 ? -14.608 -6.935 11.742 1.00 97.81 407 ASN A C 1
ATOM 3123 O O . ASN A 1 407 ? -13.753 -7.784 11.997 1.00 97.81 407 ASN A O 1
ATOM 3127 N N . LEU A 1 408 ? -14.358 -5.894 10.950 1.00 98.19 408 LEU A N 1
ATOM 3128 C CA . LEU A 1 408 ? -13.102 -5.745 10.210 1.00 98.19 408 LEU A CA 1
ATOM 3129 C C . LEU A 1 408 ? -12.237 -4.629 10.755 1.00 98.19 408 LEU A C 1
ATOM 3131 O O . LEU A 1 408 ? -12.691 -3.496 10.897 1.00 98.19 408 LEU A O 1
ATOM 3135 N N . LEU A 1 409 ? -10.973 -4.959 10.997 1.00 98.56 409 LEU A N 1
ATOM 3136 C CA . LEU A 1 409 ? -9.938 -4.045 11.447 1.00 98.56 409 LEU A CA 1
ATOM 3137 C C . LEU A 1 409 ? -8.854 -3.915 10.372 1.00 98.56 409 LEU A C 1
ATOM 3139 O O . LEU A 1 409 ? -8.022 -4.806 10.214 1.00 98.56 409 LEU A O 1
ATOM 3143 N N . TYR A 1 410 ? -8.854 -2.795 9.656 1.00 98.88 410 TYR A N 1
ATOM 3144 C CA . TYR A 1 410 ? -7.787 -2.437 8.720 1.00 98.88 410 TYR A CA 1
ATOM 3145 C C . TYR A 1 410 ? -6.687 -1.715 9.490 1.00 98.88 410 TYR A C 1
ATOM 3147 O O . TYR A 1 410 ? -6.988 -0.801 10.263 1.00 98.88 410 TYR A O 1
ATOM 3155 N N . ILE A 1 411 ? -5.431 -2.119 9.299 1.00 98.75 411 ILE A N 1
ATOM 3156 C CA . ILE A 1 411 ? -4.291 -1.555 10.034 1.00 98.75 411 ILE A CA 1
ATOM 3157 C C . ILE A 1 411 ? -3.203 -1.156 9.048 1.00 98.75 411 ILE A C 1
ATOM 3159 O O . ILE A 1 411 ? -2.695 -1.998 8.308 1.00 98.75 411 ILE A O 1
ATOM 3163 N N . ASP A 1 412 ? -2.804 0.110 9.074 1.00 98.12 412 ASP A N 1
ATOM 3164 C CA . ASP A 1 412 ? -1.611 0.547 8.358 1.00 98.12 412 ASP A CA 1
ATOM 3165 C C . ASP A 1 412 ? -0.376 0.147 9.157 1.00 98.12 412 ASP A C 1
ATOM 3167 O O . ASP A 1 412 ? -0.069 0.733 10.196 1.00 98.12 412 ASP A O 1
ATOM 3171 N N . GLN A 1 413 ? 0.335 -0.872 8.689 1.00 92.94 413 GLN A N 1
ATOM 3172 C CA . GLN A 1 413 ? 1.541 -1.369 9.338 1.00 92.94 413 GLN A CA 1
ATOM 3173 C C . GLN A 1 413 ? 2.597 -1.725 8.290 1.00 92.94 413 GLN A C 1
ATOM 3175 O O . GLN A 1 413 ? 2.231 -2.182 7.205 1.00 92.94 413 GLN A O 1
ATOM 3180 N N . PRO A 1 414 ? 3.896 -1.585 8.604 1.00 91.94 414 PRO A N 1
ATOM 3181 C CA . PRO A 1 414 ? 4.484 -1.025 9.832 1.00 91.94 414 PRO A CA 1
ATOM 3182 C C . PRO A 1 414 ? 4.310 0.500 10.001 1.00 91.94 414 PRO A C 1
ATOM 3184 O O . PRO A 1 414 ? 3.653 1.163 9.206 1.00 91.94 414 PRO A O 1
ATOM 3187 N N . THR A 1 415 ? 4.907 1.089 11.045 1.00 89.94 415 THR A N 1
ATOM 3188 C CA . THR A 1 415 ? 4.988 2.558 11.183 1.00 89.94 415 THR A CA 1
ATOM 3189 C C . THR A 1 415 ? 5.574 3.191 9.910 1.00 89.94 415 THR A C 1
ATOM 3191 O O . THR A 1 415 ? 6.473 2.615 9.303 1.00 89.94 415 THR A O 1
ATOM 3194 N N . GLN A 1 416 ? 5.114 4.388 9.532 1.00 92.12 416 GLN A N 1
ATOM 3195 C CA . GLN A 1 416 ? 5.430 5.093 8.273 1.00 92.12 416 GLN A CA 1
ATOM 3196 C C . GLN A 1 416 ? 4.686 4.603 7.013 1.00 92.12 416 GLN A C 1
ATOM 3198 O O . GLN A 1 416 ? 4.991 5.070 5.916 1.00 92.12 416 GLN A O 1
ATOM 3203 N N . VAL A 1 417 ? 3.726 3.685 7.147 1.00 94.06 417 VAL A N 1
ATOM 3204 C CA . VAL A 1 417 ? 2.824 3.247 6.065 1.00 94.06 417 VAL A CA 1
ATOM 3205 C C . VAL A 1 417 ? 1.496 3.988 6.156 1.00 94.06 417 VAL A C 1
ATOM 3207 O O . VAL A 1 417 ? 0.961 4.113 7.255 1.00 94.06 417 VAL A O 1
ATOM 3210 N N . GLY A 1 418 ? 0.914 4.411 5.030 1.00 94.31 418 GLY A N 1
ATOM 3211 C CA . GLY A 1 418 ? -0.447 4.945 5.040 1.00 94.31 418 GLY A CA 1
ATOM 3212 C C . GLY A 1 418 ? -0.555 6.195 5.897 1.00 94.31 418 GLY A C 1
ATOM 3213 O O . GLY A 1 418 ? 0.170 7.170 5.683 1.00 94.31 418 GLY A O 1
ATOM 3214 N N . PHE A 1 419 ? -1.455 6.140 6.875 1.00 96.56 419 PHE A N 1
ATOM 3215 C CA . PHE A 1 419 ? -1.596 7.163 7.906 1.00 96.56 419 PHE A CA 1
ATOM 3216 C C . PHE A 1 419 ? -0.774 6.893 9.170 1.00 96.56 419 PHE A C 1
ATOM 3218 O O . PHE A 1 419 ? -0.759 7.754 10.050 1.00 96.56 419 PHE A O 1
ATOM 3225 N N . SER A 1 420 ? -0.113 5.739 9.301 1.00 96.44 420 SER A N 1
ATOM 3226 C CA . SER A 1 420 ? 0.761 5.421 10.435 1.00 96.44 420 SER A CA 1
ATOM 3227 C C . SER A 1 420 ? 2.064 6.202 10.364 1.00 96.44 420 SER A C 1
ATOM 3229 O O . SER A 1 420 ? 2.723 6.233 9.328 1.00 96.44 420 SER A O 1
ATOM 3231 N N . TYR A 1 421 ? 2.495 6.777 11.485 1.00 93.19 421 TYR A N 1
ATOM 3232 C CA . TYR A 1 421 ? 3.674 7.641 11.513 1.00 93.19 421 TYR A CA 1
ATOM 3233 C C . TYR A 1 421 ? 4.468 7.546 12.818 1.00 93.19 421 TYR A C 1
ATOM 3235 O O . TYR A 1 421 ? 3.968 7.080 13.840 1.00 93.19 421 TYR A O 1
ATOM 3243 N N . ASP A 1 422 ? 5.720 7.994 12.774 1.00 89.50 422 ASP A N 1
ATOM 3244 C CA . ASP A 1 422 ? 6.603 8.162 13.931 1.00 89.50 422 ASP A CA 1
ATOM 3245 C C . ASP A 1 422 ? 6.645 9.627 14.400 1.00 89.50 422 ASP A C 1
ATOM 3247 O O . ASP A 1 422 ? 6.425 9.955 15.562 1.00 89.50 422 ASP A O 1
ATOM 3251 N N . THR A 1 423 ? 6.913 10.549 13.480 1.00 87.00 423 THR A N 1
ATOM 3252 C CA . THR A 1 423 ? 6.960 11.989 13.719 1.00 87.00 423 THR A CA 1
ATOM 3253 C C . THR A 1 423 ? 6.359 12.683 12.502 1.00 87.00 423 THR A C 1
ATOM 3255 O O . THR A 1 423 ? 6.875 12.488 11.397 1.00 87.00 423 THR A O 1
ATOM 3258 N N . PRO A 1 424 ? 5.290 13.487 12.670 1.00 89.06 424 PRO A N 1
ATOM 3259 C CA . PRO A 1 424 ? 4.746 14.285 11.582 1.00 89.06 424 PRO A CA 1
ATOM 3260 C C . PRO A 1 424 ? 5.836 15.214 11.057 1.00 89.06 424 PRO A C 1
ATOM 3262 O O . PRO A 1 424 ? 6.371 16.046 11.789 1.00 89.06 424 PRO A O 1
ATOM 3265 N N . THR A 1 425 ? 6.191 15.022 9.799 1.00 86.69 425 THR A N 1
ATOM 3266 C CA . THR A 1 425 ? 7.309 15.682 9.139 1.00 86.69 425 THR A CA 1
ATOM 3267 C C . THR A 1 425 ? 6.787 16.309 7.867 1.00 86.69 425 THR A C 1
ATOM 3269 O O . THR A 1 425 ? 6.132 15.647 7.062 1.00 86.69 425 THR A O 1
ATOM 3272 N N . ASN A 1 426 ? 7.060 17.596 7.683 1.00 88.25 426 ASN A N 1
ATOM 3273 C CA . ASN A 1 426 ? 6.756 18.249 6.423 1.00 88.25 426 ASN A CA 1
ATOM 3274 C C . ASN A 1 426 ? 7.628 17.649 5.323 1.00 88.25 426 ASN A C 1
ATOM 3276 O O . ASN A 1 426 ? 8.826 17.439 5.507 1.00 88.25 426 ASN A O 1
ATOM 3280 N N . ILE A 1 427 ? 7.011 17.348 4.190 1.00 84.06 427 ILE A N 1
ATOM 3281 C CA . ILE A 1 427 ? 7.647 16.651 3.080 1.00 84.06 427 ILE A CA 1
ATOM 3282 C C . ILE A 1 427 ? 7.382 17.368 1.765 1.00 84.06 427 ILE A C 1
ATOM 3284 O O . ILE A 1 427 ? 6.397 18.089 1.593 1.00 84.06 427 ILE A O 1
ATOM 3288 N N . THR A 1 428 ? 8.278 17.111 0.821 1.00 81.56 428 THR A N 1
ATOM 3289 C CA . THR A 1 428 ? 8.067 17.334 -0.603 1.00 81.56 428 THR A CA 1
ATOM 3290 C C . THR A 1 428 ? 7.926 15.995 -1.309 1.00 81.56 428 THR A C 1
ATOM 3292 O O . THR A 1 428 ? 8.653 15.054 -1.006 1.00 81.56 428 THR A O 1
ATOM 3295 N N . ILE A 1 429 ? 7.019 15.911 -2.275 1.00 76.25 429 ILE A N 1
ATOM 3296 C CA . ILE A 1 429 ? 6.854 14.756 -3.156 1.00 76.25 429 ILE A CA 1
ATOM 3297 C C . ILE A 1 429 ? 7.198 15.193 -4.562 1.00 76.25 429 ILE A C 1
ATOM 3299 O O . ILE A 1 429 ? 6.559 16.102 -5.092 1.00 76.25 429 ILE A O 1
ATOM 3303 N N . HIS A 1 430 ? 8.188 14.555 -5.163 1.00 68.69 430 HIS A N 1
ATOM 3304 C CA . HIS A 1 430 ? 8.585 14.840 -6.534 1.00 68.69 430 HIS A CA 1
ATOM 3305 C C . HIS A 1 430 ? 9.138 13.588 -7.202 1.00 68.69 430 HIS A C 1
ATOM 3307 O O . HIS A 1 430 ? 9.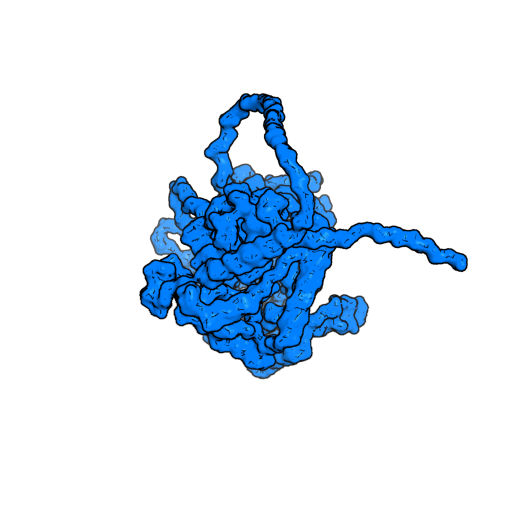498 12.614 -6.537 1.00 68.69 430 HIS A O 1
ATOM 3313 N N . GLU A 1 431 ? 9.163 13.613 -8.530 1.00 68.56 431 GLU A N 1
ATOM 3314 C CA . GLU A 1 431 ? 9.741 12.531 -9.310 1.00 68.56 431 GLU A CA 1
ATOM 3315 C C . GLU A 1 431 ? 11.258 12.509 -9.117 1.00 68.56 431 GLU A C 1
ATOM 3317 O O . GLU A 1 431 ? 11.939 13.525 -9.281 1.00 68.56 431 GLU A O 1
ATOM 3322 N N . ALA A 1 432 ? 11.783 11.341 -8.773 1.00 64.50 432 ALA A N 1
ATOM 3323 C CA . ALA A 1 432 ? 13.205 11.117 -8.606 1.00 64.50 432 ALA A CA 1
ATOM 3324 C C . ALA A 1 432 ? 13.569 9.674 -8.966 1.00 64.50 432 ALA A C 1
ATOM 3326 O O . ALA A 1 432 ? 12.738 8.765 -8.935 1.00 64.50 432 ALA A O 1
ATOM 3327 N N . LEU A 1 433 ? 14.841 9.465 -9.302 1.00 68.12 433 LEU A N 1
ATOM 3328 C CA . LEU A 1 433 ? 15.431 8.137 -9.413 1.00 68.12 433 LEU A CA 1
ATOM 3329 C C . LEU A 1 433 ? 16.018 7.761 -8.048 1.00 68.12 433 LEU A C 1
ATOM 3331 O O . LEU A 1 433 ? 17.154 8.126 -7.746 1.00 68.12 433 LEU A O 1
ATOM 3335 N N . ASP A 1 434 ? 15.235 7.071 -7.219 1.00 66.19 434 ASP A N 1
ATOM 3336 C CA . ASP A 1 434 ? 15.718 6.551 -5.937 1.00 66.19 434 ASP A CA 1
ATOM 3337 C C . ASP A 1 434 ? 16.625 5.326 -6.197 1.00 66.19 434 ASP A C 1
ATOM 3339 O O . ASP A 1 434 ? 16.236 4.439 -6.963 1.00 66.19 434 ASP A O 1
ATOM 3343 N N . PRO A 1 435 ? 17.837 5.256 -5.614 1.00 57.47 435 PRO A N 1
ATOM 3344 C CA . PRO A 1 435 ? 18.762 4.143 -5.842 1.00 57.47 435 PRO A CA 1
ATOM 3345 C C . PRO A 1 435 ? 18.217 2.759 -5.461 1.00 57.47 435 PRO A C 1
ATOM 3347 O O . PRO A 1 435 ? 18.622 1.770 -6.072 1.00 57.47 435 PRO A O 1
ATOM 3350 N N . ASP A 1 436 ? 17.321 2.687 -4.474 1.00 57.19 436 ASP A N 1
ATOM 3351 C CA . ASP A 1 436 ? 16.782 1.437 -3.931 1.00 57.19 436 ASP A CA 1
ATOM 3352 C C . ASP A 1 436 ? 15.362 1.143 -4.449 1.00 57.19 436 ASP A C 1
ATOM 3354 O O . ASP A 1 436 ? 14.992 -0.022 -4.612 1.00 57.19 436 ASP A O 1
ATOM 3358 N N . LEU A 1 437 ? 14.561 2.182 -4.713 1.00 57.19 437 LEU A N 1
ATOM 3359 C CA . LEU A 1 437 ? 13.159 2.060 -5.143 1.00 57.19 437 LEU A CA 1
ATOM 3360 C C . LEU A 1 437 ? 12.951 2.286 -6.652 1.00 57.19 437 LEU A C 1
ATOM 3362 O O . LEU A 1 437 ? 11.902 1.927 -7.189 1.00 57.19 437 LEU A O 1
ATOM 3366 N N . GLY A 1 438 ? 13.946 2.831 -7.354 1.00 57.38 438 GLY A N 1
ATOM 3367 C CA . GLY A 1 438 ? 13.879 3.134 -8.782 1.00 57.38 438 GLY A CA 1
ATOM 3368 C C . GLY A 1 438 ? 13.185 4.468 -9.104 1.00 57.38 438 GLY A C 1
ATOM 3369 O O . GLY A 1 438 ? 12.974 5.306 -8.222 1.00 57.38 438 GLY A O 1
ATOM 3370 N N . PRO A 1 439 ? 12.869 4.715 -10.389 1.00 54.28 439 PRO A N 1
ATOM 3371 C CA . PRO A 1 439 ? 12.208 5.946 -10.811 1.00 54.28 439 PRO A CA 1
ATOM 3372 C C . PRO A 1 439 ? 10.759 5.981 -10.313 1.00 54.28 439 PRO A C 1
ATOM 3374 O O . PRO A 1 439 ? 10.024 5.010 -10.484 1.00 54.28 439 PRO A O 1
ATOM 3377 N N . GLY A 1 440 ? 10.344 7.097 -9.718 1.00 60.72 440 GLY A N 1
ATOM 3378 C CA . GLY A 1 440 ? 8.975 7.277 -9.236 1.00 60.72 440 GLY A CA 1
ATOM 3379 C C . GLY A 1 440 ? 8.777 8.568 -8.448 1.00 60.72 440 GLY A C 1
ATOM 3380 O O . GLY A 1 440 ? 9.699 9.368 -8.303 1.00 60.72 440 GLY A O 1
ATOM 3381 N N . MET A 1 441 ? 7.560 8.770 -7.939 1.00 68.81 441 MET A N 1
ATOM 3382 C CA . MET A 1 441 ? 7.246 9.859 -7.011 1.00 68.81 441 MET A CA 1
ATOM 3383 C C . MET A 1 441 ? 7.675 9.454 -5.602 1.00 68.81 441 MET A C 1
ATOM 3385 O O . MET A 1 441 ? 7.112 8.520 -5.033 1.00 68.81 441 MET A O 1
ATOM 3389 N N . HIS A 1 442 ? 8.637 10.174 -5.032 1.00 73.81 442 HIS A N 1
ATOM 3390 C CA . HIS A 1 442 ? 9.198 9.865 -3.716 1.00 73.81 442 HIS A CA 1
ATOM 3391 C C . HIS A 1 442 ? 8.995 11.024 -2.745 1.00 73.81 442 HIS A C 1
ATOM 3393 O O . HIS A 1 442 ? 8.965 12.188 -3.149 1.00 73.81 442 HIS A O 1
ATOM 3399 N N . MET A 1 443 ? 8.841 10.696 -1.462 1.00 81.69 443 MET A N 1
ATOM 3400 C CA . MET A 1 443 ? 8.696 11.664 -0.374 1.00 81.69 443 MET A CA 1
ATOM 3401 C C . MET A 1 443 ? 10.057 11.988 0.241 1.00 81.69 443 MET A C 1
ATOM 3403 O O . MET A 1 443 ? 10.798 11.086 0.634 1.00 81.69 443 MET A O 1
ATOM 3407 N N . TYR A 1 444 ? 10.350 13.277 0.384 1.00 82.38 444 TYR A N 1
ATOM 3408 C CA . TYR A 1 444 ? 11.582 13.785 0.977 1.00 82.38 444 TYR A CA 1
ATOM 3409 C C . TYR A 1 444 ? 11.259 14.771 2.099 1.00 82.38 444 TYR A C 1
ATOM 3411 O O . TYR A 1 444 ? 10.466 15.688 1.860 1.00 82.38 444 TYR A O 1
ATOM 3419 N N . PRO A 1 445 ? 11.870 14.634 3.292 1.00 84.31 445 PRO A N 1
ATOM 3420 C CA . PRO A 1 445 ? 11.764 15.635 4.348 1.00 84.31 445 PRO A CA 1
ATOM 3421 C C . PRO A 1 445 ? 12.092 17.032 3.823 1.00 84.31 445 PRO A C 1
ATOM 3423 O O . PRO A 1 445 ? 13.070 17.221 3.097 1.00 84.31 445 PRO A O 1
ATOM 3426 N N . ALA A 1 446 ? 11.257 18.003 4.174 1.00 80.44 446 ALA A N 1
ATOM 3427 C CA . ALA A 1 446 ? 11.370 19.376 3.719 1.00 80.44 446 ALA A CA 1
ATOM 3428 C C . ALA A 1 446 ? 11.363 20.334 4.910 1.00 80.44 446 ALA A C 1
ATOM 3430 O O . ALA A 1 446 ? 10.458 20.307 5.744 1.00 80.44 446 ALA A O 1
ATOM 3431 N N . ASP A 1 447 ? 12.359 21.217 4.954 1.00 73.69 447 ASP A N 1
ATOM 3432 C CA . ASP A 1 447 ? 12.347 22.367 5.850 1.00 73.69 447 ASP A CA 1
ATOM 3433 C C . ASP A 1 447 ? 11.518 23.481 5.203 1.00 73.69 447 ASP A C 1
ATOM 3435 O O . ASP A 1 447 ? 11.975 24.175 4.294 1.00 73.69 447 ASP A O 1
ATOM 3439 N N . LEU A 1 448 ? 10.255 23.590 5.619 1.00 68.62 448 LEU A N 1
ATOM 3440 C CA . LEU A 1 448 ? 9.317 24.588 5.09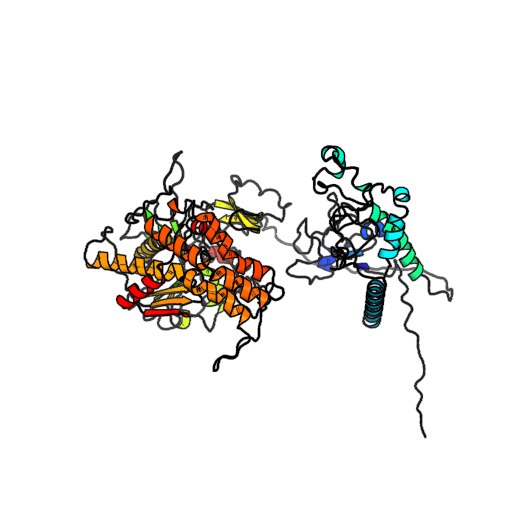4 1.00 68.62 448 LEU A CA 1
ATOM 3441 C C . LEU A 1 448 ? 9.321 25.901 5.902 1.00 68.62 448 LEU A C 1
ATOM 3443 O O . LEU A 1 448 ? 8.569 26.815 5.564 1.00 68.62 448 LEU A O 1
ATOM 3447 N N . GLY A 1 449 ? 10.171 26.020 6.932 1.00 56.66 449 GLY A N 1
ATOM 3448 C CA . GLY A 1 449 ? 10.192 27.156 7.858 1.00 56.66 449 GLY A CA 1
ATOM 3449 C C . GLY A 1 449 ? 8.900 27.330 8.678 1.00 56.66 449 GLY A C 1
ATOM 3450 O O . GLY A 1 449 ? 7.855 26.747 8.388 1.00 56.66 449 GLY A O 1
ATOM 3451 N N . ASP A 1 450 ? 8.950 28.166 9.720 1.00 52.16 450 ASP A N 1
ATOM 3452 C CA . ASP A 1 450 ? 7.791 28.479 10.571 1.00 52.16 450 ASP A CA 1
ATOM 3453 C C . ASP A 1 450 ? 6.796 29.401 9.838 1.00 52.16 450 ASP A C 1
ATOM 3455 O O . ASP A 1 450 ? 6.794 30.621 10.013 1.00 52.16 450 ASP A O 1
ATOM 3459 N N . GLY A 1 451 ? 5.944 28.828 8.984 1.00 50.78 451 GLY A N 1
ATOM 3460 C CA . GLY A 1 451 ? 4.815 29.544 8.374 1.00 50.78 451 GLY A CA 1
ATOM 3461 C C . GLY A 1 451 ? 5.198 30.595 7.326 1.00 50.78 451 GLY A C 1
ATOM 3462 O O . GLY A 1 451 ? 4.409 31.504 7.052 1.00 50.78 451 GLY A O 1
ATOM 3463 N N . GLY A 1 452 ? 6.391 30.485 6.733 1.00 45.81 452 GLY A N 1
ATOM 3464 C CA . GLY A 1 452 ? 6.728 31.218 5.514 1.00 45.81 452 GLY A CA 1
ATOM 3465 C C . GLY A 1 452 ? 5.828 30.785 4.346 1.00 45.81 452 GLY A C 1
ATOM 3466 O O . GLY A 1 452 ? 5.275 29.683 4.373 1.00 45.81 452 GLY A O 1
ATOM 3467 N N . PRO A 1 453 ? 5.637 31.627 3.313 1.00 48.41 453 PRO A N 1
ATOM 3468 C CA . PRO A 1 453 ? 4.971 31.176 2.097 1.00 48.41 453 PRO A CA 1
ATOM 3469 C C . PRO A 1 453 ? 5.726 29.962 1.547 1.00 48.41 453 PRO A C 1
ATOM 3471 O O . PRO A 1 453 ? 6.955 29.996 1.459 1.00 48.41 453 PRO A O 1
ATOM 3474 N N . LEU A 1 454 ? 4.990 28.900 1.188 1.00 57.28 454 LEU A N 1
ATOM 3475 C CA . LEU A 1 454 ? 5.554 27.784 0.426 1.00 57.28 454 LEU A CA 1
ATOM 3476 C C . LEU A 1 454 ? 6.365 28.370 -0.742 1.00 57.28 454 LEU A C 1
ATOM 3478 O O . LEU A 1 454 ? 5.910 29.372 -1.313 1.00 57.28 454 LEU A O 1
ATOM 3482 N N . PRO A 1 455 ? 7.536 27.796 -1.093 1.00 52.56 455 PRO A N 1
ATOM 3483 C CA . PRO A 1 455 ? 8.291 28.232 -2.264 1.00 52.56 455 PRO A CA 1
ATOM 3484 C C . PRO A 1 455 ? 7.311 28.416 -3.420 1.00 52.56 455 PRO A C 1
ATOM 3486 O O . PRO A 1 455 ? 6.509 27.506 -3.650 1.00 52.56 455 PRO A O 1
ATOM 3489 N N . GLU A 1 456 ? 7.300 29.607 -4.043 1.00 44.69 456 GLU A N 1
ATOM 3490 C CA . GLU A 1 456 ? 6.277 29.992 -5.023 1.00 44.69 456 GLU A CA 1
ATOM 3491 C C . GLU A 1 456 ? 5.946 28.803 -5.925 1.00 44.69 456 GLU A C 1
ATOM 3493 O O . GLU A 1 456 ? 6.848 28.138 -6.441 1.00 44.69 456 GLU A O 1
ATOM 3498 N N . ALA A 1 457 ? 4.647 28.542 -6.094 1.00 43.09 457 ALA A N 1
ATOM 3499 C CA . ALA A 1 457 ? 4.058 27.454 -6.872 1.00 43.09 457 ALA A CA 1
ATOM 3500 C C . ALA A 1 457 ? 4.384 27.517 -8.387 1.00 43.09 457 ALA A C 1
ATOM 3502 O O . ALA A 1 457 ? 3.581 27.127 -9.226 1.00 43.09 457 ALA A O 1
ATOM 3503 N N . GLY A 1 458 ? 5.561 28.024 -8.757 1.00 38.22 458 GLY A N 1
ATOM 3504 C CA . GLY A 1 458 ? 6.129 28.037 -10.096 1.00 38.22 458 GLY A CA 1
ATOM 3505 C C . GLY A 1 458 ? 6.803 26.723 -10.502 1.00 38.22 458 GLY A C 1
ATOM 3506 O O . GLY A 1 458 ? 7.214 26.607 -11.651 1.00 38.22 458 GLY A O 1
ATOM 3507 N N . ASN A 1 459 ? 6.903 25.725 -9.612 1.00 43.50 459 ASN A N 1
ATOM 3508 C CA . ASN A 1 459 ? 7.476 24.409 -9.920 1.00 43.50 459 ASN A CA 1
ATOM 3509 C C . ASN A 1 459 ? 6.474 23.271 -9.632 1.00 43.50 459 ASN A C 1
ATOM 3511 O O . ASN A 1 459 ? 6.544 22.603 -8.603 1.00 43.50 459 ASN A O 1
ATOM 3515 N N . TYR A 1 460 ? 5.546 23.032 -10.568 1.00 44.91 460 TYR A N 1
ATOM 3516 C CA . TYR A 1 460 ? 4.475 22.012 -10.502 1.00 44.91 460 TYR A CA 1
ATOM 3517 C C . TYR A 1 460 ? 4.948 20.545 -10.390 1.00 44.91 460 TYR A C 1
ATOM 3519 O O . TYR A 1 460 ? 4.135 19.622 -10.406 1.00 44.91 460 TYR A O 1
ATOM 3527 N N . THR A 1 461 ? 6.256 20.306 -10.302 1.00 53.59 461 THR A N 1
ATOM 3528 C CA . THR A 1 461 ? 6.860 18.977 -10.104 1.00 53.59 461 THR A CA 1
ATOM 3529 C C . THR A 1 461 ? 6.889 18.553 -8.634 1.00 53.59 461 THR A C 1
ATOM 3531 O O . THR A 1 461 ? 7.136 17.385 -8.348 1.00 53.59 461 THR A O 1
ATOM 3534 N N . TYR A 1 462 ? 6.632 19.487 -7.713 1.00 60.94 462 TYR A N 1
ATOM 3535 C CA . TYR A 1 462 ? 6.685 19.272 -6.271 1.00 60.94 462 TYR A CA 1
ATOM 3536 C C . TYR A 1 462 ? 5.283 19.366 -5.660 1.00 60.94 462 TYR A C 1
ATOM 3538 O O . TYR A 1 462 ? 4.564 20.344 -5.865 1.00 60.94 462 TYR A O 1
ATOM 3546 N N . ARG A 1 463 ? 4.899 18.358 -4.875 1.00 72.12 463 ARG A N 1
ATOM 3547 C CA . ARG A 1 463 ? 3.762 18.418 -3.944 1.00 72.12 463 ARG A CA 1
ATOM 3548 C C . ARG A 1 463 ? 4.292 18.592 -2.531 1.00 72.12 463 ARG A C 1
ATOM 3550 O O . ARG A 1 463 ? 5.365 18.091 -2.223 1.00 72.12 463 ARG A O 1
ATOM 3557 N N . TYR A 1 464 ? 3.535 19.262 -1.678 1.00 79.38 464 TYR A N 1
ATOM 3558 C CA . TYR A 1 464 ? 3.866 19.424 -0.267 1.00 79.38 464 TYR A CA 1
ATOM 3559 C C . TYR A 1 464 ? 2.833 18.702 0.588 1.00 79.38 464 TYR A C 1
ATOM 3561 O O . TYR A 1 464 ? 1.718 18.450 0.134 1.00 79.38 464 TYR A O 1
ATOM 3569 N N . GLY A 1 465 ? 3.211 18.367 1.811 1.00 84.25 465 GLY A N 1
ATOM 3570 C CA . GLY A 1 465 ? 2.315 17.780 2.795 1.00 84.25 465 GLY A CA 1
ATOM 3571 C C . GLY A 1 465 ? 3.054 17.488 4.090 1.00 84.25 465 GLY A C 1
ATOM 3572 O O . GLY A 1 465 ? 4.216 17.862 4.254 1.00 84.25 465 GLY A O 1
ATOM 3573 N N . THR A 1 466 ? 2.392 16.789 4.996 1.00 87.44 466 THR A N 1
ATOM 3574 C CA . THR A 1 466 ? 2.974 16.217 6.206 1.00 87.44 466 THR A CA 1
ATOM 3575 C C . THR A 1 466 ? 2.859 14.700 6.118 1.00 87.44 466 THR A C 1
ATOM 3577 O O . THR A 1 466 ? 1.758 14.183 5.982 1.00 87.44 466 THR A O 1
ATOM 3580 N N . ALA A 1 467 ? 3.967 13.974 6.214 1.00 90.06 467 ALA A N 1
ATOM 3581 C CA . ALA A 1 467 ? 3.988 12.512 6.294 1.00 90.06 467 ALA A CA 1
ATOM 3582 C C . ALA A 1 467 ? 4.814 12.066 7.510 1.00 90.06 467 ALA A C 1
ATOM 3584 O O . ALA A 1 467 ? 5.120 12.868 8.391 1.00 90.06 467 ALA A O 1
ATOM 3585 N N . SER A 1 468 ? 5.181 10.789 7.577 1.00 90.44 468 SER A N 1
ATOM 3586 C CA . SER A 1 468 ? 6.179 10.309 8.539 1.00 90.44 468 SER A CA 1
ATOM 3587 C C . SER A 1 468 ? 7.590 10.823 8.218 1.00 90.44 468 SER A C 1
ATOM 3589 O O . SER A 1 468 ? 7.820 11.334 7.120 1.00 90.44 468 SER A O 1
ATOM 3591 N N . SER A 1 469 ? 8.553 10.627 9.126 1.00 88.25 469 SER A N 1
ATOM 3592 C CA . SER A 1 469 ? 9.939 11.114 8.990 1.00 88.25 469 SER A CA 1
ATOM 3593 C C . SER A 1 469 ? 10.707 10.602 7.769 1.00 88.25 469 SER A C 1
ATOM 3595 O O . SER A 1 469 ? 11.695 11.216 7.378 1.00 88.25 469 SER A O 1
ATOM 3597 N N . GLN A 1 470 ? 10.265 9.501 7.151 1.00 86.69 470 GLN A N 1
ATOM 3598 C CA . GLN A 1 470 ? 10.965 8.794 6.069 1.00 86.69 470 GLN A CA 1
ATOM 3599 C C . GLN A 1 470 ? 12.306 8.166 6.498 1.00 86.69 470 GLN A C 1
ATOM 3601 O O . GLN A 1 470 ? 13.071 7.690 5.650 1.00 86.69 470 GLN A O 1
ATOM 3606 N N . GLU A 1 471 ? 12.597 8.123 7.803 1.00 83.19 471 GLU A N 1
ATOM 3607 C CA . GLU A 1 471 ? 13.815 7.525 8.347 1.00 83.19 471 GLU A CA 1
ATOM 3608 C C . GLU A 1 471 ? 13.685 6.001 8.439 1.00 83.19 471 GLU A C 1
ATOM 3610 O O . GLU A 1 471 ? 12.866 5.477 9.194 1.00 83.19 471 GLU A O 1
ATOM 3615 N N . THR A 1 472 ? 14.543 5.265 7.728 1.00 77.88 472 THR A N 1
ATOM 3616 C CA . THR A 1 472 ? 14.554 3.789 7.753 1.00 77.88 472 THR A CA 1
ATOM 3617 C C . THR A 1 472 ? 14.890 3.215 9.132 1.00 77.88 472 THR A C 1
ATOM 3619 O O . THR A 1 472 ? 14.506 2.092 9.433 1.00 77.88 472 THR A O 1
ATOM 3622 N N . SER A 1 473 ? 15.585 3.974 9.983 1.00 75.00 473 SER A N 1
ATOM 3623 C CA . SER A 1 473 ? 15.893 3.609 11.373 1.00 75.00 473 SER A CA 1
ATOM 3624 C C . SER A 1 473 ? 14.688 3.699 12.312 1.00 75.00 473 SER A C 1
ATOM 3626 O O . SER A 1 473 ? 14.741 3.148 13.405 1.00 75.00 473 SER A O 1
ATOM 3628 N N . ARG A 1 474 ? 13.604 4.377 11.913 1.00 78.94 474 ARG A N 1
ATOM 3629 C CA . ARG A 1 474 ? 12.407 4.609 12.744 1.00 78.94 474 ARG A CA 1
ATOM 3630 C C . ARG A 1 474 ? 11.199 3.799 12.281 1.00 78.94 474 ARG A C 1
ATOM 3632 O O . ARG A 1 474 ? 10.051 4.220 12.433 1.00 78.94 474 ARG A O 1
ATOM 3639 N N . THR A 1 475 ? 11.442 2.650 11.663 1.00 83.44 475 THR A N 1
ATOM 3640 C CA . THR A 1 475 ? 10.395 1.715 11.253 1.00 83.44 475 THR A CA 1
ATOM 3641 C C . THR A 1 475 ? 10.878 0.270 11.346 1.00 83.44 475 THR A C 1
ATOM 3643 O O . THR A 1 475 ? 12.071 0.013 11.503 1.00 83.44 475 THR A O 1
ATOM 3646 N N . ALA A 1 476 ? 9.944 -0.679 11.280 1.00 83.50 476 ALA A N 1
ATOM 3647 C CA . ALA A 1 476 ? 10.284 -2.089 11.172 1.00 83.50 476 ALA A CA 1
ATOM 3648 C C . ALA A 1 476 ? 10.978 -2.348 9.829 1.00 83.50 476 ALA A C 1
ATOM 3650 O O . ALA A 1 476 ? 10.555 -1.845 8.789 1.00 83.50 476 ALA A O 1
ATOM 3651 N N . ASN A 1 477 ? 12.023 -3.168 9.855 1.00 78.88 477 ASN A N 1
ATOM 3652 C CA . ASN A 1 477 ? 12.786 -3.565 8.672 1.00 78.88 477 ASN A CA 1
ATOM 3653 C C . ASN A 1 477 ? 12.739 -5.079 8.406 1.00 78.88 477 ASN A C 1
ATOM 3655 O O . ASN A 1 477 ? 13.368 -5.543 7.462 1.00 78.88 477 ASN A O 1
ATOM 3659 N N . THR A 1 478 ? 12.015 -5.847 9.222 1.00 81.75 478 THR A N 1
ATOM 3660 C CA . THR A 1 478 ? 11.769 -7.281 9.028 1.00 81.75 478 THR A CA 1
ATOM 3661 C C . THR A 1 478 ? 10.334 -7.619 9.401 1.00 81.75 478 THR A C 1
ATOM 3663 O O . THR A 1 478 ? 9.678 -6.891 10.161 1.00 81.75 478 THR A O 1
ATOM 3666 N N . THR A 1 479 ? 9.854 -8.767 8.924 1.00 87.12 479 THR A N 1
ATOM 3667 C CA . THR A 1 479 ? 8.551 -9.302 9.335 1.00 87.12 479 THR A CA 1
ATOM 3668 C C . THR A 1 479 ? 8.499 -9.577 10.842 1.00 87.12 479 THR A C 1
ATOM 3670 O O . THR A 1 479 ? 7.459 -9.375 11.466 1.00 87.12 479 THR A O 1
ATOM 3673 N N . ALA A 1 480 ? 9.620 -9.966 11.460 1.00 82.62 480 ALA A N 1
ATOM 3674 C CA . ALA A 1 480 ? 9.700 -10.167 12.906 1.00 82.62 480 ALA A CA 1
ATOM 3675 C C . ALA A 1 480 ? 9.473 -8.858 13.685 1.00 82.62 480 ALA A C 1
ATOM 3677 O O . ALA A 1 480 ? 8.629 -8.819 14.578 1.00 82.62 480 ALA A O 1
ATOM 3678 N N . HIS A 1 481 ? 10.137 -7.762 13.305 1.00 81.31 481 HIS A N 1
ATOM 3679 C CA . HIS A 1 481 ? 9.926 -6.459 13.947 1.00 81.31 481 HIS A CA 1
ATOM 3680 C C . HIS A 1 481 ? 8.491 -5.947 13.768 1.00 81.31 481 HIS A C 1
ATOM 3682 O O . HIS A 1 481 ? 7.898 -5.411 14.707 1.00 81.31 481 HIS A O 1
ATOM 3688 N N . ALA A 1 482 ? 7.904 -6.157 12.585 1.00 88.81 482 ALA A N 1
ATOM 3689 C CA . ALA A 1 482 ? 6.502 -5.834 12.333 1.00 88.81 482 ALA A CA 1
ATOM 3690 C C . ALA A 1 482 ? 5.553 -6.649 13.236 1.00 88.81 482 ALA A C 1
ATOM 3692 O O . ALA A 1 482 ? 4.598 -6.098 13.787 1.00 88.81 482 ALA A O 1
ATOM 3693 N N . ALA A 1 483 ? 5.850 -7.935 13.462 1.00 90.19 483 ALA A N 1
ATOM 3694 C CA . ALA A 1 483 ? 5.076 -8.803 14.345 1.00 90.19 483 ALA A CA 1
ATOM 3695 C C . ALA A 1 483 ? 5.097 -8.362 15.814 1.00 90.19 483 ALA A C 1
ATOM 3697 O O . ALA A 1 483 ? 4.042 -8.356 16.448 1.00 90.19 483 ALA A O 1
ATOM 3698 N N . HIS A 1 484 ? 6.252 -7.938 16.335 1.00 85.19 484 HIS A N 1
ATOM 3699 C CA . HIS A 1 484 ? 6.358 -7.377 17.688 1.00 85.19 484 HIS A CA 1
ATOM 3700 C C . HIS A 1 484 ? 5.546 -6.081 17.826 1.00 85.19 484 HIS A C 1
ATOM 3702 O O . HIS A 1 484 ? 4.761 -5.926 18.762 1.00 85.19 484 HIS A O 1
ATOM 3708 N N . ALA A 1 485 ? 5.666 -5.161 16.864 1.00 86.56 485 ALA A N 1
ATOM 3709 C CA . ALA A 1 485 ? 4.890 -3.921 16.885 1.00 86.56 485 ALA A CA 1
ATOM 3710 C C . ALA A 1 485 ? 3.379 -4.192 16.868 1.00 86.56 485 ALA A C 1
ATOM 3712 O O . ALA A 1 485 ? 2.623 -3.582 17.631 1.00 86.56 485 ALA A O 1
ATOM 3713 N N . LEU A 1 486 ? 2.939 -5.145 16.042 1.00 92.81 486 LEU A N 1
ATOM 3714 C CA . LEU A 1 486 ? 1.531 -5.509 15.965 1.00 92.81 486 LEU A CA 1
ATOM 3715 C C . LEU A 1 486 ? 1.049 -6.286 17.199 1.00 92.81 486 LEU A C 1
ATOM 3717 O O . LEU A 1 486 ? -0.123 -6.175 17.555 1.00 92.81 486 LEU A O 1
ATOM 3721 N N . TRP A 1 487 ? 1.925 -7.021 17.888 1.00 91.69 487 TRP A N 1
ATOM 3722 C CA . TRP A 1 487 ? 1.611 -7.645 19.176 1.00 91.69 487 TRP A CA 1
ATOM 3723 C C . TRP A 1 487 ? 1.260 -6.592 20.226 1.00 91.69 487 TRP A C 1
ATOM 3725 O O . TRP A 1 487 ? 0.178 -6.648 20.808 1.00 91.69 487 TRP A O 1
ATOM 3735 N N . HIS A 1 488 ? 2.098 -5.567 20.393 1.00 88.00 488 HIS A N 1
ATOM 3736 C CA . HIS A 1 488 ? 1.835 -4.463 21.326 1.00 88.00 488 HIS A CA 1
ATOM 3737 C C . HIS A 1 488 ? 0.576 -3.666 20.959 1.00 88.00 488 HIS A C 1
ATOM 3739 O O . HIS A 1 488 ? -0.219 -3.294 21.832 1.00 88.00 488 HIS A O 1
ATOM 3745 N N . PHE A 1 489 ? 0.343 -3.462 19.657 1.00 93.25 489 PHE A N 1
ATOM 3746 C CA . PHE A 1 489 ? -0.925 -2.931 19.158 1.00 93.25 489 PHE A CA 1
ATOM 3747 C C . PHE A 1 489 ? -2.107 -3.805 19.612 1.00 93.25 489 PHE A C 1
ATOM 3749 O O . PHE A 1 489 ? -3.059 -3.294 20.204 1.00 93.25 489 PHE A O 1
ATOM 3756 N N . ALA A 1 490 ? -2.040 -5.117 19.373 1.00 94.00 490 ALA A N 1
ATOM 3757 C CA . ALA A 1 490 ? -3.103 -6.077 19.660 1.00 94.00 490 ALA A CA 1
ATOM 3758 C C . ALA A 1 490 ? -3.410 -6.188 21.159 1.00 94.00 490 ALA A C 1
ATOM 3760 O O . ALA A 1 490 ? -4.579 -6.160 21.547 1.00 94.00 490 ALA A O 1
ATOM 3761 N N . GLN A 1 491 ? -2.376 -6.240 22.003 1.00 90.31 491 GLN A N 1
ATOM 3762 C CA . GLN A 1 491 ? -2.499 -6.270 23.465 1.00 90.31 491 GLN A CA 1
ATOM 3763 C C . GLN A 1 491 ? -3.261 -5.061 24.021 1.00 90.31 491 GLN A C 1
ATOM 3765 O O . GLN A 1 491 ? -3.969 -5.157 25.024 1.00 90.31 491 GLN A O 1
ATOM 3770 N N . THR A 1 492 ? -3.175 -3.921 23.341 1.00 89.19 492 THR A N 1
ATOM 3771 C CA . THR A 1 492 ? -3.913 -2.720 23.736 1.00 89.19 492 THR A CA 1
ATOM 3772 C C . THR A 1 492 ? -5.298 -2.691 23.099 1.00 89.19 492 THR A C 1
ATOM 3774 O O . THR A 1 492 ? -6.305 -2.489 23.780 1.00 89.19 492 THR A O 1
ATOM 3777 N N . TRP A 1 493 ? -5.375 -2.893 21.784 1.00 94.81 493 TRP A N 1
ATOM 3778 C CA . TRP A 1 493 ? -6.610 -2.705 21.033 1.00 94.81 493 TRP A CA 1
ATOM 3779 C C . TRP A 1 493 ? -7.653 -3.775 21.384 1.00 94.81 493 TRP A C 1
ATOM 3781 O O . TRP A 1 493 ? -8.770 -3.416 21.750 1.00 94.81 493 TRP A O 1
ATOM 3791 N N . PHE A 1 494 ? -7.305 -5.069 21.377 1.00 93.44 494 PHE A N 1
ATOM 3792 C CA . PHE A 1 494 ? -8.286 -6.142 21.621 1.00 93.44 494 PHE A CA 1
ATOM 3793 C C . PHE A 1 494 ? -8.872 -6.123 23.032 1.00 93.44 494 PHE A C 1
ATOM 3795 O O . PHE A 1 494 ? -10.018 -6.522 23.226 1.00 93.44 494 PHE A O 1
ATOM 3802 N N . PHE A 1 495 ? -8.114 -5.645 24.018 1.00 91.00 495 PHE A N 1
ATOM 3803 C CA . PHE A 1 495 ? -8.516 -5.729 25.422 1.00 91.00 495 PHE A CA 1
ATOM 3804 C C . PHE A 1 495 ? -9.043 -4.412 25.996 1.00 91.00 495 PHE A C 1
ATOM 3806 O O . PHE A 1 495 ? -9.712 -4.429 27.033 1.00 91.00 495 PHE A O 1
ATOM 3813 N N . GLU A 1 496 ? -8.762 -3.270 25.359 1.00 91.50 496 GLU A N 1
ATOM 3814 C CA . GLU A 1 496 ? -9.134 -1.957 25.900 1.00 91.50 496 GLU A CA 1
ATOM 3815 C C . GLU A 1 496 ? -9.941 -1.075 24.947 1.00 91.50 496 GLU A C 1
ATOM 3817 O O . GLU A 1 496 ? -10.554 -0.109 25.418 1.00 91.50 496 GLU A O 1
ATOM 3822 N N . PHE A 1 497 ? -9.996 -1.379 23.644 1.00 94.50 497 PHE A N 1
ATOM 3823 C CA . PHE A 1 497 ? -10.751 -0.558 22.702 1.00 94.50 497 PHE A CA 1
ATOM 3824 C C . PHE A 1 497 ? -12.263 -0.620 22.999 1.00 94.50 497 PHE A C 1
ATOM 3826 O O . PHE A 1 497 ? -12.876 -1.682 22.928 1.00 94.50 497 PHE A O 1
ATOM 3833 N N . PRO A 1 498 ? -12.922 0.508 23.323 1.00 91.00 498 PRO A N 1
ATOM 3834 C CA . PRO A 1 498 ? -14.291 0.482 23.833 1.00 91.00 498 PRO A CA 1
ATOM 3835 C C . PRO A 1 498 ? -15.350 0.362 22.732 1.00 91.00 498 PRO A C 1
ATOM 3837 O O . PRO A 1 498 ? -16.514 0.118 23.056 1.00 91.00 498 PRO A O 1
ATOM 3840 N N . GLY A 1 499 ? -14.967 0.580 21.468 1.00 86.56 499 GLY A N 1
ATOM 3841 C CA . GLY A 1 499 ? -15.860 0.527 20.310 1.00 86.56 499 GLY A CA 1
ATOM 3842 C C . GLY A 1 499 ? -16.192 -0.890 19.845 1.00 86.56 499 GLY A C 1
ATOM 3843 O O . GLY A 1 499 ? -17.085 -1.048 19.024 1.00 86.56 499 GLY A O 1
ATOM 3844 N N . HIS A 1 500 ? -15.522 -1.912 20.385 1.00 87.12 500 HIS A N 1
ATOM 3845 C CA . HIS A 1 500 ? -15.771 -3.313 20.067 1.00 87.12 500 HIS A CA 1
ATOM 3846 C C . HIS A 1 500 ? -15.851 -4.141 21.357 1.00 87.12 500 HIS A C 1
ATOM 3848 O O . HIS A 1 500 ? -15.047 -3.973 22.271 1.00 87.12 500 HIS A O 1
ATOM 3854 N N . ARG A 1 501 ? -16.864 -5.007 21.465 1.00 79.50 501 ARG A N 1
ATOM 3855 C CA . ARG A 1 501 ? -17.061 -5.928 22.597 1.00 79.50 501 ARG A CA 1
ATOM 3856 C C . ARG A 1 501 ? -17.587 -7.254 22.061 1.00 79.50 501 ARG A C 1
ATOM 3858 O O . ARG A 1 501 ? -18.807 -7.412 21.977 1.00 79.50 501 ARG A O 1
ATOM 3865 N N . PRO A 1 502 ? -16.703 -8.160 21.641 1.00 75.19 502 PRO A N 1
ATOM 3866 C CA . PRO A 1 502 ? -17.143 -9.377 20.989 1.00 75.19 502 PRO A CA 1
ATOM 3867 C C . PRO A 1 502 ? -17.680 -10.391 22.010 1.00 75.19 502 PRO A C 1
ATOM 3869 O O . PRO A 1 502 ? -17.317 -10.368 23.191 1.00 75.19 502 PRO A O 1
ATOM 3872 N N . ALA A 1 503 ? -18.594 -11.255 21.562 1.00 83.69 503 ALA A N 1
ATOM 3873 C CA . ALA A 1 503 ? -19.127 -12.356 22.365 1.00 83.69 503 ALA A CA 1
ATOM 3874 C C . ALA A 1 503 ? -18.105 -13.487 22.573 1.00 83.69 503 ALA A C 1
ATOM 3876 O O . ALA A 1 503 ? -18.168 -14.187 23.585 1.00 83.69 503 ALA A O 1
ATOM 3877 N N . ASP A 1 504 ? -17.174 -13.654 21.631 1.00 84.62 504 ASP A N 1
ATOM 3878 C CA . ASP A 1 504 ? -15.966 -14.462 21.780 1.00 84.62 504 ASP A CA 1
ATOM 3879 C C . ASP A 1 504 ? -14.720 -13.580 21.627 1.00 84.62 504 ASP A C 1
ATOM 3881 O O . ASP A 1 504 ? -14.801 -12.465 21.142 1.00 84.62 504 ASP A O 1
ATOM 3885 N N . ASP A 1 505 ? -13.561 -14.022 22.089 1.00 86.50 505 ASP A N 1
ATOM 3886 C CA . ASP A 1 505 ? -12.311 -13.256 22.015 1.00 86.50 505 ASP A CA 1
ATOM 3887 C C . ASP A 1 505 ? -11.378 -13.783 20.915 1.00 86.50 505 ASP A C 1
ATOM 3889 O O . ASP A 1 505 ? -10.153 -13.641 20.993 1.00 86.50 505 ASP A O 1
ATOM 3893 N N . ARG A 1 506 ? -11.968 -14.410 19.887 1.00 94.44 506 ARG A N 1
ATOM 3894 C CA . ARG A 1 506 ? -11.238 -15.001 18.770 1.00 94.44 506 ARG A CA 1
ATOM 3895 C C . ARG A 1 506 ? -10.918 -13.966 17.703 1.00 94.44 506 ARG A C 1
ATOM 3897 O O . ARG A 1 506 ? -11.768 -13.171 17.312 1.00 94.44 506 ARG A O 1
ATOM 3904 N N . VAL A 1 507 ? -9.706 -14.042 17.163 1.00 96.56 507 VAL A N 1
ATOM 3905 C CA . VAL A 1 507 ? -9.237 -13.157 16.095 1.00 96.56 507 VAL A CA 1
ATOM 3906 C C . VAL A 1 507 ? -8.733 -13.948 14.895 1.00 96.56 507 VAL A C 1
ATOM 3908 O O . VAL A 1 507 ? -7.987 -14.922 15.019 1.00 96.56 507 VAL A O 1
ATOM 3911 N N . SER A 1 508 ? -9.143 -13.508 13.710 1.00 98.12 508 SER A N 1
ATOM 3912 C CA . SER A 1 508 ? -8.571 -13.936 12.434 1.00 98.12 508 SER A CA 1
ATOM 3913 C C . SER A 1 508 ? -7.643 -12.862 11.869 1.00 98.12 508 SER A C 1
ATOM 3915 O O . SER A 1 508 ? -7.837 -11.674 12.122 1.00 98.12 508 SER A O 1
ATOM 3917 N N . LEU A 1 509 ? -6.660 -13.261 11.072 1.00 98.56 509 LEU A N 1
ATOM 3918 C CA . LEU A 1 509 ? -5.776 -12.354 10.342 1.00 98.56 509 LEU A CA 1
ATOM 3919 C C . LEU A 1 509 ? -5.771 -12.747 8.878 1.00 98.56 509 LEU A C 1
ATOM 3921 O O . LEU A 1 509 ? -5.426 -13.877 8.549 1.00 98.56 509 LEU A O 1
ATOM 3925 N N . TRP A 1 510 ? -6.132 -11.801 8.024 1.00 98.50 510 TRP A N 1
ATOM 3926 C CA . TRP A 1 510 ? -6.077 -11.924 6.580 1.00 98.50 510 TRP A CA 1
ATOM 3927 C C . TRP A 1 510 ? -5.059 -10.935 6.043 1.00 98.50 510 TRP A C 1
ATOM 3929 O O . TRP A 1 510 ? -5.050 -9.772 6.446 1.00 98.50 510 TRP A O 1
ATOM 3939 N N . ALA A 1 511 ? -4.201 -11.398 5.144 1.00 98.00 511 ALA A N 1
ATOM 3940 C CA . ALA A 1 511 ? -3.284 -10.516 4.452 1.00 98.00 511 ALA A CA 1
ATOM 3941 C C . ALA A 1 511 ? -3.074 -10.936 3.005 1.00 98.00 511 ALA A C 1
ATOM 3943 O O . ALA A 1 511 ? -3.274 -12.102 2.654 1.00 98.00 511 ALA A O 1
ATOM 3944 N N . GLU A 1 512 ? -2.623 -9.992 2.187 1.00 96.50 512 GLU A N 1
ATOM 3945 C CA . GLU A 1 512 ? -2.426 -10.215 0.761 1.00 96.50 512 GLU A CA 1
ATOM 3946 C C . GLU A 1 512 ? -1.029 -9.852 0.247 1.00 96.50 512 GLU A C 1
ATOM 3948 O O . GLU A 1 512 ? -0.323 -9.039 0.846 1.00 96.50 512 GLU A O 1
ATOM 3953 N N . SER A 1 513 ? -0.613 -10.437 -0.883 1.00 95.31 513 SER A N 1
ATOM 3954 C CA . SER A 1 513 ? 0.680 -10.143 -1.524 1.00 95.31 513 SER A CA 1
ATOM 3955 C C . SER A 1 513 ? 1.870 -10.438 -0.586 1.00 95.31 513 SER A C 1
ATOM 3957 O O . SER A 1 513 ? 2.059 -11.582 -0.167 1.00 95.31 513 SER A O 1
ATOM 3959 N N . TYR A 1 514 ? 2.667 -9.444 -0.178 1.00 95.56 514 TYR A N 1
ATOM 3960 C CA . TYR A 1 514 ? 3.680 -9.623 0.879 1.00 95.56 514 TYR A CA 1
ATOM 3961 C C . TYR A 1 514 ? 3.078 -10.058 2.233 1.00 95.56 514 TYR A C 1
ATOM 3963 O O . TYR A 1 514 ? 3.771 -10.542 3.123 1.00 95.56 514 TYR A O 1
ATOM 3971 N N . GLY A 1 515 ? 1.756 -9.972 2.368 1.00 95.44 515 GLY A N 1
ATOM 3972 C CA . GLY A 1 515 ? 0.962 -10.593 3.416 1.00 95.44 515 GLY A CA 1
ATOM 3973 C C . GLY A 1 515 ? 1.219 -12.089 3.622 1.00 95.44 515 GLY A C 1
ATOM 3974 O O . GLY A 1 515 ? 0.994 -12.585 4.723 1.00 95.44 515 GLY A O 1
ATOM 3975 N N . GLY A 1 516 ? 1.742 -12.807 2.621 1.00 96.00 516 GLY A N 1
ATOM 3976 C CA . GLY A 1 516 ? 2.194 -14.192 2.794 1.00 96.00 516 GLY A CA 1
ATOM 3977 C C . GLY A 1 516 ? 3.442 -14.352 3.682 1.00 96.00 516 GLY A C 1
ATOM 3978 O O . GLY A 1 516 ? 3.623 -15.423 4.256 1.00 96.00 516 GLY A O 1
ATOM 3979 N N . HIS A 1 517 ? 4.233 -13.291 3.877 1.00 94.00 517 HIS A N 1
ATOM 3980 C CA . HIS A 1 517 ? 5.271 -13.196 4.911 1.00 94.00 517 HIS A CA 1
ATOM 3981 C C . HIS A 1 517 ? 4.660 -12.690 6.219 1.00 94.00 517 HIS A C 1
ATOM 3983 O O . HIS A 1 517 ? 4.768 -13.349 7.259 1.00 94.00 517 HIS A O 1
ATOM 3989 N N . TYR A 1 518 ? 3.960 -11.547 6.158 1.00 95.44 518 TYR A N 1
ATOM 3990 C CA . TYR A 1 518 ? 3.403 -10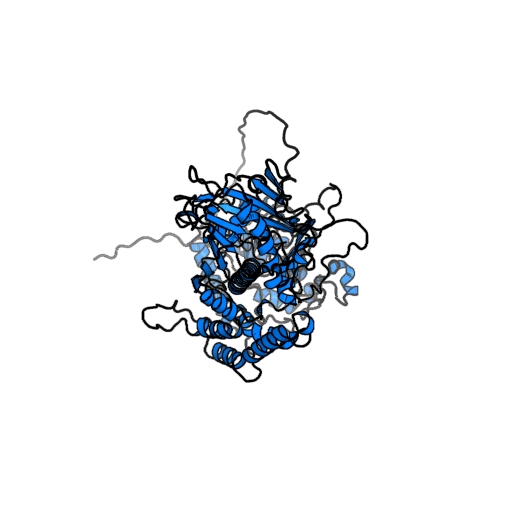.896 7.346 1.00 95.44 518 TYR A CA 1
ATOM 3991 C C . TYR A 1 518 ? 2.486 -11.817 8.139 1.00 95.44 518 TYR A C 1
ATOM 3993 O O . TYR A 1 518 ? 2.714 -12.017 9.329 1.00 95.44 518 TYR A O 1
ATOM 4001 N N . ALA A 1 519 ? 1.460 -12.395 7.516 1.00 96.81 519 ALA A N 1
ATOM 4002 C CA . ALA A 1 519 ? 0.420 -13.082 8.263 1.00 96.81 519 ALA A CA 1
ATOM 4003 C C . ALA A 1 519 ? 0.938 -14.334 8.997 1.00 96.81 519 ALA A C 1
ATOM 4005 O O . ALA A 1 519 ? 0.709 -14.426 10.208 1.00 96.81 519 ALA A O 1
ATOM 4006 N N . PRO A 1 520 ? 1.696 -15.259 8.367 1.00 96.88 520 PRO A N 1
ATOM 4007 C CA . PRO A 1 520 ? 2.299 -16.374 9.094 1.00 96.88 520 PRO A CA 1
ATOM 4008 C C . PRO A 1 520 ? 3.300 -15.930 10.161 1.00 96.88 520 PRO A C 1
ATOM 4010 O O . PRO A 1 520 ? 3.305 -16.506 11.248 1.00 96.88 520 PRO A O 1
ATOM 4013 N N . GLY A 1 521 ? 4.129 -14.916 9.880 1.00 94.00 521 GLY A N 1
ATOM 4014 C CA . GLY A 1 521 ? 5.121 -14.407 10.832 1.00 94.00 521 GLY A CA 1
ATOM 4015 C C . GLY A 1 521 ? 4.480 -13.792 12.080 1.00 94.00 521 GLY A C 1
ATOM 4016 O O . GLY A 1 521 ? 4.842 -14.138 13.206 1.00 94.00 521 GLY A O 1
ATOM 4017 N N . ILE A 1 522 ? 3.467 -12.948 11.881 1.00 96.00 522 ILE A N 1
ATOM 4018 C CA . ILE A 1 522 ? 2.688 -12.298 12.941 1.00 96.00 522 ILE A CA 1
ATOM 4019 C C . ILE A 1 522 ? 1.951 -13.336 13.785 1.00 96.00 522 ILE A C 1
ATOM 4021 O O . ILE A 1 522 ? 2.110 -13.360 15.005 1.00 96.00 522 ILE A O 1
ATOM 4025 N N . PHE A 1 523 ? 1.160 -14.219 13.168 1.00 97.44 523 PHE A N 1
ATOM 4026 C CA . PHE A 1 523 ? 0.397 -15.211 13.929 1.00 97.44 523 PHE A CA 1
ATOM 4027 C C . PHE A 1 523 ? 1.301 -16.208 14.647 1.00 97.44 523 PHE A C 1
ATOM 4029 O O . PHE A 1 523 ? 1.004 -16.579 15.782 1.00 97.44 523 PHE A O 1
ATOM 4036 N N . ARG A 1 524 ? 2.433 -16.597 14.048 1.00 96.00 524 ARG A N 1
ATOM 4037 C CA . ARG A 1 524 ? 3.445 -17.402 14.741 1.00 96.00 524 ARG A CA 1
ATOM 4038 C C . ARG A 1 524 ? 3.955 -16.690 15.989 1.00 96.00 524 ARG A C 1
ATOM 4040 O O . ARG A 1 524 ? 4.043 -17.327 17.036 1.00 96.00 524 ARG A O 1
ATOM 4047 N N . HIS A 1 525 ? 4.286 -15.404 15.883 1.00 93.38 525 HIS A N 1
ATOM 4048 C CA . HIS A 1 525 ? 4.735 -14.616 17.028 1.00 93.38 525 HIS A CA 1
ATOM 4049 C C . HIS A 1 525 ? 3.659 -14.566 18.121 1.00 93.38 525 HIS A C 1
ATOM 4051 O O . HIS A 1 525 ? 3.944 -14.880 19.274 1.00 93.38 525 HIS A O 1
ATOM 4057 N N . PHE A 1 526 ? 2.407 -14.275 17.759 1.00 95.88 526 PHE A N 1
ATOM 4058 C CA . PHE A 1 526 ? 1.292 -14.215 18.711 1.00 95.88 526 PHE A CA 1
ATOM 4059 C C . PHE A 1 526 ? 1.080 -15.563 19.407 1.00 95.88 526 PHE A C 1
ATOM 4061 O O . PHE A 1 526 ? 0.893 -15.613 20.621 1.00 95.88 526 PHE A O 1
ATOM 4068 N N . GLN A 1 527 ? 1.158 -16.666 18.659 1.00 97.12 527 GLN A N 1
ATOM 4069 C CA . GLN A 1 527 ? 1.035 -18.006 19.220 1.00 97.12 527 GLN A CA 1
ATOM 4070 C C . GLN A 1 527 ? 2.183 -18.328 20.185 1.00 97.12 527 GLN A C 1
ATOM 4072 O O . GLN A 1 527 ? 1.939 -18.863 21.264 1.00 97.12 527 GLN A O 1
ATOM 4077 N N . ALA A 1 528 ? 3.418 -17.954 19.850 1.00 93.25 528 ALA A N 1
ATOM 4078 C CA . ALA A 1 528 ? 4.555 -18.135 20.748 1.00 93.25 528 ALA A CA 1
ATOM 4079 C C . ALA A 1 528 ? 4.396 -17.314 22.043 1.00 93.25 528 ALA A C 1
ATOM 4081 O O . ALA A 1 528 ? 4.670 -17.818 23.133 1.00 93.25 528 ALA A O 1
ATOM 4082 N N . GLN A 1 529 ? 3.891 -16.079 21.958 1.00 92.38 529 GLN A N 1
ATOM 4083 C CA . GLN A 1 529 ? 3.589 -15.276 23.148 1.00 92.38 529 GLN A CA 1
ATOM 4084 C C . GLN A 1 529 ? 2.462 -15.891 23.984 1.00 92.38 529 GLN A C 1
ATOM 4086 O O . GLN A 1 529 ? 2.570 -15.981 25.205 1.00 92.38 529 GLN A O 1
ATOM 4091 N N . ASN A 1 530 ? 1.412 -16.406 23.346 1.00 95.94 530 ASN A N 1
ATOM 4092 C CA . ASN A 1 530 ? 0.346 -17.143 24.022 1.00 95.94 530 ASN A CA 1
ATOM 4093 C C . ASN A 1 530 ? 0.863 -18.362 24.798 1.00 95.94 530 ASN A C 1
ATOM 4095 O O . ASN A 1 530 ? 0.393 -18.637 25.905 1.00 95.94 530 ASN A O 1
ATOM 4099 N N . GLU A 1 531 ? 1.828 -19.096 24.241 1.00 95.25 531 GLU A N 1
ATOM 4100 C CA . GLU A 1 531 ? 2.470 -20.224 24.920 1.00 95.25 531 GLU A CA 1
ATOM 4101 C C . GLU A 1 531 ? 3.223 -19.773 26.176 1.00 95.25 531 GLU A C 1
ATOM 4103 O O . GLU A 1 531 ? 3.005 -20.364 27.236 1.00 95.25 531 GLU A O 1
ATOM 4108 N N . ARG A 1 532 ? 3.991 -18.677 26.082 1.00 92.62 532 ARG A N 1
ATOM 4109 C CA . ARG A 1 532 ? 4.715 -18.053 27.210 1.00 92.62 532 ARG A CA 1
ATOM 4110 C C . ARG A 1 532 ? 3.788 -17.482 28.283 1.00 92.62 532 ARG A C 1
ATOM 4112 O O . ARG A 1 532 ? 4.099 -17.452 29.472 1.00 92.62 532 ARG A O 1
ATOM 4119 N N . ILE A 1 533 ? 2.624 -16.976 27.886 1.00 93.62 533 ILE A N 1
ATOM 4120 C CA . ILE A 1 533 ? 1.599 -16.521 28.833 1.00 93.62 533 ILE A CA 1
ATOM 4121 C C . ILE A 1 533 ? 1.010 -17.726 29.569 1.00 93.62 533 ILE A C 1
ATOM 4123 O O . ILE A 1 533 ? 0.810 -17.680 30.783 1.00 93.62 533 ILE A O 1
ATOM 4127 N N . ARG A 1 534 ? 0.745 -18.819 28.846 1.00 94.50 534 ARG A N 1
ATOM 4128 C CA . ARG A 1 534 ? 0.139 -20.036 29.395 1.00 94.50 534 ARG A CA 1
ATOM 4129 C C . ARG A 1 534 ? 1.069 -20.781 30.353 1.00 94.50 534 ARG A C 1
ATOM 4131 O O . ARG A 1 534 ? 0.584 -21.321 31.346 1.00 94.50 534 ARG A O 1
ATOM 4138 N N . ASP A 1 535 ? 2.364 -20.850 30.060 1.00 94.31 535 ASP A N 1
ATOM 4139 C CA . ASP A 1 535 ? 3.353 -21.513 30.923 1.00 94.31 535 ASP A CA 1
ATOM 4140 C C . ASP A 1 535 ? 3.924 -20.596 32.026 1.00 94.31 535 ASP A C 1
ATOM 4142 O O . ASP A 1 535 ? 4.589 -21.074 32.948 1.00 94.31 535 ASP A O 1
ATOM 4146 N N . GLY A 1 536 ? 3.604 -19.298 31.975 1.00 91.94 536 GLY A N 1
ATOM 4147 C CA . GLY A 1 536 ? 4.039 -18.295 32.942 1.00 91.94 536 GLY A CA 1
ATOM 4148 C C . GLY A 1 536 ? 5.458 -17.770 32.712 1.00 91.94 536 GLY A C 1
ATOM 4149 O O . GLY A 1 536 ? 5.997 -17.113 33.606 1.00 91.94 536 GLY A O 1
ATOM 4150 N N . SER A 1 537 ? 6.071 -18.039 31.555 1.00 89.00 537 SER A N 1
ATOM 4151 C CA . SER A 1 537 ? 7.407 -17.561 31.186 1.00 89.00 537 SER A CA 1
ATOM 4152 C C . SER A 1 537 ? 7.413 -16.203 30.471 1.00 89.00 537 SER A C 1
ATOM 4154 O O . SER A 1 537 ? 8.487 -15.728 30.104 1.00 89.00 537 SER A O 1
ATOM 4156 N N . SER A 1 538 ? 6.250 -15.589 30.228 1.00 84.12 538 SER A N 1
ATOM 4157 C CA . SER A 1 538 ? 6.151 -14.275 29.576 1.00 84.12 538 SER A CA 1
ATOM 4158 C C . SER A 1 538 ? 6.946 -13.205 30.335 1.00 84.12 538 SER A C 1
ATOM 4160 O O . SER A 1 538 ? 6.744 -12.992 31.534 1.00 84.12 538 SER A O 1
ATOM 4162 N N . ALA A 1 539 ? 7.822 -12.492 29.622 1.00 75.75 539 ALA A N 1
ATOM 4163 C CA . ALA A 1 539 ? 8.529 -11.328 30.154 1.00 75.75 539 ALA A CA 1
ATOM 4164 C C . ALA A 1 539 ? 7.564 -10.158 30.435 1.00 75.75 539 ALA A C 1
ATOM 4166 O O . ALA A 1 539 ? 7.749 -9.392 31.388 1.00 75.75 539 ALA A O 1
ATOM 4167 N N . GLU A 1 540 ? 6.488 -10.057 29.654 1.00 78.25 540 GLU A N 1
ATOM 4168 C CA . GLU A 1 540 ? 5.431 -9.071 29.831 1.00 78.25 540 GLU A CA 1
ATOM 4169 C C . GLU A 1 540 ? 4.426 -9.522 30.900 1.00 78.25 540 GLU A C 1
ATOM 4171 O O . GLU A 1 540 ? 3.525 -10.328 30.655 1.00 78.25 540 GLU A O 1
ATOM 4176 N N . ARG A 1 541 ? 4.543 -8.959 32.108 1.00 74.31 541 ARG A N 1
ATOM 4177 C CA . ARG A 1 541 ? 3.723 -9.349 33.274 1.00 74.31 541 ARG A CA 1
ATOM 4178 C C . ARG A 1 541 ? 2.209 -9.213 33.081 1.00 74.31 541 ARG A C 1
ATOM 4180 O O . ARG A 1 541 ? 1.460 -9.914 33.753 1.00 74.31 541 ARG A O 1
ATOM 4187 N N . ASN A 1 542 ? 1.768 -8.283 32.237 1.00 83.50 542 ASN A N 1
ATOM 4188 C CA . ASN A 1 542 ? 0.350 -7.985 32.015 1.00 83.50 542 ASN A CA 1
ATOM 4189 C C . ASN A 1 542 ? -0.166 -8.473 30.656 1.00 83.50 542 ASN A C 1
ATOM 4191 O O . ASN A 1 542 ? -1.326 -8.197 30.342 1.00 83.50 542 ASN A O 1
ATOM 4195 N N . ALA A 1 543 ? 0.661 -9.177 29.877 1.00 87.69 543 ALA A N 1
ATOM 4196 C CA . ALA A 1 543 ? 0.251 -9.681 28.578 1.00 87.69 543 ALA A CA 1
ATOM 4197 C C . ALA A 1 543 ? -0.926 -10.653 28.713 1.00 87.69 543 ALA A C 1
ATOM 4199 O O . ALA A 1 543 ? -1.049 -11.429 29.669 1.00 87.69 543 ALA A O 1
ATOM 4200 N N . ARG A 1 544 ? -1.830 -10.569 27.746 1.00 91.06 544 ARG A N 1
ATOM 4201 C CA . ARG A 1 544 ? -3.087 -11.298 27.683 1.00 91.06 544 ARG A CA 1
ATOM 4202 C C . ARG A 1 544 ? -3.057 -12.281 26.530 1.00 91.06 544 ARG A C 1
ATOM 4204 O O . ARG A 1 544 ? -2.535 -12.000 25.455 1.00 91.06 544 ARG A O 1
ATOM 4211 N N . TYR A 1 545 ? -3.648 -13.438 26.788 1.00 94.19 545 TYR A N 1
ATOM 4212 C CA . TYR A 1 545 ? -3.797 -14.491 25.800 1.00 94.19 545 TYR A CA 1
ATOM 4213 C C . TYR A 1 545 ? -4.740 -14.029 24.680 1.00 94.19 545 TYR A C 1
ATOM 4215 O O . TYR A 1 545 ? -5.863 -13.616 24.968 1.00 94.19 545 TYR A O 1
ATOM 4223 N N . VAL A 1 546 ? -4.295 -14.104 23.426 1.00 94.75 546 VAL A N 1
ATOM 4224 C CA . VAL A 1 546 ? -5.064 -13.724 22.230 1.00 94.75 546 VAL A CA 1
ATOM 4225 C C . VAL A 1 546 ? -5.525 -14.991 21.514 1.00 94.75 546 VAL A C 1
ATOM 4227 O O . VAL A 1 546 ? -4.700 -15.715 20.966 1.00 94.75 546 VAL A O 1
ATOM 4230 N N . HIS A 1 547 ? -6.824 -15.288 21.481 1.00 96.12 547 HIS A N 1
ATOM 4231 C CA . HIS A 1 547 ? -7.305 -16.530 20.869 1.00 96.12 547 HIS A CA 1
ATOM 4232 C C . HIS A 1 547 ? -7.253 -16.459 19.334 1.00 96.12 547 HIS A C 1
ATOM 4234 O O . HIS A 1 547 ? -8.111 -15.863 18.690 1.00 96.12 547 HIS A O 1
ATOM 4240 N N . LEU A 1 548 ? -6.241 -17.081 18.731 1.00 97.88 548 LEU A N 1
ATOM 4241 C CA . LEU A 1 548 ? -6.080 -17.126 17.276 1.00 97.88 548 LEU A CA 1
ATOM 4242 C C . LEU A 1 548 ? -7.057 -18.132 16.656 1.00 97.88 548 LEU A C 1
ATOM 4244 O O . LEU A 1 548 ? -7.161 -19.263 17.127 1.00 97.88 548 LEU A O 1
ATOM 4248 N N . ASP A 1 549 ? -7.759 -17.734 15.595 1.00 97.44 549 ASP A N 1
ATOM 4249 C CA . ASP A 1 549 ? -8.777 -18.572 14.951 1.00 97.44 549 ASP A CA 1
ATOM 4250 C C . ASP A 1 549 ? -8.414 -18.957 13.514 1.00 97.44 549 ASP A C 1
ATOM 4252 O O . ASP A 1 549 ? -8.225 -20.142 13.230 1.00 97.44 549 ASP A O 1
ATOM 4256 N N . THR A 1 550 ? -8.321 -17.982 12.606 1.00 98.25 550 THR A N 1
ATOM 4257 C CA . THR A 1 550 ? -8.063 -18.237 11.182 1.00 98.25 550 THR A CA 1
ATOM 4258 C C . THR A 1 550 ? -6.953 -17.341 10.642 1.00 98.25 550 THR A C 1
ATOM 4260 O O . THR A 1 550 ? -6.999 -16.123 10.793 1.00 98.25 550 THR A O 1
ATOM 4263 N N . LEU A 1 551 ? -5.977 -17.952 9.977 1.00 98.62 551 LEU A N 1
ATOM 4264 C CA . LEU A 1 551 ? -4.970 -17.305 9.148 1.00 98.62 551 LEU A CA 1
ATOM 4265 C C . LEU A 1 551 ? -5.411 -17.362 7.681 1.00 98.62 551 LEU A C 1
ATOM 4267 O O . LEU A 1 551 ? -5.532 -18.445 7.107 1.00 98.62 551 LEU A O 1
ATOM 4271 N N . GLY A 1 552 ? -5.634 -16.207 7.074 1.00 98.44 552 GLY A N 1
ATOM 4272 C CA . GLY A 1 552 ? -5.971 -16.048 5.669 1.00 98.44 552 GLY A CA 1
ATOM 4273 C C . GLY A 1 552 ? -4.829 -15.424 4.874 1.00 98.44 552 GLY A C 1
ATOM 4274 O O . GLY A 1 552 ? -4.260 -14.417 5.288 1.00 98.44 552 GLY A O 1
ATOM 4275 N N . ILE A 1 553 ? -4.502 -16.010 3.726 1.00 98.31 553 ILE A N 1
ATOM 4276 C CA . ILE A 1 553 ? -3.450 -15.526 2.828 1.00 98.31 553 ILE A CA 1
ATOM 4277 C C . ILE A 1 553 ? -4.040 -15.412 1.425 1.00 98.31 553 ILE A C 1
ATOM 4279 O O . ILE A 1 553 ? -4.442 -16.423 0.849 1.00 98.31 553 ILE A O 1
ATOM 4283 N N . VAL A 1 554 ? -4.088 -14.197 0.887 1.00 97.25 554 VAL A N 1
ATOM 4284 C CA . VAL A 1 554 ? -4.642 -13.883 -0.437 1.00 97.25 554 VAL A CA 1
ATOM 4285 C C . VAL A 1 554 ? -3.500 -13.583 -1.401 1.00 97.25 554 VAL A C 1
ATOM 4287 O O . VAL A 1 554 ? -2.734 -12.645 -1.191 1.00 97.25 554 VAL A O 1
ATOM 4290 N N . ASN A 1 555 ? -3.324 -14.403 -2.437 1.00 94.94 555 ASN A N 1
ATOM 4291 C CA . ASN A 1 555 ? -2.287 -14.222 -3.460 1.00 94.94 555 ASN A CA 1
ATOM 4292 C C . ASN A 1 555 ? -0.878 -13.970 -2.874 1.00 94.94 555 ASN A C 1
ATOM 4294 O O . ASN A 1 555 ? -0.098 -13.172 -3.396 1.00 94.94 555 ASN A O 1
ATOM 4298 N N . GLY A 1 556 ? -0.562 -14.637 -1.759 1.00 94.94 556 GLY A N 1
ATOM 4299 C CA . GLY A 1 556 ? 0.601 -14.312 -0.940 1.00 94.94 556 GLY A CA 1
ATOM 4300 C C . GLY A 1 556 ? 1.936 -14.829 -1.483 1.00 94.94 556 GLY A C 1
ATOM 4301 O O . GLY A 1 556 ? 2.022 -15.945 -2.005 1.00 94.94 556 GLY A O 1
ATOM 4302 N N . LEU A 1 557 ? 3.004 -14.052 -1.292 1.00 92.38 557 LEU A N 1
ATOM 4303 C CA . LEU A 1 557 ? 4.381 -14.546 -1.350 1.00 92.38 557 LEU A CA 1
ATOM 4304 C C . LEU A 1 557 ? 4.700 -15.198 0.001 1.00 92.38 557 LEU A C 1
ATOM 4306 O O . LEU A 1 557 ? 4.655 -14.518 1.008 1.00 92.38 557 LEU A O 1
ATOM 4310 N N . ILE A 1 558 ? 4.969 -16.501 0.023 1.00 93.62 558 ILE A N 1
ATOM 4311 C CA . ILE A 1 558 ? 5.267 -17.294 1.230 1.00 93.62 558 ILE A CA 1
ATOM 4312 C C . ILE A 1 558 ? 6.713 -17.791 1.179 1.00 93.62 558 ILE A C 1
ATOM 4314 O O . ILE A 1 558 ? 7.448 -17.697 2.157 1.00 93.62 558 ILE A O 1
ATOM 4318 N N . ASP A 1 559 ? 7.126 -18.340 0.034 1.00 91.56 559 ASP A N 1
ATOM 4319 C CA . ASP A 1 559 ? 8.494 -18.812 -0.169 1.00 91.56 559 ASP A CA 1
ATOM 4320 C C . ASP A 1 559 ? 8.891 -18.691 -1.641 1.00 91.56 559 ASP A C 1
ATOM 4322 O O . ASP A 1 559 ? 8.356 -19.372 -2.525 1.00 91.56 559 ASP A O 1
ATOM 4326 N N . LEU A 1 560 ? 9.875 -17.832 -1.902 1.00 87.38 560 LEU A N 1
ATOM 4327 C CA . LEU A 1 560 ? 10.394 -17.597 -3.242 1.00 87.38 560 LEU A CA 1
ATOM 4328 C C . LEU A 1 560 ? 11.030 -18.856 -3.853 1.00 87.38 560 LEU A C 1
ATOM 4330 O O . LEU A 1 560 ? 10.894 -19.073 -5.058 1.00 87.38 560 LEU A O 1
ATOM 4334 N N . ALA A 1 561 ? 11.675 -19.713 -3.054 1.00 88.12 561 ALA A N 1
ATOM 4335 C CA . ALA A 1 561 ? 12.311 -20.943 -3.538 1.00 88.12 561 ALA A CA 1
ATOM 4336 C C . ALA A 1 561 ? 11.293 -21.951 -4.094 1.00 88.12 561 ALA A C 1
ATOM 4338 O O . ALA A 1 561 ? 11.642 -22.802 -4.923 1.00 88.12 561 ALA A O 1
ATOM 4339 N N . VAL A 1 562 ? 10.041 -21.850 -3.640 1.00 89.88 562 VAL A N 1
ATOM 4340 C CA . VAL A 1 562 ? 8.910 -22.667 -4.090 1.00 89.88 562 VAL A CA 1
ATOM 4341 C C . VAL A 1 562 ? 8.151 -21.964 -5.213 1.00 89.88 562 VAL A C 1
ATOM 4343 O O . VAL A 1 562 ? 7.904 -22.556 -6.263 1.00 89.88 562 VAL A O 1
ATOM 4346 N N . GLN A 1 563 ? 7.788 -20.695 -5.022 1.00 90.19 563 GLN A N 1
ATOM 4347 C CA . GLN A 1 563 ? 6.901 -19.978 -5.940 1.00 90.19 563 GLN A CA 1
ATOM 4348 C C . GLN A 1 563 ? 7.612 -19.426 -7.180 1.00 90.19 563 GLN A C 1
ATOM 4350 O O . GLN A 1 563 ? 6.961 -19.259 -8.211 1.00 90.19 563 GLN A O 1
ATOM 4355 N N . GLY A 1 564 ? 8.923 -19.177 -7.146 1.00 87.69 564 GLY A N 1
ATOM 4356 C CA . GLY A 1 564 ? 9.617 -18.496 -8.245 1.00 87.69 564 GLY A CA 1
ATOM 4357 C C . GLY A 1 564 ? 9.612 -19.256 -9.578 1.00 87.69 564 GLY A C 1
ATOM 4358 O O . GLY A 1 564 ? 9.541 -18.634 -10.636 1.00 87.69 564 GLY A O 1
ATOM 4359 N N . GLU A 1 565 ? 9.558 -20.593 -9.568 1.00 89.62 565 GLU A N 1
ATOM 4360 C CA . GLU A 1 565 ? 9.363 -21.374 -10.802 1.00 89.62 565 GLU A CA 1
ATOM 4361 C C . GLU A 1 565 ? 7.992 -21.095 -11.442 1.00 89.62 565 GLU A C 1
ATOM 4363 O O . GLU A 1 565 ? 7.862 -21.019 -12.670 1.00 89.62 565 GLU A O 1
ATOM 4368 N N . SER A 1 566 ? 6.954 -20.903 -10.620 1.00 88.38 566 SER A N 1
ATOM 4369 C CA . SER A 1 566 ? 5.600 -20.609 -11.103 1.00 88.38 566 SER A CA 1
ATOM 4370 C C . SER A 1 566 ? 5.540 -19.271 -11.842 1.00 88.38 566 SER A C 1
ATOM 4372 O O . SER A 1 566 ? 4.836 -19.159 -12.843 1.00 88.38 566 SER A O 1
ATOM 4374 N N . TRP A 1 567 ? 6.363 -18.294 -11.448 1.00 85.44 567 TRP A N 1
ATOM 4375 C CA . TRP A 1 567 ? 6.476 -17.000 -12.130 1.00 85.44 567 TRP A CA 1
ATOM 4376 C C . TRP A 1 567 ? 7.054 -17.109 -13.549 1.00 85.44 567 TRP A C 1
ATOM 4378 O O . TRP A 1 567 ? 6.855 -16.212 -14.366 1.00 85.44 567 TRP A O 1
ATOM 4388 N N . ILE A 1 568 ? 7.731 -18.217 -13.870 1.00 87.25 568 ILE A N 1
ATOM 4389 C CA . ILE A 1 568 ? 8.278 -18.512 -15.203 1.00 87.25 568 ILE A CA 1
ATOM 4390 C C . ILE A 1 568 ? 7.320 -19.407 -15.994 1.00 87.25 568 ILE A C 1
ATOM 4392 O O . ILE A 1 568 ? 7.040 -19.165 -17.171 1.00 87.25 568 ILE A O 1
ATOM 4396 N N . THR A 1 569 ? 6.811 -20.456 -15.354 1.00 88.00 569 THR A N 1
ATOM 4397 C CA . THR A 1 569 ? 6.009 -21.487 -16.021 1.00 88.00 569 THR A CA 1
ATOM 4398 C C . THR A 1 569 ? 4.575 -21.033 -16.284 1.00 88.00 569 THR A C 1
ATOM 4400 O O . THR A 1 569 ? 4.036 -21.351 -17.347 1.00 88.00 569 THR A O 1
ATOM 4403 N N . PHE A 1 570 ? 3.960 -20.246 -15.391 1.00 85.94 570 PHE A N 1
ATOM 4404 C CA . PHE A 1 570 ? 2.586 -19.758 -15.555 1.00 85.94 570 PHE A CA 1
ATOM 4405 C C . PHE A 1 570 ? 2.422 -18.853 -16.791 1.00 85.94 570 PHE A C 1
ATOM 4407 O O . PHE A 1 570 ? 1.585 -19.182 -17.637 1.00 85.94 570 PHE A O 1
ATOM 4414 N N . PRO A 1 571 ? 3.245 -17.804 -17.016 1.00 82.81 571 PRO A N 1
ATOM 4415 C CA . PRO A 1 571 ? 3.085 -16.936 -18.190 1.00 82.81 571 PRO A CA 1
ATOM 4416 C C . PRO A 1 571 ? 3.376 -17.632 -19.534 1.00 82.81 571 PRO A C 1
ATOM 4418 O O . PRO A 1 571 ? 3.017 -17.114 -20.594 1.00 82.81 571 PRO A O 1
ATOM 4421 N N . TYR A 1 572 ? 4.019 -18.804 -19.513 1.00 85.25 572 TYR A N 1
ATOM 4422 C CA . TYR A 1 572 ? 4.249 -19.652 -20.686 1.00 85.25 572 TYR A CA 1
ATOM 4423 C C . TYR A 1 572 ? 3.108 -20.668 -20.917 1.00 85.25 572 TYR A C 1
ATOM 4425 O O . TYR A 1 572 ? 2.616 -20.811 -22.041 1.00 85.25 572 TYR A O 1
ATOM 4433 N N . ASN A 1 573 ? 2.672 -21.376 -19.866 1.00 79.06 573 ASN A N 1
ATOM 4434 C CA . ASN A 1 573 ? 1.702 -22.478 -19.944 1.00 79.06 573 ASN A CA 1
ATOM 4435 C C . ASN A 1 573 ? 0.230 -22.046 -19.835 1.00 79.06 573 ASN A C 1
ATOM 4437 O O . ASN A 1 573 ? -0.647 -22.899 -19.995 1.00 79.06 573 ASN A O 1
ATOM 4441 N N . ASN A 1 574 ? -0.072 -20.752 -19.670 1.00 70.19 574 ASN A N 1
ATOM 4442 C CA . ASN A 1 574 ? -1.434 -20.182 -19.631 1.00 70.19 574 ASN A CA 1
ATOM 4443 C C . ASN A 1 574 ? -2.202 -20.249 -20.986 1.00 70.19 574 ASN A C 1
ATOM 4445 O O . ASN A 1 574 ? -3.123 -19.486 -21.267 1.00 70.19 574 ASN A O 1
ATOM 4449 N N . THR A 1 575 ? -1.836 -21.217 -21.831 1.00 59.06 575 THR A N 1
ATOM 4450 C CA . THR A 1 575 ? -2.508 -21.609 -23.079 1.00 59.06 575 THR A CA 1
ATOM 4451 C C . THR A 1 575 ? -3.044 -23.038 -23.061 1.00 59.06 575 THR A C 1
ATOM 4453 O O . THR A 1 575 ? -3.804 -23.413 -23.954 1.00 59.06 575 THR A O 1
ATOM 4456 N N . ARG A 1 576 ? -2.652 -23.870 -22.084 1.00 51.75 576 ARG A N 1
ATOM 4457 C CA . ARG A 1 576 ? -3.073 -25.276 -22.034 1.00 51.75 576 ARG A CA 1
ATOM 4458 C C . ARG A 1 576 ? -4.322 -25.433 -21.180 1.00 51.75 576 ARG A C 1
ATOM 4460 O O . ARG A 1 576 ? -4.387 -24.950 -20.056 1.00 51.75 576 ARG A O 1
ATOM 4467 N N . THR A 1 577 ? -5.315 -26.128 -21.720 1.00 45.09 577 THR A N 1
ATOM 4468 C CA . THR A 1 577 ? -6.506 -26.557 -20.986 1.00 45.09 577 THR A CA 1
ATOM 4469 C C . THR A 1 577 ? -6.138 -27.781 -20.153 1.00 45.09 577 THR A C 1
ATOM 4471 O O . THR A 1 577 ? -5.920 -28.858 -20.708 1.00 45.09 577 THR A O 1
ATOM 4474 N N . PHE A 1 578 ? -6.056 -27.639 -18.833 1.00 44.62 578 PHE A N 1
ATOM 4475 C CA . PHE A 1 578 ? -6.029 -28.785 -17.923 1.00 44.62 578 PHE A CA 1
ATOM 4476 C C . PHE A 1 578 ? -7.396 -28.875 -17.244 1.00 44.62 578 PHE A C 1
ATOM 4478 O O . PHE A 1 578 ? -7.915 -27.864 -16.786 1.00 44.62 578 PHE A O 1
ATOM 4485 N N . HIS A 1 579 ? -7.993 -30.071 -17.283 1.00 42.12 579 HIS A N 1
ATOM 4486 C CA . HIS A 1 579 ? -9.257 -30.473 -16.646 1.00 42.12 579 HIS A CA 1
ATOM 4487 C C . HIS A 1 579 ? -10.108 -29.338 -16.033 1.00 42.12 579 HIS A C 1
ATOM 4489 O O . HIS A 1 579 ? -9.869 -28.893 -14.918 1.00 42.12 579 HIS A O 1
ATOM 4495 N N . LEU A 1 580 ? -11.151 -28.933 -16.768 1.00 44.38 580 LEU A N 1
ATOM 4496 C CA . LEU A 1 580 ? -12.233 -28.025 -16.348 1.00 44.38 580 LEU A CA 1
ATOM 4497 C C . LEU A 1 580 ? -11.853 -26.564 -16.033 1.00 44.38 580 LEU A C 1
ATOM 4499 O O . LEU A 1 580 ? -12.761 -25.754 -15.862 1.00 44.38 580 LEU A O 1
ATOM 4503 N N . LEU A 1 581 ? -10.573 -26.183 -16.078 1.00 44.34 581 LEU A N 1
ATOM 4504 C CA . LEU A 1 581 ? -10.142 -24.784 -16.021 1.00 44.34 581 LEU A CA 1
ATOM 4505 C C . LEU A 1 581 ? -9.810 -24.287 -17.435 1.00 44.34 581 LEU A C 1
ATOM 4507 O O . LEU A 1 581 ? -8.851 -24.732 -18.072 1.00 44.34 581 LEU A O 1
ATOM 4511 N N . LYS A 1 582 ? -10.626 -23.365 -17.959 1.00 48.19 582 LYS A N 1
ATOM 4512 C CA . LYS A 1 582 ? -10.245 -22.576 -19.137 1.00 48.19 582 LYS A CA 1
ATOM 4513 C C . LYS A 1 582 ? -9.131 -21.621 -18.697 1.00 48.19 582 LYS A C 1
ATOM 4515 O O . LYS A 1 582 ? -9.383 -20.747 -17.879 1.00 48.19 582 LYS A O 1
ATOM 4520 N N . THR A 1 583 ? -7.915 -21.800 -19.206 1.00 59.16 583 THR A N 1
ATOM 4521 C CA . THR A 1 583 ? -6.850 -20.792 -19.092 1.00 59.16 583 THR A CA 1
ATOM 4522 C C . THR A 1 583 ? -7.207 -19.554 -19.921 1.00 59.16 583 THR A C 1
ATOM 4524 O O . THR A 1 583 ? -8.047 -19.640 -20.821 1.00 59.16 583 THR A O 1
ATOM 452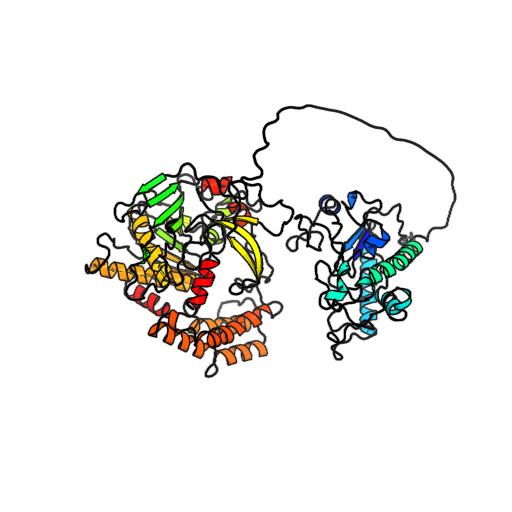7 N N . TYR A 1 584 ? -6.580 -18.404 -19.641 1.00 65.12 584 TYR A N 1
ATOM 4528 C CA . TYR A 1 584 ? -6.875 -17.149 -20.353 1.00 65.12 584 TYR A CA 1
ATOM 4529 C C . TYR A 1 584 ? -6.492 -17.199 -21.846 1.00 65.12 584 TYR A C 1
ATOM 4531 O O . TYR A 1 584 ? -6.861 -16.312 -22.609 1.00 65.12 584 TYR A O 1
ATOM 4539 N N . GLY A 1 585 ? -5.750 -18.225 -22.283 1.00 72.25 585 GLY A N 1
ATOM 4540 C CA . GLY A 1 585 ? -5.244 -18.325 -23.654 1.00 72.25 585 GLY A CA 1
ATOM 4541 C C . GLY A 1 585 ? -4.104 -17.343 -23.936 1.00 72.25 585 GLY A C 1
ATOM 4542 O O . GLY A 1 585 ? -3.761 -17.120 -25.096 1.00 72.25 585 GLY A O 1
ATOM 4543 N N . ILE A 1 586 ? -3.516 -16.763 -22.886 1.00 77.06 586 ILE A N 1
ATOM 4544 C CA . ILE A 1 586 ? -2.493 -15.723 -22.967 1.00 77.06 586 ILE A CA 1
ATOM 4545 C C . ILE A 1 586 ? -1.125 -16.376 -22.808 1.00 77.06 586 ILE A C 1
ATOM 4547 O O . ILE A 1 586 ? -0.848 -17.032 -21.805 1.00 77.06 586 ILE A O 1
ATOM 4551 N N . ARG A 1 587 ? -0.252 -16.181 -23.797 1.00 82.06 587 ARG A N 1
ATOM 4552 C CA . ARG A 1 587 ? 1.140 -16.633 -23.756 1.00 82.06 587 ARG A CA 1
ATOM 4553 C C . ARG A 1 587 ? 2.065 -15.432 -23.757 1.00 82.06 587 ARG A C 1
ATOM 4555 O O . ARG A 1 587 ? 2.370 -14.899 -24.819 1.00 82.06 587 ARG A O 1
ATOM 4562 N N . VAL A 1 588 ? 2.519 -15.044 -22.572 1.00 81.62 588 VAL A N 1
ATOM 4563 C CA . VAL A 1 588 ? 3.478 -13.947 -22.407 1.00 81.62 588 VAL A CA 1
ATOM 4564 C C . VAL A 1 588 ? 4.868 -14.406 -22.844 1.00 81.62 588 VAL A C 1
ATOM 4566 O O . VAL A 1 588 ? 5.504 -13.761 -23.671 1.00 81.62 588 VAL A O 1
ATOM 4569 N N . PHE A 1 589 ? 5.332 -15.562 -22.360 1.00 85.31 589 PHE A N 1
ATOM 4570 C CA . PHE A 1 589 ? 6.651 -16.079 -22.729 1.00 85.31 589 PHE A CA 1
ATOM 4571 C C . PHE A 1 589 ? 6.582 -17.059 -23.902 1.00 85.31 589 PHE A C 1
ATOM 4573 O O . PHE A 1 589 ? 5.833 -18.043 -23.903 1.00 85.31 589 PHE A O 1
ATOM 4580 N N . ASN A 1 590 ? 7.431 -16.830 -24.903 1.00 87.31 590 ASN A N 1
ATOM 4581 C CA . ASN A 1 590 ? 7.692 -17.820 -25.943 1.00 87.31 590 ASN A CA 1
ATOM 4582 C C . ASN A 1 590 ? 8.610 -18.945 -25.415 1.00 87.31 590 ASN A C 1
ATOM 4584 O O . ASN A 1 590 ? 9.141 -18.867 -24.309 1.00 87.31 590 ASN A O 1
ATOM 4588 N N . GLN A 1 591 ? 8.798 -19.997 -26.218 1.00 89.06 591 GLN A N 1
ATOM 4589 C CA . GLN A 1 591 ? 9.645 -21.148 -25.869 1.00 89.06 591 GLN A CA 1
ATOM 4590 C C . GLN A 1 591 ? 11.065 -20.758 -25.466 1.00 89.06 591 GLN A C 1
ATOM 4592 O O . GLN A 1 591 ? 11.551 -21.213 -24.441 1.00 89.06 591 GLN A O 1
ATOM 4597 N N . SER A 1 592 ? 11.706 -19.895 -26.251 1.00 91.56 592 SER A N 1
ATOM 4598 C CA . SER A 1 592 ? 13.095 -19.497 -26.022 1.00 91.56 592 SER A CA 1
ATOM 4599 C C . SER A 1 592 ? 13.258 -18.756 -24.691 1.00 91.56 592 SER A C 1
ATOM 4601 O O . SER A 1 592 ? 14.153 -19.072 -23.910 1.00 91.56 592 SER A O 1
ATOM 4603 N N . ILE A 1 593 ? 12.354 -17.812 -24.401 1.00 88.69 593 ILE A N 1
ATOM 4604 C CA . ILE A 1 593 ? 12.353 -17.053 -23.143 1.00 88.69 593 ILE A CA 1
ATOM 4605 C C . ILE A 1 593 ? 12.119 -17.989 -21.958 1.00 88.69 593 ILE A C 1
ATOM 4607 O O . ILE A 1 593 ? 12.890 -17.962 -21.001 1.00 88.69 593 ILE A O 1
ATOM 4611 N N . HIS A 1 594 ? 11.094 -18.838 -22.043 1.00 90.00 594 HIS A N 1
ATOM 4612 C CA . HIS A 1 594 ? 10.779 -19.814 -21.005 1.00 90.00 594 HIS A CA 1
ATOM 4613 C C . HIS A 1 594 ? 11.970 -20.726 -20.701 1.00 90.00 594 HIS A C 1
ATOM 4615 O O . HIS A 1 594 ? 12.384 -20.818 -19.550 1.00 90.00 594 HIS A O 1
ATOM 4621 N N . ASP A 1 595 ? 12.556 -21.354 -21.721 1.00 92.88 595 ASP A N 1
ATOM 4622 C CA . ASP A 1 595 ? 13.634 -22.328 -21.531 1.00 92.88 595 ASP A CA 1
ATOM 4623 C C . ASP A 1 595 ? 14.887 -21.670 -20.950 1.00 92.88 595 ASP A C 1
ATOM 4625 O O . ASP A 1 595 ? 15.543 -22.245 -20.082 1.00 92.88 595 ASP A O 1
ATOM 4629 N N . ARG A 1 596 ? 15.194 -20.434 -21.365 1.00 90.69 596 ARG A N 1
ATOM 4630 C CA . ARG A 1 596 ? 16.308 -19.660 -20.808 1.00 90.69 596 ARG A CA 1
ATOM 4631 C C . ARG A 1 596 ? 16.075 -19.291 -19.343 1.00 90.69 596 ARG A C 1
ATOM 4633 O O . ARG A 1 596 ? 16.985 -19.461 -18.532 1.00 90.69 596 ARG A O 1
ATOM 4640 N N . LEU A 1 597 ? 14.889 -18.779 -19.003 1.00 89.38 597 LEU A N 1
ATOM 4641 C CA . LEU A 1 597 ? 14.543 -18.406 -17.628 1.00 89.38 597 LEU A CA 1
ATOM 4642 C C . LEU A 1 597 ? 14.525 -19.636 -16.716 1.00 89.38 597 LEU A C 1
ATOM 4644 O O . LEU A 1 597 ? 15.126 -19.603 -15.644 1.00 89.38 597 LEU A O 1
ATOM 4648 N N . LEU A 1 598 ? 13.915 -20.733 -17.167 1.00 91.44 598 LEU A N 1
ATOM 4649 C CA . LEU A 1 598 ? 13.848 -21.979 -16.411 1.00 91.44 598 LEU A CA 1
ATOM 4650 C C . LEU A 1 598 ? 15.240 -22.589 -16.225 1.00 91.44 598 LEU A C 1
ATOM 4652 O O . LEU A 1 598 ? 15.593 -22.953 -15.111 1.00 91.44 598 LEU A O 1
ATOM 4656 N N . HIS A 1 599 ? 16.079 -22.614 -17.266 1.00 91.44 599 HIS A N 1
ATOM 4657 C CA . HIS A 1 599 ? 17.468 -23.055 -17.132 1.00 91.44 599 HIS A CA 1
ATOM 4658 C C . HIS A 1 599 ? 18.251 -22.194 -16.130 1.00 91.44 599 HIS A C 1
ATOM 4660 O O . HIS A 1 599 ? 19.023 -22.729 -15.339 1.00 91.44 599 HIS A O 1
ATOM 4666 N N . ASN A 1 600 ? 18.050 -20.871 -16.123 1.00 88.44 600 ASN A N 1
ATOM 4667 C CA . ASN A 1 600 ? 18.683 -19.985 -15.143 1.00 88.44 600 ASN A CA 1
ATOM 4668 C C . ASN A 1 600 ? 18.171 -20.199 -13.712 1.00 88.44 600 ASN A C 1
ATOM 4670 O O . ASN A 1 600 ? 18.935 -20.037 -12.761 1.00 88.44 600 ASN A O 1
ATOM 4674 N N . TRP A 1 601 ? 16.905 -20.586 -13.568 1.00 89.69 601 TRP A N 1
ATOM 4675 C CA . TRP A 1 601 ? 16.306 -20.938 -12.287 1.00 89.69 601 TRP A CA 1
ATOM 4676 C C . TRP A 1 601 ? 16.843 -22.266 -11.738 1.00 89.69 601 TRP A C 1
ATOM 4678 O O . TRP A 1 601 ? 17.236 -22.316 -10.575 1.00 89.69 601 TRP A O 1
ATOM 4688 N N . THR A 1 602 ? 16.893 -23.318 -12.567 1.00 91.31 602 THR A N 1
ATOM 4689 C CA . THR A 1 602 ? 17.104 -24.708 -12.119 1.00 91.31 602 THR A CA 1
ATOM 4690 C C . THR A 1 602 ? 18.520 -25.255 -12.286 1.00 91.31 602 THR A C 1
ATOM 4692 O O . THR A 1 602 ? 18.782 -26.360 -11.812 1.00 91.31 602 THR A O 1
ATOM 4695 N N . ARG A 1 603 ? 19.418 -24.594 -13.032 1.00 90.25 603 ARG A N 1
ATOM 4696 C CA . ARG A 1 603 ? 20.795 -25.103 -13.190 1.00 90.25 603 ARG A CA 1
ATOM 4697 C C . ARG A 1 603 ? 21.524 -25.126 -11.834 1.00 90.25 603 ARG A C 1
ATOM 4699 O O . ARG A 1 603 ? 21.179 -24.314 -10.979 1.00 90.25 603 ARG A O 1
ATOM 4706 N N . PRO A 1 604 ? 22.558 -25.971 -11.664 1.00 90.31 604 PRO A N 1
ATOM 4707 C CA . PRO A 1 604 ? 23.459 -25.868 -10.518 1.00 90.31 604 PRO A CA 1
ATOM 4708 C C . PRO A 1 604 ? 24.018 -24.448 -10.382 1.00 90.31 604 PRO A C 1
ATOM 4710 O O . PRO A 1 604 ? 24.366 -23.833 -11.397 1.00 90.31 604 PRO A O 1
ATOM 4713 N N . ASP A 1 605 ? 24.054 -23.933 -9.153 1.00 83.44 605 ASP A N 1
ATOM 4714 C CA . ASP A 1 605 ? 24.421 -22.539 -8.842 1.00 83.44 605 ASP A CA 1
ATOM 4715 C C . ASP A 1 605 ? 23.517 -21.505 -9.556 1.00 83.44 605 ASP A C 1
ATOM 4717 O O . ASP A 1 605 ? 23.885 -20.350 -9.791 1.00 83.44 605 ASP A O 1
ATOM 4721 N N . GLY A 1 606 ? 22.323 -21.941 -9.965 1.00 83.25 606 GLY A N 1
ATOM 4722 C CA . GLY A 1 606 ? 21.266 -21.113 -10.529 1.00 83.25 606 GLY A CA 1
ATOM 4723 C C . GLY A 1 606 ? 20.512 -20.339 -9.452 1.00 83.25 606 GLY A C 1
ATOM 4724 O O . GLY A 1 606 ? 20.789 -20.447 -8.259 1.00 83.25 606 GLY A O 1
ATOM 4725 N N . CYS A 1 607 ? 19.521 -19.554 -9.873 1.00 85.62 607 CYS A N 1
ATOM 4726 C CA . CYS A 1 607 ? 18.795 -18.671 -8.956 1.00 85.62 607 CYS A CA 1
ATOM 4727 C C . CYS A 1 607 ? 18.163 -19.427 -7.771 1.00 85.62 607 CYS A C 1
ATOM 4729 O O . CYS A 1 607 ? 18.266 -18.960 -6.639 1.00 85.62 607 CYS A O 1
ATOM 4731 N N . ARG A 1 608 ? 17.579 -20.616 -7.983 1.00 88.62 608 ARG A N 1
ATOM 4732 C CA . ARG A 1 608 ? 16.977 -21.386 -6.884 1.00 88.62 608 ARG A CA 1
ATOM 4733 C C . ARG A 1 608 ? 18.002 -21.789 -5.818 1.00 88.62 608 ARG A C 1
ATOM 4735 O O . ARG A 1 608 ? 17.721 -21.656 -4.631 1.00 88.62 608 ARG A O 1
ATOM 4742 N N . ASP A 1 609 ? 19.180 -22.251 -6.231 1.00 86.31 609 ASP A N 1
ATOM 4743 C CA . ASP A 1 609 ? 20.251 -22.643 -5.306 1.00 86.31 609 ASP A CA 1
ATOM 4744 C C . ASP A 1 609 ? 20.788 -21.425 -4.538 1.00 86.31 609 ASP A C 1
ATOM 4746 O O . ASP A 1 609 ? 21.049 -21.512 -3.338 1.00 86.31 609 ASP A O 1
ATOM 4750 N N . LEU A 1 610 ? 20.873 -20.263 -5.198 1.00 83.19 610 LEU A N 1
ATOM 4751 C CA . LEU A 1 610 ? 21.260 -18.998 -4.566 1.00 83.19 610 LEU A CA 1
ATOM 4752 C C . LEU A 1 610 ? 20.226 -18.515 -3.536 1.00 83.19 610 LEU A C 1
ATOM 4754 O O . LEU A 1 610 ? 20.616 -18.050 -2.466 1.00 83.19 610 LEU A O 1
ATOM 4758 N N . VAL A 1 611 ? 18.926 -18.656 -3.822 1.00 84.31 611 VAL A N 1
ATOM 4759 C CA . VAL A 1 611 ? 17.844 -18.362 -2.864 1.00 84.31 611 VAL A CA 1
ATOM 4760 C C . VAL A 1 611 ? 17.957 -19.268 -1.641 1.00 84.31 611 VAL A C 1
ATOM 4762 O O . VAL A 1 611 ? 17.979 -18.767 -0.520 1.00 84.31 611 VAL A O 1
ATOM 4765 N N . LEU A 1 612 ? 18.104 -20.582 -1.838 1.00 87.31 612 LEU A N 1
ATOM 4766 C CA . LEU A 1 612 ? 18.247 -21.541 -0.737 1.00 87.31 612 LEU A CA 1
ATOM 4767 C C . LEU A 1 612 ? 19.510 -21.280 0.099 1.00 87.31 612 LEU A C 1
ATOM 4769 O O . LEU A 1 612 ? 19.462 -21.332 1.328 1.00 87.31 612 LEU A O 1
ATOM 4773 N N . GLY A 1 613 ? 20.633 -20.958 -0.549 1.00 81.50 613 GLY A N 1
ATOM 4774 C CA . GLY A 1 613 ? 21.868 -20.573 0.137 1.00 81.50 613 GLY A CA 1
ATOM 4775 C C . GLY A 1 613 ? 21.710 -19.288 0.955 1.00 81.50 613 GLY A C 1
ATOM 4776 O O . GLY A 1 613 ? 22.195 -19.211 2.083 1.00 81.50 613 GLY A O 1
ATOM 4777 N N . CYS A 1 614 ? 20.982 -18.300 0.425 1.00 77.56 614 CYS A N 1
ATOM 4778 C CA . CYS A 1 614 ? 20.664 -17.065 1.138 1.00 77.56 614 CYS A CA 1
ATOM 4779 C C . CYS A 1 614 ? 19.751 -17.324 2.346 1.00 77.56 614 CYS A C 1
ATOM 4781 O O . CYS A 1 614 ? 20.054 -16.857 3.440 1.00 77.56 614 CYS A O 1
ATOM 4783 N N . GLN A 1 615 ? 18.698 -18.132 2.188 1.00 83.00 615 GLN A N 1
ATOM 4784 C CA . GLN A 1 615 ? 17.815 -18.541 3.286 1.00 83.00 615 GLN A CA 1
ATOM 4785 C C . GLN A 1 615 ? 18.582 -19.251 4.411 1.00 83.00 615 GLN A C 1
ATOM 4787 O O . GLN A 1 615 ? 18.367 -18.954 5.586 1.00 83.00 615 GLN A O 1
ATOM 4792 N N . ALA A 1 616 ? 19.506 -20.154 4.065 1.00 82.12 616 ALA A N 1
ATOM 4793 C CA . ALA A 1 616 ? 20.355 -20.830 5.044 1.00 82.12 616 ALA A CA 1
ATOM 4794 C C . ALA A 1 616 ? 21.257 -19.841 5.803 1.00 82.12 616 ALA A C 1
ATOM 4796 O O . ALA A 1 616 ? 21.315 -19.889 7.030 1.00 82.12 616 ALA A O 1
ATOM 4797 N N . ALA A 1 617 ? 21.898 -18.908 5.091 1.00 72.12 617 ALA A N 1
ATOM 4798 C CA . ALA A 1 617 ? 22.762 -17.897 5.696 1.00 72.12 617 ALA A CA 1
ATOM 4799 C C . ALA A 1 617 ? 21.993 -16.926 6.609 1.00 72.12 617 ALA A C 1
ATOM 4801 O O . ALA A 1 617 ? 22.466 -16.618 7.700 1.00 72.12 617 ALA A O 1
ATOM 4802 N N . LEU A 1 618 ? 20.802 -16.478 6.194 1.00 73.62 618 LEU A N 1
ATOM 4803 C CA . LEU A 1 618 ? 19.935 -15.616 7.007 1.00 73.62 618 LEU A CA 1
ATOM 4804 C C . LEU A 1 618 ? 19.513 -16.316 8.301 1.00 73.62 618 LEU A C 1
ATOM 4806 O O . LEU A 1 618 ? 19.546 -15.711 9.366 1.00 73.62 618 LEU A O 1
ATOM 4810 N N . LYS A 1 619 ? 19.178 -17.607 8.223 1.00 7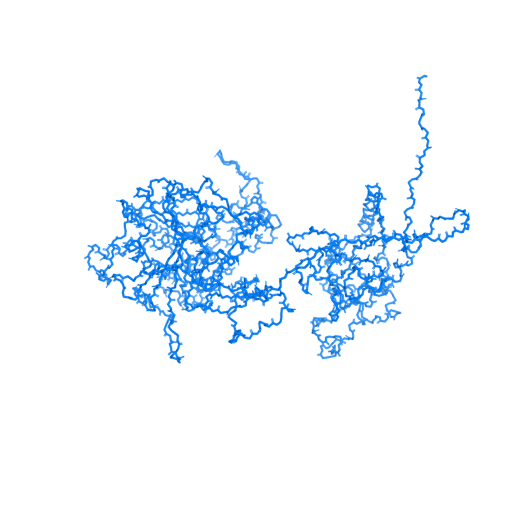3.38 619 LYS A N 1
ATOM 4811 C CA . LYS A 1 619 ? 18.813 -18.410 9.395 1.00 73.38 619 LYS A CA 1
ATOM 4812 C C . LYS A 1 619 ? 19.981 -18.628 10.362 1.00 73.38 619 LYS A C 1
ATOM 4814 O O . LYS A 1 619 ? 19.752 -18.746 11.561 1.00 73.38 619 LYS A O 1
ATOM 4819 N N . GLU A 1 620 ? 21.208 -18.746 9.857 1.00 67.94 620 GLU A N 1
ATOM 4820 C CA . GLU A 1 620 ? 22.392 -19.032 10.679 1.00 67.94 620 GLU A CA 1
ATOM 4821 C C . GLU A 1 620 ? 23.031 -17.772 11.279 1.00 67.94 620 GLU A C 1
ATOM 4823 O O . GLU A 1 620 ? 23.566 -17.816 12.387 1.00 67.94 620 GLU A O 1
ATOM 4828 N N . HIS A 1 621 ? 23.010 -16.657 10.549 1.00 63.41 621 HIS A N 1
ATOM 4829 C CA . HIS A 1 621 ? 23.810 -15.475 10.880 1.00 63.41 621 HIS A CA 1
ATOM 4830 C C . HIS A 1 621 ? 23.003 -14.180 11.029 1.00 63.41 621 HIS A C 1
ATOM 4832 O O . HIS A 1 621 ? 23.597 -13.138 11.313 1.00 63.41 621 HIS A O 1
ATOM 4838 N N . GLY A 1 622 ? 21.686 -14.225 10.823 1.00 59.00 622 GLY A N 1
ATOM 4839 C CA . GLY A 1 622 ? 20.827 -13.045 10.848 1.00 59.00 622 GLY A CA 1
ATOM 4840 C C . GLY A 1 622 ? 21.050 -12.091 9.657 1.00 59.00 622 GLY A C 1
ATOM 4841 O O . GLY A 1 622 ? 21.909 -12.318 8.792 1.00 59.00 622 GLY A O 1
ATOM 4842 N N . PRO A 1 623 ? 20.278 -10.994 9.582 1.00 53.06 623 PRO A N 1
ATOM 4843 C CA . PRO A 1 623 ? 20.253 -10.088 8.428 1.00 53.06 623 PRO A CA 1
ATOM 4844 C C . PRO A 1 623 ? 21.540 -9.258 8.235 1.00 53.06 623 PRO A C 1
ATOM 4846 O O . PRO A 1 623 ? 21.841 -8.845 7.112 1.00 53.06 623 PRO A O 1
ATOM 4849 N N . LEU A 1 624 ? 22.350 -9.036 9.282 1.00 50.28 624 LEU A N 1
ATOM 4850 C CA . LEU A 1 624 ? 23.537 -8.165 9.212 1.00 50.28 624 LEU A CA 1
ATOM 4851 C C . LEU A 1 624 ? 24.793 -8.803 8.588 1.00 50.28 624 LEU A C 1
ATOM 4853 O O . LEU A 1 624 ? 25.691 -8.077 8.149 1.00 50.28 624 LEU A O 1
ATOM 4857 N N . VAL A 1 625 ? 24.869 -10.134 8.483 1.00 47.75 625 VAL A N 1
ATOM 4858 C CA . VAL A 1 625 ? 26.054 -10.848 7.951 1.00 47.75 625 VAL A CA 1
ATOM 4859 C C . VAL A 1 625 ? 25.918 -11.187 6.453 1.00 47.75 625 VAL A C 1
ATOM 4861 O O . VAL A 1 625 ? 26.904 -11.499 5.784 1.00 47.75 625 VAL A O 1
ATOM 4864 N N . ALA A 1 626 ? 24.737 -11.009 5.852 1.00 43.19 626 ALA A N 1
ATOM 4865 C CA . ALA A 1 626 ? 24.463 -11.360 4.450 1.00 43.19 626 ALA A CA 1
ATOM 4866 C C . ALA A 1 626 ? 25.035 -10.379 3.397 1.00 43.19 626 ALA A C 1
ATOM 4868 O O . ALA A 1 626 ? 24.815 -10.542 2.194 1.00 43.19 626 ALA A O 1
ATOM 4869 N N . LYS A 1 627 ? 25.816 -9.366 3.800 1.00 41.81 627 LYS A N 1
ATOM 4870 C CA . LYS A 1 627 ? 26.316 -8.312 2.893 1.00 41.81 627 LYS A CA 1
ATOM 4871 C C . LYS A 1 627 ? 27.250 -8.831 1.784 1.00 41.81 627 LYS A C 1
ATOM 4873 O O . LYS A 1 627 ? 27.322 -8.206 0.733 1.00 41.81 627 LYS A O 1
ATOM 4878 N N . GLY A 1 628 ? 27.935 -9.962 1.996 1.00 42.72 628 GLY A N 1
ATOM 4879 C CA . GLY A 1 628 ? 28.795 -10.617 0.993 1.00 42.72 628 GLY A CA 1
ATOM 4880 C C . GLY A 1 628 ? 28.066 -11.583 0.045 1.00 42.72 628 GLY A C 1
ATOM 4881 O O . GLY A 1 628 ? 28.544 -11.827 -1.058 1.00 42.72 628 GLY A O 1
ATOM 4882 N N . VAL A 1 629 ? 26.896 -12.097 0.447 1.00 48.00 629 VAL A N 1
ATOM 4883 C CA . VAL A 1 629 ? 26.012 -12.964 -0.366 1.00 48.00 629 VAL A CA 1
ATOM 4884 C C . VAL A 1 629 ? 25.020 -12.120 -1.200 1.00 48.00 629 VAL A C 1
ATOM 4886 O O . VAL A 1 629 ? 24.439 -12.607 -2.170 1.00 48.00 629 VAL A O 1
ATOM 4889 N N . LYS A 1 630 ? 24.897 -10.824 -0.857 1.00 45.41 630 LYS A N 1
ATOM 4890 C CA . LYS A 1 630 ? 24.003 -9.789 -1.416 1.00 45.41 630 LYS A CA 1
ATOM 4891 C C . LYS A 1 630 ? 23.927 -9.721 -2.943 1.00 45.41 630 LYS A C 1
ATOM 4893 O O . LYS A 1 630 ? 22.835 -9.572 -3.480 1.00 45.41 630 LYS A O 1
ATOM 4898 N N . THR A 1 631 ? 25.052 -9.758 -3.649 1.00 49.28 631 THR A N 1
ATOM 4899 C CA . THR A 1 631 ? 25.078 -9.435 -5.086 1.00 49.28 631 THR A CA 1
ATOM 4900 C C . THR A 1 631 ? 24.564 -10.581 -5.953 1.00 49.28 631 THR A C 1
ATOM 4902 O O . THR A 1 631 ? 23.843 -10.342 -6.913 1.00 49.28 631 THR A O 1
ATOM 4905 N N . ASN A 1 632 ? 24.834 -11.837 -5.588 1.00 49.03 632 ASN A N 1
ATOM 4906 C CA . ASN A 1 632 ? 24.572 -12.953 -6.498 1.00 49.03 632 ASN A CA 1
ATOM 4907 C C . ASN A 1 632 ? 23.097 -13.380 -6.544 1.00 49.03 632 ASN A C 1
ATOM 4909 O O . ASN A 1 632 ? 22.598 -13.657 -7.629 1.00 49.03 632 ASN A O 1
ATOM 4913 N N . ALA A 1 633 ? 22.383 -13.440 -5.412 1.00 50.88 633 ALA A N 1
ATOM 4914 C CA . ALA A 1 633 ? 21.002 -13.941 -5.393 1.00 50.88 633 ALA A CA 1
ATOM 4915 C C . ALA A 1 633 ? 20.008 -12.936 -5.998 1.00 50.88 633 ALA A C 1
ATOM 4917 O O . ALA A 1 633 ? 19.224 -13.290 -6.874 1.00 50.88 633 ALA A O 1
ATOM 4918 N N . THR A 1 634 ? 20.076 -11.667 -5.592 1.00 54.00 634 THR A N 1
ATOM 4919 C CA . THR A 1 634 ? 19.177 -10.612 -6.078 1.00 54.00 634 THR A CA 1
ATOM 4920 C C . THR A 1 634 ? 19.370 -10.367 -7.582 1.00 54.00 634 THR A C 1
ATOM 4922 O O . THR A 1 634 ? 18.401 -10.435 -8.336 1.00 54.00 634 THR A O 1
ATOM 4925 N N . GLU A 1 635 ? 20.606 -10.192 -8.067 1.00 52.50 635 GLU A N 1
ATOM 4926 C CA . GLU A 1 635 ? 20.867 -9.982 -9.504 1.00 52.50 635 GLU A CA 1
ATOM 4927 C C . GLU A 1 635 ? 20.523 -11.216 -10.358 1.00 52.50 635 GLU A C 1
ATOM 4929 O O . GLU A 1 635 ? 19.952 -11.077 -11.441 1.00 52.50 635 GLU A O 1
ATOM 4934 N N . ALA A 1 636 ? 20.796 -12.438 -9.879 1.00 50.56 636 ALA A N 1
ATOM 4935 C CA . ALA A 1 636 ? 20.494 -13.654 -10.641 1.00 50.56 636 ALA A CA 1
ATOM 4936 C C . ALA A 1 636 ? 18.992 -13.982 -10.702 1.00 50.56 636 ALA A C 1
ATOM 4938 O O . ALA A 1 636 ? 18.548 -14.627 -11.661 1.00 50.56 636 ALA A O 1
ATOM 4939 N N . CYS A 1 637 ? 18.215 -13.561 -9.698 1.00 62.91 637 CYS A N 1
ATOM 4940 C CA . CYS A 1 637 ? 16.805 -13.917 -9.553 1.00 62.91 637 CYS A CA 1
ATOM 4941 C C . CYS A 1 637 ? 15.820 -12.882 -10.100 1.00 62.91 637 CYS A C 1
ATOM 4943 O O . CYS A 1 637 ? 14.690 -13.252 -10.400 1.00 62.91 637 CYS A O 1
ATOM 4945 N N . TRP A 1 638 ? 16.216 -11.623 -10.316 1.00 67.44 638 TRP A N 1
ATOM 4946 C CA . TRP A 1 638 ? 15.325 -10.603 -10.898 1.00 67.44 638 TRP A CA 1
ATOM 4947 C C . TRP A 1 638 ? 15.209 -10.644 -12.430 1.00 67.44 638 TRP A C 1
ATOM 4949 O O . TRP A 1 638 ? 14.384 -9.929 -13.005 1.00 67.44 638 TRP A O 1
ATOM 4959 N N . LEU A 1 639 ? 15.954 -11.526 -13.104 1.00 63.12 639 LEU A N 1
ATOM 4960 C CA . LEU A 1 639 ? 15.943 -11.655 -14.567 1.00 63.12 639 LEU A CA 1
ATOM 4961 C C . LEU A 1 639 ? 14.546 -11.915 -15.153 1.00 63.12 639 LEU A C 1
ATOM 4963 O O . LEU A 1 639 ? 14.244 -11.428 -16.239 1.00 63.12 639 LEU A O 1
ATOM 4967 N N . PHE A 1 640 ? 13.668 -12.640 -14.452 1.00 65.75 640 PHE A N 1
ATOM 4968 C CA . PHE A 1 640 ? 12.303 -12.866 -14.944 1.00 65.75 640 PHE A CA 1
ATOM 4969 C C . PHE A 1 640 ? 11.459 -11.577 -14.926 1.00 65.75 640 PHE A C 1
ATOM 4971 O O . PHE A 1 640 ? 10.660 -11.364 -15.839 1.00 65.75 640 PHE A O 1
ATOM 4978 N N . ARG A 1 641 ? 11.645 -10.698 -13.925 1.00 69.19 641 ARG A N 1
ATOM 4979 C CA . ARG A 1 641 ? 10.941 -9.410 -13.832 1.00 69.19 641 ARG A CA 1
ATOM 4980 C C . ARG A 1 641 ? 11.400 -8.480 -14.942 1.00 69.19 641 ARG A C 1
ATOM 4982 O O . ARG A 1 641 ? 10.558 -7.902 -15.622 1.00 69.19 641 ARG A O 1
ATOM 4989 N N . GLU A 1 642 ? 12.710 -8.384 -15.167 1.00 69.81 642 GLU A N 1
ATOM 4990 C CA . GLU A 1 642 ? 13.249 -7.613 -16.291 1.00 69.81 642 GLU A CA 1
ATOM 4991 C C . GLU A 1 642 ? 12.721 -8.121 -17.634 1.00 69.81 642 GLU A C 1
ATOM 4993 O O . GLU A 1 642 ? 12.284 -7.333 -18.474 1.00 69.81 642 GLU A O 1
ATOM 4998 N N . GLU A 1 643 ? 12.729 -9.441 -17.831 1.00 72.06 643 GLU A N 1
ATOM 4999 C CA . GLU A 1 643 ? 12.287 -10.044 -19.083 1.00 72.06 643 GLU A CA 1
ATOM 5000 C C . GLU A 1 643 ? 10.792 -9.820 -19.326 1.00 72.06 643 GLU A C 1
ATOM 5002 O O . GLU A 1 643 ? 10.385 -9.491 -20.444 1.00 72.06 643 GLU A O 1
ATOM 5007 N N . ARG A 1 644 ? 9.966 -9.926 -18.279 1.00 68.69 644 ARG A N 1
ATOM 5008 C CA . ARG A 1 644 ? 8.536 -9.614 -18.358 1.00 68.69 644 ARG A CA 1
ATOM 5009 C C . ARG A 1 644 ? 8.308 -8.151 -18.730 1.00 68.69 644 ARG A C 1
ATOM 5011 O O . ARG A 1 644 ? 7.545 -7.893 -19.656 1.00 68.69 644 ARG A O 1
ATOM 5018 N N . SER A 1 645 ? 9.006 -7.214 -18.088 1.00 65.31 645 SER A N 1
ATOM 5019 C CA . SER A 1 645 ? 8.896 -5.778 -18.391 1.00 65.31 645 SER A CA 1
ATOM 5020 C C . SER A 1 645 ? 9.276 -5.440 -19.838 1.00 65.31 645 SER A C 1
ATOM 5022 O O . SER A 1 645 ? 8.687 -4.539 -20.441 1.00 65.31 645 SER A O 1
ATOM 5024 N N . ARG A 1 646 ? 10.236 -6.175 -20.417 1.00 66.81 646 ARG A N 1
ATOM 5025 C CA . ARG A 1 646 ? 10.672 -6.020 -21.817 1.00 66.81 646 ARG A CA 1
ATOM 5026 C C . ARG A 1 646 ? 9.754 -6.714 -22.827 1.00 66.81 646 ARG A C 1
ATOM 5028 O O . ARG A 1 646 ? 9.791 -6.375 -24.008 1.00 66.81 646 ARG A O 1
ATOM 5035 N N . THR A 1 647 ? 8.937 -7.673 -22.397 1.00 66.25 647 THR A N 1
ATOM 5036 C CA . THR A 1 647 ? 8.079 -8.454 -23.296 1.00 66.25 647 THR A CA 1
ATOM 5037 C C . THR A 1 647 ? 6.832 -7.654 -23.685 1.00 66.25 647 THR A C 1
ATOM 5039 O O . THR A 1 647 ? 6.004 -7.305 -22.843 1.00 66.25 647 THR A O 1
ATOM 5042 N N . ALA A 1 648 ? 6.678 -7.367 -24.981 1.00 57.66 648 ALA A N 1
ATOM 5043 C CA . ALA A 1 648 ? 5.481 -6.715 -25.514 1.00 57.66 648 ALA A CA 1
ATOM 5044 C C . ALA A 1 648 ? 4.232 -7.579 -25.261 1.00 57.66 648 ALA A C 1
ATOM 5046 O O . ALA A 1 648 ? 4.248 -8.779 -25.530 1.00 57.66 648 ALA A O 1
ATOM 5047 N N . GLY A 1 649 ? 3.158 -6.976 -24.738 1.00 63.91 649 GLY A N 1
ATOM 5048 C CA . GLY A 1 649 ? 1.960 -7.717 -24.325 1.00 63.91 649 GLY A CA 1
ATOM 5049 C C . GLY A 1 649 ? 2.156 -8.567 -23.063 1.00 63.91 649 GLY A C 1
ATOM 5050 O O . GLY A 1 649 ? 1.437 -9.541 -22.869 1.00 63.91 649 GLY A O 1
ATOM 5051 N N . GLY A 1 650 ? 3.125 -8.223 -22.203 1.00 60.59 650 GLY A N 1
ATOM 5052 C CA . GLY A 1 650 ? 3.470 -8.968 -20.984 1.00 60.59 650 GLY A CA 1
ATOM 5053 C C . GLY A 1 650 ? 2.409 -9.034 -19.872 1.00 60.59 650 GLY A C 1
ATOM 5054 O O . GLY A 1 650 ? 2.699 -9.594 -18.806 1.00 60.59 650 GLY A O 1
ATOM 5055 N N . GLY A 1 651 ? 1.211 -8.489 -20.123 1.00 69.12 651 GLY A N 1
ATOM 5056 C CA . GLY A 1 651 ? 0.107 -8.342 -19.169 1.00 69.12 651 GLY A CA 1
ATOM 5057 C C . GLY A 1 651 ? 0.464 -7.463 -17.964 1.00 69.12 651 GLY A C 1
ATOM 5058 O O . GLY A 1 651 ? 1.640 -7.200 -17.697 1.00 69.12 651 GLY A O 1
ATOM 5059 N N . HIS A 1 652 ? -0.532 -7.020 -17.204 1.00 76.69 652 HIS A N 1
ATOM 5060 C CA . HIS A 1 652 ? -0.300 -6.326 -15.940 1.00 76.69 652 HIS A CA 1
ATOM 5061 C C . HIS A 1 652 ? 0.269 -7.287 -14.882 1.00 76.69 652 HIS A C 1
ATOM 5063 O O . HIS A 1 652 ? 0.008 -8.493 -14.909 1.00 76.69 652 HIS A O 1
ATOM 5069 N N . TRP A 1 653 ? 1.095 -6.786 -13.952 1.00 77.94 653 TRP A N 1
ATOM 5070 C CA . TRP A 1 653 ? 1.760 -7.647 -12.962 1.00 77.94 653 TRP A CA 1
ATOM 5071 C C . TRP A 1 653 ? 0.753 -8.393 -12.085 1.00 77.94 653 TRP A C 1
ATOM 5073 O O . TRP A 1 653 ? 0.907 -9.600 -11.891 1.00 77.94 653 TRP A O 1
ATOM 5083 N N . TYR A 1 654 ? -0.282 -7.673 -11.647 1.00 83.00 654 TYR A N 1
ATOM 5084 C CA . TYR A 1 654 ? -1.346 -8.168 -10.777 1.00 83.00 654 TYR A CA 1
ATOM 5085 C C . TYR A 1 654 ? -2.507 -8.828 -11.541 1.00 83.00 654 TYR A C 1
ATOM 5087 O O . TYR A 1 654 ? -3.242 -9.611 -10.953 1.00 83.00 654 TYR A O 1
ATOM 5095 N N . ASP A 1 655 ? -2.634 -8.592 -12.855 1.00 83.62 655 ASP A N 1
ATOM 5096 C CA . ASP A 1 655 ? -3.601 -9.288 -13.713 1.00 83.62 655 ASP A CA 1
ATOM 5097 C C . ASP A 1 655 ? -3.050 -9.492 -15.136 1.00 83.62 655 ASP A C 1
ATOM 5099 O O . ASP A 1 655 ? -2.902 -8.563 -15.929 1.00 83.62 655 ASP A O 1
ATOM 5103 N N . ILE A 1 656 ? -2.768 -10.746 -15.493 1.00 80.69 656 ILE A N 1
ATOM 5104 C CA . ILE A 1 656 ? -2.241 -11.105 -16.817 1.00 80.69 656 ILE A CA 1
ATOM 5105 C C . ILE A 1 656 ? -3.227 -10.818 -17.965 1.00 80.69 656 ILE A C 1
ATOM 5107 O O . ILE A 1 656 ? -2.800 -10.741 -19.117 1.00 80.69 656 ILE A O 1
ATOM 5111 N N . GLY A 1 657 ? -4.524 -10.694 -17.669 1.00 79.75 657 GLY A N 1
ATOM 5112 C CA . GLY A 1 657 ? -5.580 -10.361 -18.622 1.00 79.75 657 GLY A CA 1
ATOM 5113 C C . GLY A 1 657 ? -5.682 -8.873 -18.952 1.00 79.75 657 GLY A C 1
ATOM 5114 O O . GLY A 1 657 ? -6.267 -8.531 -19.979 1.00 79.75 657 GLY A O 1
ATOM 5115 N N . HIS A 1 658 ? -5.098 -8.005 -18.126 1.00 78.00 658 HIS A N 1
ATOM 5116 C CA . HIS A 1 658 ? -5.114 -6.558 -18.320 1.00 78.00 658 HIS A CA 1
ATOM 5117 C C . HIS A 1 658 ? -3.857 -6.068 -19.045 1.00 78.00 658 HIS A C 1
ATOM 5119 O O . HIS A 1 658 ? -2.777 -6.661 -18.943 1.00 78.00 658 HIS A O 1
ATOM 5125 N N . ASP A 1 659 ? -3.987 -4.965 -19.789 1.00 75.12 659 ASP A N 1
ATOM 5126 C CA . ASP A 1 659 ? -2.820 -4.280 -20.344 1.00 75.12 659 ASP A CA 1
ATOM 5127 C C . ASP A 1 659 ? -1.971 -3.707 -19.203 1.00 75.12 659 ASP A C 1
ATOM 5129 O O . ASP A 1 659 ? -2.490 -3.262 -18.185 1.00 75.12 659 ASP A O 1
ATOM 5133 N N . ARG A 1 660 ? -0.646 -3.688 -19.366 1.00 68.25 660 ARG A N 1
ATOM 5134 C CA . ARG A 1 660 ? 0.256 -3.166 -18.328 1.00 68.25 660 ARG A CA 1
ATOM 5135 C C . ARG A 1 660 ? 0.040 -1.681 -18.011 1.00 68.25 660 ARG A C 1
ATOM 5137 O O . ARG A 1 660 ? 0.516 -1.228 -16.979 1.00 68.25 660 ARG A O 1
ATOM 5144 N N . ASN A 1 661 ? -0.574 -0.934 -18.927 1.00 69.94 661 ASN A N 1
ATOM 5145 C CA . ASN A 1 661 ? -0.873 0.485 -18.768 1.00 69.94 661 ASN A CA 1
ATOM 5146 C C . ASN A 1 661 ? -2.338 0.722 -18.375 1.00 69.94 661 ASN A C 1
ATOM 5148 O O . ASN A 1 661 ? -2.781 1.868 -18.391 1.00 69.94 661 ASN A O 1
ATOM 5152 N N . ASP A 1 662 ? -3.105 -0.335 -18.095 1.00 72.81 662 ASP A N 1
ATOM 5153 C CA . ASP A 1 662 ? -4.468 -0.197 -17.603 1.00 72.81 662 ASP A CA 1
ATOM 5154 C C . ASP A 1 662 ? -4.432 0.397 -16.186 1.00 72.81 662 ASP A C 1
ATOM 5156 O O . ASP A 1 662 ? -3.836 -0.213 -15.296 1.00 72.81 662 ASP A O 1
ATOM 5160 N N . PRO A 1 663 ? -5.031 1.578 -15.951 1.00 67.38 663 PRO A N 1
ATOM 5161 C CA . PRO A 1 663 ? -5.033 2.223 -14.644 1.00 67.38 663 PRO A CA 1
ATOM 5162 C C . PRO A 1 663 ? -6.079 1.587 -13.714 1.00 67.38 663 PRO A C 1
ATOM 5164 O O . PRO A 1 663 ? -6.827 2.311 -13.065 1.00 67.38 663 PRO A O 1
ATOM 5167 N N . PHE A 1 664 ? -6.198 0.257 -13.703 1.00 71.81 664 PHE A N 1
ATOM 5168 C CA . PHE A 1 664 ? -7.143 -0.473 -12.864 1.00 71.81 664 PHE A CA 1
ATOM 5169 C C . PHE A 1 664 ? -6.477 -0.939 -11.553 1.00 71.81 664 PHE A C 1
ATOM 5171 O O . PHE A 1 664 ? -5.417 -1.568 -11.617 1.00 71.81 664 PHE A O 1
ATOM 5178 N N . PRO A 1 665 ? -7.116 -0.734 -10.384 1.00 73.44 665 PRO A N 1
ATOM 5179 C CA . PRO A 1 665 ? -8.356 0.016 -10.179 1.00 73.44 665 PRO A CA 1
ATOM 5180 C C . PRO A 1 665 ? -8.160 1.519 -10.418 1.00 73.44 665 PRO A C 1
ATOM 5182 O O . PRO A 1 665 ? -7.071 2.062 -10.254 1.00 73.44 665 PRO A O 1
ATOM 5185 N N . ALA A 1 666 ? -9.235 2.189 -10.840 1.00 77.06 666 ALA A N 1
ATOM 5186 C CA . ALA A 1 666 ? -9.180 3.614 -11.141 1.00 77.06 666 ALA A CA 1
ATOM 5187 C C . ALA A 1 666 ? -8.737 4.417 -9.897 1.00 77.06 666 ALA A C 1
ATOM 5189 O O . ALA A 1 666 ? -9.269 4.172 -8.815 1.00 77.06 666 ALA A O 1
ATOM 5190 N N . PRO A 1 667 ? -7.853 5.427 -10.037 1.00 79.19 667 PRO A N 1
ATOM 5191 C CA . PRO A 1 667 ? -7.111 6.058 -8.932 1.00 79.19 667 PRO A CA 1
ATOM 5192 C C . PRO A 1 667 ? -7.950 7.012 -8.054 1.00 79.19 667 PRO A C 1
ATOM 5194 O O . PRO A 1 667 ? -7.435 7.975 -7.480 1.00 79.19 667 PRO A O 1
ATOM 5197 N N . HIS A 1 668 ? -9.262 6.799 -7.965 1.00 84.50 668 HIS A N 1
ATOM 5198 C CA . HIS A 1 668 ? -10.192 7.695 -7.282 1.00 84.50 668 HIS A CA 1
ATOM 5199 C C . HIS A 1 668 ? -9.930 7.781 -5.775 1.00 84.50 668 HIS A C 1
ATOM 5201 O O . HIS A 1 668 ? -10.131 8.845 -5.181 1.00 84.50 668 HIS A O 1
ATOM 5207 N N . MET A 1 669 ? -9.422 6.705 -5.157 1.00 87.88 669 MET A N 1
ATOM 5208 C CA . MET A 1 669 ? -9.111 6.700 -3.725 1.00 87.88 669 MET A CA 1
ATOM 5209 C C . MET A 1 669 ? -8.089 7.773 -3.337 1.00 87.88 669 MET A C 1
ATOM 5211 O O . MET A 1 669 ? -8.214 8.376 -2.274 1.00 87.88 669 MET A O 1
ATOM 5215 N N . TYR A 1 670 ? -7.117 8.066 -4.207 1.00 83.94 670 TYR A N 1
ATOM 5216 C CA . TYR A 1 670 ? -6.067 9.037 -3.907 1.00 83.94 670 TYR A CA 1
ATOM 5217 C C . TYR A 1 670 ? -6.619 10.453 -3.825 1.00 83.94 670 TYR A C 1
ATOM 5219 O O . TYR A 1 670 ? -6.227 11.202 -2.938 1.00 83.94 670 TYR A O 1
ATOM 5227 N N . GLY A 1 671 ? -7.561 10.812 -4.703 1.00 83.00 671 GLY A N 1
ATOM 5228 C CA . GLY A 1 671 ? -8.255 12.095 -4.595 1.00 83.00 671 GLY A CA 1
ATOM 5229 C C . GLY A 1 671 ? -9.083 12.166 -3.310 1.00 83.00 671 GLY A C 1
ATOM 5230 O O . GLY A 1 671 ? -8.951 13.119 -2.546 1.00 83.00 671 GLY A O 1
ATOM 5231 N N . TYR A 1 672 ? -9.829 11.103 -3.001 1.00 86.44 672 TYR A N 1
ATOM 5232 C CA . TYR A 1 672 ? -10.673 11.037 -1.805 1.00 86.44 672 TYR A CA 1
ATOM 5233 C C . TYR A 1 672 ? -9.892 11.199 -0.504 1.00 86.44 672 TYR A C 1
ATOM 5235 O O . TYR A 1 672 ? -10.289 11.962 0.373 1.00 86.44 672 TYR A O 1
ATOM 5243 N N . LEU A 1 673 ? -8.738 10.545 -0.397 1.00 90.56 673 LEU A N 1
ATOM 5244 C CA . LEU A 1 673 ? -7.874 10.624 0.780 1.00 90.56 673 LEU A CA 1
ATOM 5245 C C . LEU A 1 673 ? -7.032 11.910 0.842 1.00 90.56 673 LEU A C 1
ATOM 5247 O O . LEU A 1 673 ? -6.291 12.096 1.805 1.00 90.56 673 LEU A O 1
ATOM 5251 N N . THR A 1 674 ? -7.149 12.810 -0.140 1.00 83.81 674 THR A N 1
ATOM 5252 C CA . THR A 1 674 ? -6.570 14.167 -0.077 1.00 83.81 674 THR A CA 1
ATOM 5253 C C . THR A 1 674 ? -7.576 15.241 0.332 1.00 83.81 674 THR A C 1
ATOM 5255 O O . THR A 1 674 ? -7.175 16.353 0.667 1.00 83.81 674 THR A O 1
ATOM 5258 N N . GLU A 1 675 ? -8.872 14.924 0.363 1.00 83.50 675 GLU A N 1
ATOM 5259 C CA . GLU A 1 675 ? -9.907 15.883 0.743 1.00 83.50 675 GLU A CA 1
ATOM 5260 C C . GLU A 1 675 ? -9.831 16.232 2.236 1.00 83.50 675 GLU A C 1
ATOM 5262 O O . GLU A 1 675 ? -9.885 15.362 3.109 1.00 83.50 675 GLU A O 1
ATOM 5267 N N . GLY A 1 676 ? -9.778 17.530 2.553 1.00 86.50 676 GLY A N 1
ATOM 5268 C CA . GLY A 1 676 ? -9.684 18.006 3.938 1.00 86.50 676 GLY A CA 1
ATOM 5269 C C . GLY A 1 676 ? -10.856 17.548 4.818 1.00 86.50 676 GLY A C 1
ATOM 5270 O O . GLY A 1 676 ? -10.662 17.236 5.993 1.00 86.50 676 GLY A O 1
ATOM 5271 N N . GLU A 1 677 ? -12.062 17.434 4.248 1.00 88.56 677 GLU A N 1
ATOM 5272 C CA . GLU A 1 677 ? -13.245 16.892 4.939 1.00 88.56 677 GLU A CA 1
ATOM 5273 C C . GLU A 1 677 ? -13.048 15.416 5.331 1.00 88.56 677 GLU A C 1
ATOM 5275 O O . GLU A 1 677 ? -13.419 15.011 6.437 1.00 88.56 677 GLU A O 1
ATOM 5280 N N . VAL A 1 678 ? -12.417 14.619 4.463 1.00 94.00 678 VAL A N 1
ATOM 5281 C CA . VAL A 1 678 ? -12.127 13.198 4.705 1.00 94.00 678 VAL A CA 1
ATOM 5282 C C . VAL A 1 678 ? -11.042 13.056 5.770 1.00 94.00 678 VAL A C 1
ATOM 5284 O O . VAL A 1 678 ? -11.249 12.352 6.759 1.00 94.00 678 VAL A O 1
ATOM 5287 N N . LEU A 1 679 ? -9.933 13.791 5.641 1.00 94.06 679 LEU A N 1
ATOM 5288 C CA . LEU A 1 679 ? -8.842 13.786 6.624 1.00 94.06 679 LEU A CA 1
ATOM 5289 C C . LEU A 1 679 ? -9.324 14.221 8.021 1.00 94.06 679 LEU A C 1
ATOM 5291 O O . LEU A 1 679 ? -9.015 13.575 9.024 1.00 94.06 679 LEU A O 1
ATOM 5295 N N . SER A 1 680 ? -10.153 15.268 8.097 1.00 93.44 680 SER A N 1
ATOM 5296 C CA . SER A 1 680 ? -10.761 15.731 9.354 1.00 93.44 680 SER A CA 1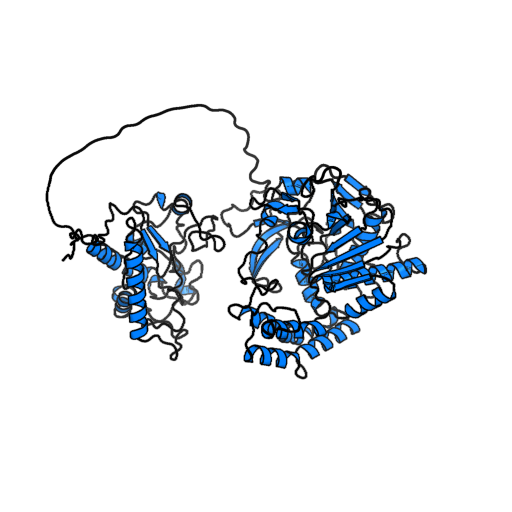
ATOM 5297 C C . SER A 1 680 ? -11.713 14.693 9.965 1.00 93.44 680 SER A C 1
ATOM 5299 O O . SER A 1 680 ? -11.735 14.483 11.187 1.00 93.44 680 SER A O 1
ATOM 5301 N N . SER A 1 681 ? -12.486 14.004 9.119 1.00 95.81 681 SER A N 1
ATOM 5302 C CA . SER A 1 681 ? -13.395 12.934 9.545 1.00 95.81 681 SER A CA 1
ATOM 5303 C C . SER A 1 681 ? -12.626 11.763 10.157 1.00 95.81 681 SER A C 1
ATOM 5305 O O . SER A 1 681 ? -12.993 11.296 11.236 1.00 95.81 681 SER A O 1
ATOM 5307 N N . LEU A 1 682 ? -11.518 11.355 9.531 1.00 96.62 682 LEU A N 1
ATOM 5308 C CA . LEU A 1 682 ? -10.629 10.306 10.041 1.00 96.62 682 LEU A CA 1
ATOM 5309 C C . LEU A 1 682 ? -9.830 10.742 11.277 1.00 96.62 682 LEU A C 1
ATOM 5311 O O . LEU A 1 682 ? -9.476 9.902 12.100 1.00 96.62 682 LEU A O 1
ATOM 5315 N N . GLY A 1 683 ? -9.579 12.045 11.440 1.00 94.50 683 GLY A N 1
ATOM 5316 C CA . GLY A 1 683 ? -8.799 12.571 12.560 1.00 94.50 683 GLY A CA 1
ATOM 5317 C C . GLY A 1 683 ? -7.304 12.276 12.439 1.00 94.50 683 GLY A C 1
ATOM 5318 O O . GLY A 1 683 ? -6.649 12.025 13.450 1.00 94.50 683 GLY A O 1
ATOM 5319 N N . VAL A 1 684 ? -6.788 12.264 11.210 1.00 94.31 684 VAL A N 1
ATOM 5320 C CA . VAL A 1 684 ? -5.394 11.925 10.897 1.00 94.31 684 VAL A CA 1
ATOM 5321 C C . VAL A 1 684 ? -4.483 13.148 10.958 1.00 94.31 684 VAL A C 1
ATOM 5323 O O . VAL A 1 684 ? -4.888 14.255 10.612 1.00 94.31 684 VAL A O 1
ATOM 5326 N N . SER A 1 685 ? -3.238 12.935 11.387 1.00 89.62 685 SER A N 1
ATOM 5327 C CA . SER A 1 685 ? -2.227 13.997 11.551 1.00 89.62 685 SER A CA 1
ATOM 5328 C C . SER A 1 685 ? -1.232 14.084 10.389 1.00 89.62 685 SER A C 1
ATOM 5330 O O . SER A 1 685 ? -0.328 14.916 10.413 1.00 89.62 685 SER A O 1
ATOM 5332 N N . VAL A 1 686 ? -1.360 13.198 9.401 1.00 92.12 686 VAL A N 1
ATOM 5333 C CA . VAL A 1 686 ? -0.485 13.089 8.229 1.00 92.12 686 VAL A CA 1
ATOM 5334 C C . VAL A 1 686 ? -1.340 12.899 6.973 1.00 92.12 686 VAL A C 1
ATOM 5336 O O . VAL A 1 686 ? -2.458 12.386 7.050 1.00 92.12 686 VAL A O 1
ATOM 5339 N N . ASN A 1 687 ? -0.836 13.327 5.818 1.00 91.38 687 ASN A N 1
ATOM 5340 C CA . ASN A 1 687 ? -1.400 12.998 4.516 1.00 91.38 687 ASN A CA 1
ATOM 5341 C C . ASN A 1 687 ? -1.285 11.492 4.253 1.00 91.38 687 ASN A C 1
ATOM 5343 O O . ASN A 1 687 ? -0.372 10.824 4.740 1.00 91.38 687 ASN A O 1
ATOM 5347 N N . TYR A 1 688 ? -2.200 10.979 3.434 1.00 91.88 688 TYR A N 1
ATOM 5348 C CA . TYR A 1 688 ? -2.179 9.588 3.010 1.00 91.88 688 TYR A CA 1
ATOM 5349 C C . TYR A 1 688 ? -0.971 9.282 2.120 1.00 91.88 688 TYR A C 1
ATOM 5351 O O . TYR A 1 688 ? -0.636 10.058 1.221 1.00 91.88 688 TYR A O 1
ATOM 5359 N N . SER A 1 689 ? -0.376 8.110 2.328 1.00 86.75 689 SER A N 1
ATOM 5360 C CA . SER A 1 689 ? 0.626 7.533 1.438 1.00 86.75 689 SER A CA 1
ATOM 5361 C C . SER A 1 689 ? 0.261 6.096 1.085 1.00 86.75 689 SER A C 1
ATOM 5363 O O . SER A 1 689 ? 0.017 5.282 1.964 1.00 86.75 689 SER A O 1
ATOM 5365 N N . GLU A 1 690 ? 0.239 5.758 -0.202 1.00 82.94 690 GLU A N 1
ATOM 5366 C CA . GLU A 1 690 ? -0.033 4.379 -0.635 1.00 82.94 690 GLU A CA 1
ATOM 5367 C C . GLU A 1 690 ? 1.014 3.400 -0.089 1.00 82.94 690 GLU A C 1
ATOM 5369 O O . GLU A 1 690 ? 0.690 2.299 0.351 1.00 82.94 690 GLU A O 1
ATOM 5374 N N . SER A 1 691 ? 2.278 3.833 -0.080 1.00 82.31 691 SER A N 1
ATOM 5375 C CA . SER A 1 691 ? 3.405 3.022 0.359 1.00 82.31 691 SER A CA 1
ATOM 5376 C C . SER A 1 691 ? 4.389 3.806 1.224 1.00 82.31 691 SER A C 1
ATOM 5378 O O . SER A 1 691 ? 4.730 4.949 0.907 1.00 82.31 691 SER A O 1
ATOM 5380 N N . GLY A 1 692 ? 4.922 3.159 2.259 1.00 85.31 692 GLY A N 1
ATOM 5381 C CA . GLY A 1 692 ? 6.024 3.659 3.074 1.00 85.31 692 GLY A CA 1
ATOM 5382 C C . GLY A 1 692 ? 7.380 3.322 2.453 1.00 85.31 692 GLY A C 1
ATOM 5383 O O . GLY A 1 692 ? 7.924 2.244 2.689 1.00 85.31 692 GLY A O 1
ATOM 5384 N N . GLY A 1 693 ? 7.975 4.252 1.698 1.00 82.94 693 GLY A N 1
ATOM 5385 C CA . GLY A 1 693 ? 9.269 4.029 1.031 1.00 82.94 693 GLY A CA 1
ATOM 5386 C C . GLY A 1 693 ? 10.405 3.638 1.993 1.00 82.94 693 GLY A C 1
ATOM 5387 O O . GLY A 1 693 ? 11.250 2.808 1.658 1.00 82.94 693 GLY A O 1
ATOM 5388 N N . ALA A 1 694 ? 10.394 4.168 3.222 1.00 83.69 694 ALA A N 1
ATOM 5389 C CA . ALA A 1 694 ? 11.342 3.785 4.270 1.00 83.69 694 ALA A CA 1
ATOM 5390 C C . ALA A 1 694 ? 11.205 2.311 4.695 1.00 83.69 694 ALA A C 1
ATOM 5392 O O . ALA A 1 694 ? 12.215 1.638 4.901 1.00 83.69 694 ALA A O 1
ATOM 5393 N N . VAL A 1 695 ? 9.973 1.793 4.762 1.00 85.50 695 VAL A N 1
ATOM 5394 C CA . VAL A 1 695 ? 9.697 0.380 5.060 1.00 85.50 695 VAL A CA 1
ATOM 5395 C C . VAL A 1 695 ? 10.223 -0.501 3.935 1.00 85.50 695 VAL A C 1
ATOM 5397 O O . VAL A 1 695 ? 11.000 -1.419 4.191 1.00 85.50 695 VAL A O 1
ATOM 5400 N N . GLY A 1 696 ? 9.875 -0.182 2.685 1.00 83.50 696 GLY A N 1
ATOM 5401 C CA . GLY A 1 696 ? 10.341 -0.937 1.520 1.00 83.50 696 GLY A CA 1
ATOM 5402 C C . GLY A 1 696 ? 11.871 -1.032 1.459 1.00 83.50 696 GLY A C 1
ATOM 5403 O O . GLY A 1 696 ? 12.420 -2.120 1.266 1.00 83.50 696 GLY A O 1
ATOM 5404 N N . ARG A 1 697 ? 12.578 0.080 1.717 1.00 78.88 697 ARG A N 1
ATOM 5405 C CA . ARG A 1 697 ? 14.049 0.093 1.815 1.00 78.88 697 ARG A CA 1
ATOM 5406 C C . ARG A 1 697 ? 14.566 -0.771 2.964 1.00 78.88 697 ARG A C 1
ATOM 5408 O O . ARG A 1 697 ? 15.488 -1.553 2.748 1.00 78.88 697 ARG A O 1
ATOM 5415 N N . GLY A 1 698 ? 13.972 -0.671 4.154 1.00 78.94 698 GLY A N 1
ATOM 5416 C CA . GLY A 1 698 ? 14.362 -1.476 5.316 1.00 78.94 698 GLY A CA 1
ATOM 5417 C C . GLY A 1 698 ? 14.257 -2.981 5.050 1.00 78.94 698 GLY A C 1
ATOM 5418 O O . GLY A 1 698 ? 15.235 -3.703 5.224 1.00 78.94 698 GLY A O 1
ATOM 5419 N N . PHE A 1 699 ? 13.112 -3.433 4.536 1.00 82.31 699 PHE A N 1
ATOM 5420 C CA . PHE A 1 699 ? 12.865 -4.842 4.197 1.00 82.31 699 PHE A CA 1
ATOM 5421 C C . PHE A 1 699 ? 13.758 -5.352 3.056 1.00 82.31 699 PHE A C 1
ATOM 5423 O O . PHE A 1 699 ? 14.194 -6.504 3.054 1.00 82.31 699 PHE A O 1
ATOM 5430 N N . SER A 1 700 ? 14.069 -4.492 2.082 1.00 78.44 700 SER A N 1
ATOM 5431 C CA . SER A 1 700 ? 15.024 -4.815 1.016 1.00 78.44 700 SER A CA 1
ATOM 5432 C C . SER A 1 700 ? 16.445 -5.005 1.564 1.00 78.44 700 SER A C 1
ATOM 5434 O O . SER A 1 700 ? 17.146 -5.945 1.184 1.00 78.44 700 SER A O 1
ATOM 5436 N N . GLN A 1 701 ? 16.869 -4.158 2.508 1.00 75.12 701 GLN A N 1
ATOM 5437 C CA . GLN A 1 701 ? 18.203 -4.210 3.114 1.00 75.12 701 GLN A CA 1
ATOM 5438 C C . GLN A 1 701 ? 18.432 -5.443 3.998 1.00 75.12 701 GLN A C 1
ATOM 5440 O O . GLN A 1 701 ? 19.575 -5.889 4.114 1.00 75.12 701 GLN A O 1
ATOM 5445 N N . THR A 1 702 ? 17.373 -5.997 4.588 1.00 74.69 702 THR A N 1
ATOM 5446 C CA . THR A 1 702 ? 17.412 -7.200 5.439 1.00 74.69 702 THR A CA 1
ATOM 5447 C C . THR A 1 702 ? 17.148 -8.498 4.674 1.00 74.69 702 THR A C 1
ATOM 5449 O O . THR A 1 702 ? 17.271 -9.575 5.251 1.00 74.69 702 THR A O 1
ATOM 5452 N N . PHE A 1 703 ? 16.835 -8.416 3.374 1.00 76.31 703 PHE A N 1
ATOM 5453 C CA . PHE A 1 703 ? 16.467 -9.554 2.522 1.00 76.31 703 PHE A CA 1
ATOM 5454 C C . PHE A 1 703 ? 15.244 -10.329 3.021 1.00 76.31 703 PHE A C 1
ATOM 5456 O O . PHE A 1 703 ? 15.088 -11.513 2.713 1.00 76.31 703 PHE A O 1
ATOM 5463 N N . ASP A 1 704 ? 14.341 -9.660 3.738 1.00 80.94 704 ASP A N 1
ATOM 5464 C CA . ASP A 1 704 ? 13.166 -10.301 4.337 1.00 80.94 704 ASP A CA 1
ATOM 5465 C C . ASP A 1 704 ? 12.257 -10.934 3.266 1.00 80.94 704 ASP A C 1
ATOM 5467 O O . ASP A 1 704 ? 11.607 -11.941 3.504 1.00 80.94 704 ASP A O 1
ATOM 5471 N N . MET A 1 705 ? 12.270 -10.425 2.027 1.00 81.88 705 MET A N 1
ATOM 5472 C CA . MET A 1 705 ? 11.554 -11.039 0.896 1.00 81.88 705 MET A CA 1
ATOM 5473 C C . MET A 1 705 ? 12.094 -12.423 0.492 1.00 81.88 705 MET A C 1
ATOM 5475 O O . MET A 1 705 ? 11.344 -13.250 -0.025 1.00 81.88 705 MET A O 1
ATOM 5479 N N . ILE A 1 706 ? 13.390 -12.679 0.695 1.00 81.69 706 ILE A N 1
ATOM 5480 C CA . ILE A 1 706 ? 14.028 -13.973 0.400 1.00 81.69 706 ILE A CA 1
ATOM 5481 C C . ILE A 1 706 ? 13.913 -14.918 1.600 1.00 81.69 706 ILE A C 1
ATOM 5483 O O . ILE A 1 706 ? 13.987 -16.136 1.419 1.00 81.69 706 ILE A O 1
ATOM 5487 N N . LEU A 1 707 ? 13.712 -14.377 2.807 1.00 81.00 707 LEU A N 1
ATOM 5488 C CA . LEU A 1 707 ? 13.573 -15.148 4.036 1.00 81.00 707 LEU A CA 1
ATOM 5489 C C . LEU A 1 707 ? 12.533 -16.268 3.855 1.00 81.00 707 LEU A C 1
ATOM 5491 O O . LEU A 1 707 ? 11.408 -16.032 3.418 1.00 81.00 707 LEU A O 1
ATOM 5495 N N . GLY A 1 708 ? 12.958 -17.499 4.141 1.00 82.38 708 GLY A N 1
ATOM 5496 C CA . GLY A 1 708 ? 12.095 -18.680 4.197 1.00 82.38 708 GLY A CA 1
ATOM 5497 C C . GLY A 1 708 ? 11.602 -18.923 5.625 1.00 82.38 708 GLY A C 1
ATOM 5498 O O . GLY A 1 708 ? 11.863 -18.125 6.522 1.00 82.38 708 GLY A O 1
ATOM 5499 N N . GLY A 1 709 ? 10.922 -20.042 5.880 1.00 86.00 709 GLY A N 1
ATOM 5500 C CA . GLY A 1 709 ? 10.416 -20.358 7.226 1.00 86.00 709 GLY A CA 1
ATOM 5501 C C . GLY A 1 709 ? 8.924 -20.070 7.433 1.00 86.00 709 GLY A C 1
ATOM 5502 O O . GLY A 1 709 ? 8.340 -20.465 8.448 1.00 86.00 709 GLY A O 1
ATOM 5503 N N . PHE A 1 710 ? 8.276 -19.371 6.496 1.00 91.44 710 PHE A N 1
ATOM 5504 C CA . PHE A 1 710 ? 6.858 -19.016 6.610 1.00 91.44 710 PHE A CA 1
ATOM 5505 C C . PHE A 1 710 ? 5.939 -20.217 6.352 1.00 91.44 710 PHE A C 1
ATOM 5507 O O . PHE A 1 710 ? 4.901 -20.334 6.999 1.00 91.44 710 PHE A O 1
ATOM 5514 N N . GLY A 1 711 ? 6.356 -21.173 5.514 1.00 93.94 711 GLY A N 1
ATOM 5515 C CA . GLY A 1 711 ? 5.671 -22.464 5.373 1.00 93.94 711 GLY A CA 1
ATOM 5516 C C . GLY A 1 711 ? 5.689 -23.279 6.672 1.00 93.94 711 GLY A C 1
ATOM 5517 O O . GLY A 1 711 ? 4.666 -23.824 7.087 1.00 93.94 711 GLY A O 1
ATOM 5518 N N . GLU A 1 712 ? 6.820 -23.302 7.376 1.00 92.81 712 GLU A N 1
ATOM 5519 C CA . GLU A 1 712 ? 6.946 -23.917 8.700 1.00 92.81 712 GLU A CA 1
ATOM 5520 C C . GLU A 1 712 ? 6.135 -23.165 9.758 1.00 92.81 712 GLU A C 1
ATOM 5522 O O . GLU A 1 712 ? 5.574 -23.784 10.660 1.00 92.81 712 GLU A O 1
ATOM 5527 N N . SER A 1 713 ? 6.028 -21.841 9.633 1.00 94.69 713 SER A N 1
ATOM 5528 C CA . SER A 1 713 ? 5.170 -21.018 10.491 1.00 94.69 713 SER A CA 1
ATOM 5529 C C . SER A 1 713 ? 3.695 -21.384 10.318 1.00 94.69 713 SER A C 1
ATOM 5531 O O . SER A 1 713 ? 2.997 -21.569 11.313 1.00 94.69 713 SER A O 1
ATOM 5533 N N . ILE A 1 714 ? 3.242 -21.580 9.074 1.00 97.56 714 ILE A N 1
ATOM 5534 C CA . ILE A 1 714 ? 1.902 -22.097 8.758 1.00 97.56 714 ILE A CA 1
ATOM 5535 C C . ILE A 1 714 ? 1.703 -23.491 9.370 1.00 97.56 714 ILE A C 1
ATOM 5537 O O . ILE A 1 714 ? 0.684 -23.733 10.014 1.00 97.56 714 ILE A O 1
ATOM 5541 N N . GLY A 1 715 ? 2.678 -24.395 9.216 1.00 97.44 715 GLY A N 1
ATOM 5542 C CA . GLY A 1 715 ? 2.632 -25.734 9.814 1.00 97.44 715 GLY A CA 1
ATOM 5543 C C . GLY A 1 715 ? 2.494 -25.695 11.339 1.00 97.44 715 GLY A C 1
ATOM 5544 O O . GLY A 1 715 ? 1.594 -26.315 11.895 1.00 97.44 715 GLY A O 1
ATOM 5545 N N . TYR A 1 716 ? 3.311 -24.882 12.007 1.00 96.44 716 TYR A N 1
ATOM 5546 C CA . TYR A 1 716 ? 3.254 -24.682 13.457 1.00 96.44 716 TYR A CA 1
ATOM 5547 C C . TYR A 1 716 ? 1.899 -24.135 13.936 1.00 96.44 716 TYR A C 1
ATOM 5549 O O . TYR A 1 716 ? 1.413 -24.525 14.998 1.00 96.44 716 TYR A O 1
ATOM 5557 N N . LEU A 1 717 ? 1.275 -23.244 13.163 1.00 97.94 717 LEU A N 1
ATOM 5558 C CA . LEU A 1 717 ? -0.050 -22.704 13.470 1.00 97.94 717 LEU A CA 1
ATOM 5559 C C . LEU A 1 717 ? -1.149 -23.764 13.314 1.00 97.94 717 LEU A C 1
ATOM 5561 O O . LEU A 1 717 ? -2.005 -23.880 14.193 1.00 97.94 717 LEU A O 1
ATOM 5565 N N . LEU A 1 718 ? -1.087 -24.578 12.255 1.00 98.31 718 LEU A N 1
ATOM 5566 C CA . LEU A 1 718 ? -1.989 -25.719 12.057 1.00 98.31 718 LEU A CA 1
ATOM 5567 C C . LEU A 1 718 ? -1.880 -26.731 13.204 1.00 98.31 718 LEU A C 1
ATOM 5569 O O . LEU A 1 718 ? -2.903 -27.158 13.742 1.00 98.31 718 LEU A O 1
ATOM 5573 N N . ASP A 1 719 ? -0.656 -27.061 13.622 1.00 98.12 719 ASP A N 1
ATOM 5574 C CA . ASP A 1 719 ? -0.392 -27.970 14.746 1.00 98.12 719 ASP A CA 1
ATOM 5575 C C . ASP A 1 719 ? -0.954 -27.436 16.078 1.00 98.12 719 ASP A C 1
ATOM 5577 O O . ASP A 1 719 ? -1.281 -28.212 16.978 1.00 98.12 719 ASP A O 1
ATOM 5581 N N . ASN A 1 720 ? -1.124 -26.115 16.190 1.00 97.00 720 ASN A N 1
ATOM 5582 C CA . ASN A 1 720 ? -1.717 -25.433 17.341 1.00 97.00 720 ASN A CA 1
ATOM 5583 C C . ASN A 1 720 ? -3.216 -25.112 17.178 1.00 97.00 720 ASN A C 1
ATOM 5585 O O . ASN A 1 720 ? -3.790 -24.409 18.009 1.00 97.00 720 ASN A O 1
ATOM 5589 N N . GLY A 1 721 ? -3.874 -25.654 16.149 1.00 97.06 721 GLY A N 1
ATOM 5590 C CA . GLY A 1 721 ? -5.325 -25.555 15.966 1.00 97.06 721 GLY A CA 1
ATOM 5591 C C . GLY A 1 721 ? -5.817 -24.275 15.286 1.00 97.06 721 GLY A C 1
ATOM 5592 O O . GLY A 1 721 ? -7.029 -24.068 15.211 1.00 97.06 721 GLY A O 1
ATOM 5593 N N . VAL A 1 722 ? -4.916 -23.442 14.759 1.00 98.25 722 VAL A N 1
ATOM 5594 C CA . VAL A 1 722 ? -5.283 -22.284 13.932 1.00 98.25 722 VAL A CA 1
ATOM 5595 C C . VAL A 1 722 ? -5.664 -22.775 12.537 1.00 98.25 722 VAL A C 1
ATOM 5597 O O . VAL A 1 722 ? -4.923 -23.521 11.896 1.00 98.25 722 VAL A O 1
ATOM 5600 N N . LYS A 1 723 ? -6.831 -22.360 12.042 1.00 98.44 723 LYS A N 1
ATOM 5601 C CA . LYS A 1 723 ? -7.287 -22.687 10.683 1.00 98.44 723 LYS A CA 1
ATOM 5602 C C . LYS A 1 723 ? -6.488 -21.877 9.669 1.00 98.44 723 LYS A C 1
ATOM 5604 O O . LYS A 1 723 ? -6.211 -20.710 9.910 1.00 98.44 723 LYS A O 1
ATOM 5609 N N . VAL A 1 724 ? -6.178 -22.458 8.514 1.00 98.00 724 VAL A N 1
ATOM 5610 C CA . VAL A 1 724 ? -5.450 -21.757 7.446 1.00 98.00 724 VAL A CA 1
ATOM 5611 C C . VAL A 1 724 ? -6.256 -21.790 6.157 1.00 98.00 724 VAL A C 1
ATOM 5613 O O . VAL A 1 724 ? -6.728 -22.850 5.745 1.00 98.00 724 VAL A O 1
ATOM 5616 N N . HIS A 1 725 ? -6.393 -20.631 5.517 1.00 97.06 725 HIS A N 1
ATOM 5617 C CA . HIS A 1 725 ? -7.010 -20.474 4.208 1.00 97.06 725 HIS A CA 1
ATOM 5618 C C . HIS A 1 725 ? -6.040 -19.751 3.269 1.00 97.06 725 HIS A C 1
ATOM 5620 O O . HIS A 1 725 ? -5.583 -18.654 3.573 1.00 97.06 725 HIS A O 1
ATOM 5626 N N . MET A 1 726 ? -5.728 -20.363 2.128 1.00 93.81 726 MET A N 1
ATOM 5627 C CA . MET A 1 726 ? -4.899 -19.762 1.080 1.00 93.81 726 MET A CA 1
ATOM 5628 C C . MET A 1 726 ? -5.760 -19.612 -0.169 1.00 93.81 726 MET A C 1
ATOM 5630 O O . MET A 1 726 ? -6.356 -20.601 -0.606 1.00 93.81 726 MET A O 1
ATOM 5634 N N . MET A 1 727 ? -5.860 -18.394 -0.697 1.00 87.94 727 MET A N 1
ATOM 5635 C CA . MET A 1 727 ? -6.704 -18.058 -1.848 1.00 87.94 727 MET A CA 1
ATOM 5636 C C . MET A 1 727 ? -5.940 -17.340 -2.950 1.00 87.94 727 MET A C 1
ATOM 5638 O O . MET A 1 727 ? -4.978 -16.609 -2.624 1.00 87.94 727 MET A O 1
#